Protein AF-0000000086148807 (afdb_homodimer)

Sequence (672 aa):
MFDLEANLWLSQSSAIKFEHKLSIPGLCPGYKEIHCTASGDVCLLVTGMALINAALSVSATVSSVMLDLSKTYFIIAGIAGVNPQRGTIGSVALSKFAIQTDIQMEYDAREIPQDWPSGYHPIRAATLDGYPGNVYGCEVFELNDRLRTRLFHIAQHIKLRDSERAAAHRAMYSFDTAKQAPSVIIGDTTASNTFFHGRLLADAAARVTKLYTDGQAEYCMTAQEDTATLSALLRGAMEKRVDFSRIVLMRSGSNFDRPHADDLLPTVPFVLDHGGLEPALQNVYLVGHEIVTHILDDWSLTFEEGLQPENYVGDLLGSLGGSPSYGPHKVIGENVMFDLEANLWLSQSSAIKFEHKLSIPGLCPGYKEIHCTASGDVCLLVTGMALINAALSVSATVSSVMLDLSKTYFIIAGIAGVNPQRGTIGSVALSKFAIQTDIQMEYDAREIPQDWPSGYHPIRAATLDGYPGNVYGCEVFELNDRLRTRLFHIAQHIKLRDSERAAAHRAMYSFDTAKQAPSVIIGDTTASNTFFHGRLLADAAARVTKLYTDGQAEYCMTAQEDTATLSALLRGAMEKRVDFSRIVLMRSGSNFDRPHADDLLPTVPFVLDHGGLEPALQNVYLVGHEIVTHILDDWSLTFEEGLQPENYVGDLLGSLGGSPSYGPHKVIGENV

pLDDT: mean 95.74, std 9.05, range [22.98, 98.94]

InterPro domains:
  IPR009486 Purine nucleoside permease [PF06516] (1-307)
  IPR009486 Purine nucleoside permease [PIRSF013171] (1-301)
  IPR009486 Purine nucleoside permease [PTHR38643] (1-332)
  IPR035994 Nucleoside phosphorylase superfamily [G3DSA:3.40.50.1580] (30-219)

Foldseek 3Di:
DDDLLCVQCDDPPHPAHFPDWDAFPQADPVFRTWTAGPVRLDIDGDQDFFQPSLLRRLLRVLPDPVDQALQPFAEAEEAFAWALQFAEFLAKAWEFKEFEQPCFAFDCCVPDDPPQLHRTAHDCAPDRLGHHPDDPFLGMFGAFVVLSVVLLVQQQPDDFDADPQRLVQLVLAPHPRHNDDYTYYYAHEYAYRDLAAADSVLVSSQSVQCQQQVHPHHYTTYGGHPSSNLVSVQVSVLVSSYDQNSYIYMYGHQFHRYHRDRPDDADPPGDGGRRRNVRRSVSSSVSVVSSSVVCVVCVVPESSVHDDGPADGTICVCSVHDHRPGDDVVVVVVVD/DDDLLCVQCDDPPHPAHFPDWDAFPQADPVFRTWTAGPVRLDIDGDQDFFQPSLLRRLLRVLPDPVDQALQPFAEAEEAFAWALQFAEFLAKAWEFKEFEQPCFAFDCCVPDDPPQLHRTAADCAPDRLGHHPDDPFLGMFGAFVVLSVVLLVQQQPDDFDADPQRLVQLVLAPHPRHNDDYTYYYAHEYAYRDLAAADSVLVSSQSVQCQQQVHPHHYTTYGGHPSSNLVSVQVSVLVSSYDQNSYIYMYGHQFHRYHRDRPDDADPPGDGGRRRNVRRSRSSSVSVVSSSVVCVVCVVPESSVHDDGPADGTICVCSVHDHRPGHPVVVVVVVD

Organism: NCBI:txid717836

Nearest PDB structures (foldseek):
  5b7p-assembly1_B  TM=7.124E-01  e=1.907E-08  Aeromonas hydrophila subsp. hydrophila ATCC 7966
  8sws-assembly2_D  TM=5.877E-01  e=6.389E-04  Kluyveromyces lactis NRRL Y-1140
  8sws-assembly1_B  TM=5.206E-01  e=2.240E-04  Kluyveromyces lactis NRRL Y-1140
  8swq-assembly2_E  TM=5.341E-01  e=5.310E-04  Kluyveromyces lactis NRRL Y-1140
  5ifk-assembly1_C  TM=5.271E-01  e=4.993E-04  Kluyveromyces lactis NRRL Y-1140

Secondary structure (DSSP, 8-state):
--HHHHHHHHSTT-SS---EEEEEEEEETTEEEEEE-TTSS-EE----SHHHHHHHHHHHHHH-TT---TTPPEEEEEEEEE-TTT--TT-EEEESEEEE--SEEE--GGGS-TT-S-SEEETT-SSTTPPPS---S-SEEE--HHHHHHHHHHHTTS-----HHHHHHHTTSS-HHHHSPP-EEE-EEEE-SSEE-SHHHHHHHHHHHHHHTTT---EEEEESSHHHHHHHHHHHHHTTSS-GGGEEEEEEEEEESS-SSTTPPP-SS----SS-HHHHHHHHHHHHHHHHHHHHHTIIIIITT----SS--EETT-TTSS--SSSHHHHHHHH-/--HHHHHHHHSTT-SS---EEEEEEEEETTEEEEEE-TTSS-EE----SHHHHHHHHHHHHHH-TT---TTPPEEEEEEEEE-TTT--TT-EEEESEEEE--SEEE--GGGS-TT-S-SEEETT-SSTTPPPS---S-SEEE--HHHHHHHHHHHTTS-----HHHHHHHTTSS-HHHHSPP-EEE-EEEE-SSEE-SHHHHHHHHHHHHHHTTT---EEEEESSHHHHHHHHHHHHHTTSS-GGGEEEEEEEEEESS-SSTTPPP-SS----SS-HHHHHHHHHHHHHHHHHHHHHTIIIIITT----SS--EETT-TTSS--SSSHHHHHHHH-

Radius of gyration: 24.27 Å; Cα contacts (8 Å, |Δi|>4): 1621; chains: 2; bounding box: 56×68×57 Å

Structure (mmCIF, N/CA/C/O backbone):
data_AF-0000000086148807-model_v1
#
loop_
_entity.id
_entity.type
_entity.pdbx_description
1 polymer 'Purine nucleoside permease'
#
loop_
_atom_site.group_PDB
_atom_site.id
_atom_site.type_symbol
_atom_site.label_atom_id
_atom_site.label_alt_id
_atom_site.label_comp_id
_atom_site.label_asym_id
_atom_site.label_entity_id
_atom_site.label_seq_id
_atom_site.pdbx_PDB_ins_code
_atom_site.Cartn_x
_atom_site.Cartn_y
_atom_site.Cartn_z
_atom_site.occupancy
_atom_site.B_iso_or_equiv
_atom_site.auth_seq_id
_atom_site.auth_comp_id
_atom_site.auth_asym_id
_atom_site.auth_atom_id
_atom_site.pdbx_PDB_model_num
ATOM 1 N N . MET A 1 1 ? 3.889 15.32 0.215 1 80.12 1 MET A N 1
ATOM 2 C CA . MET A 1 1 ? 3.277 14.234 -0.546 1 80.12 1 MET A CA 1
ATOM 3 C C . MET A 1 1 ? 2.586 14.766 -1.796 1 80.12 1 MET A C 1
ATOM 5 O O . MET A 1 1 ? 1.524 15.391 -1.706 1 80.12 1 MET A O 1
ATOM 9 N N . PHE A 1 2 ? 2.221 15.398 -2.598 1 91.56 2 PHE A N 1
ATOM 10 C CA . PHE A 1 2 ? 1.981 15.742 -3.994 1 91.56 2 PHE A CA 1
ATOM 11 C C . PHE A 1 2 ? 2.094 17.25 -4.211 1 91.56 2 PHE A C 1
ATOM 13 O O . PHE A 1 2 ? 2.479 17.984 -3.299 1 91.56 2 PHE A O 1
ATOM 20 N N . ASP A 1 3 ? 1.891 17.703 -5.383 1 94.62 3 ASP A N 1
ATOM 21 C CA . ASP A 1 3 ? 2.252 19.031 -5.863 1 94.62 3 ASP A CA 1
ATOM 22 C C . ASP A 1 3 ? 1.531 20.109 -5.07 1 94.62 3 ASP A C 1
ATOM 24 O O . ASP A 1 3 ? 2.148 21.094 -4.652 1 94.62 3 ASP A O 1
ATOM 28 N N . LEU A 1 4 ? 0.28 19.984 -4.785 1 95.12 4 LEU A N 1
ATOM 29 C CA . LEU A 1 4 ? -0.487 21.047 -4.133 1 95.12 4 LEU A CA 1
ATOM 30 C C . LEU A 1 4 ? 0.081 21.344 -2.75 1 95.12 4 LEU A C 1
ATOM 32 O O . LEU A 1 4 ? 0.097 22.5 -2.324 1 95.12 4 LEU A O 1
ATOM 36 N N . GLU A 1 5 ? 0.56 20.359 -2.076 1 97.06 5 GLU A N 1
ATOM 37 C CA . GLU A 1 5 ? 1.107 20.516 -0.733 1 97.06 5 GLU A CA 1
ATOM 38 C C . GLU A 1 5 ? 2.492 21.156 -0.776 1 97.06 5 GLU A C 1
ATOM 40 O O . GLU A 1 5 ? 2.912 21.797 0.186 1 97.06 5 GLU A O 1
ATOM 45 N N . ALA A 1 6 ? 3.201 21 -1.871 1 97.75 6 ALA A N 1
ATOM 46 C CA . ALA A 1 6 ? 4.562 21.5 -2.018 1 97.75 6 ALA A CA 1
ATOM 47 C C . ALA A 1 6 ? 4.562 22.938 -2.555 1 97.75 6 ALA A C 1
ATOM 49 O O . ALA A 1 6 ? 5.535 23.672 -2.381 1 97.75 6 ALA A O 1
ATOM 50 N N . ASN A 1 7 ? 3.467 23.344 -3.17 1 97.5 7 ASN A N 1
ATOM 51 C CA . ASN A 1 7 ? 3.428 24.562 -3.967 1 97.5 7 ASN A CA 1
ATOM 52 C C . ASN A 1 7 ? 3.77 25.797 -3.129 1 97.5 7 ASN A C 1
ATOM 54 O O . ASN A 1 7 ? 4.52 26.672 -3.574 1 97.5 7 ASN A O 1
ATOM 58 N N . LEU A 1 8 ? 3.258 25.875 -1.936 1 97.25 8 LEU A N 1
ATOM 59 C CA . LEU A 1 8 ? 3.512 27.062 -1.118 1 97.25 8 LEU A CA 1
ATOM 60 C C . LEU A 1 8 ? 4.973 27.125 -0.684 1 97.25 8 LEU A C 1
ATOM 62 O O . LEU A 1 8 ? 5.566 28.203 -0.629 1 97.25 8 LEU A O 1
ATOM 66 N N . TRP A 1 9 ? 5.547 25.969 -0.339 1 97.88 9 TRP A N 1
ATOM 67 C CA . TRP A 1 9 ? 6.961 25.906 0.007 1 97.88 9 TRP A CA 1
ATOM 68 C C . TRP A 1 9 ? 7.828 26.391 -1.148 1 97.88 9 TRP A C 1
ATOM 70 O O . TRP A 1 9 ? 8.828 27.078 -0.933 1 97.88 9 TRP A O 1
ATOM 80 N N . LEU A 1 10 ? 7.43 26.078 -2.355 1 97.5 10 LEU A N 1
ATOM 81 C CA . LEU A 1 10 ? 8.25 26.312 -3.539 1 97.5 10 LEU A CA 1
ATOM 82 C C . LEU A 1 10 ? 7.902 27.641 -4.188 1 97.5 10 LEU A C 1
ATOM 84 O O . LEU A 1 10 ? 8.539 28.062 -5.156 1 97.5 10 LEU A O 1
ATOM 88 N N . SER A 1 11 ? 6.918 28.344 -3.635 1 96.81 11 SER A N 1
ATOM 89 C CA . SER A 1 11 ? 6.484 29.609 -4.203 1 96.81 11 SER A CA 1
ATOM 90 C C . SER A 1 11 ? 7.465 30.734 -3.869 1 96.81 11 SER A C 1
ATOM 92 O O . SER A 1 11 ? 8.289 30.594 -2.965 1 96.81 11 SER A O 1
ATOM 94 N N . GLN A 1 12 ? 7.309 31.844 -4.508 1 94.69 12 GLN A N 1
ATOM 95 C CA . GLN A 1 12 ? 8.148 33 -4.297 1 94.69 12 GLN A CA 1
ATOM 96 C C . GLN A 1 12 ? 7.875 33.656 -2.934 1 94.69 12 GLN A C 1
ATOM 98 O O . GLN A 1 12 ? 8.75 34.281 -2.354 1 94.69 12 GLN A O 1
ATOM 103 N N . SER A 1 13 ? 6.727 33.375 -2.441 1 92.56 13 SER A N 1
ATOM 104 C CA . SER A 1 13 ? 6.324 34 -1.19 1 92.56 13 SER A CA 1
ATOM 105 C C . SER A 1 13 ? 6.828 33.219 0.014 1 92.56 13 SER A C 1
ATOM 107 O O . SER A 1 13 ? 6.723 33.688 1.152 1 92.56 13 SER A O 1
ATOM 109 N N . SER A 1 14 ? 7.379 32.031 -0.335 1 93.88 14 SER A N 1
ATOM 110 C CA . SER A 1 14 ? 7.891 31.234 0.768 1 93.88 14 SER A CA 1
ATOM 111 C C . SER A 1 14 ? 9.078 31.906 1.442 1 93.88 14 SER A C 1
ATOM 113 O O . SER A 1 14 ? 9.922 32.5 0.772 1 93.88 14 SER A O 1
ATOM 115 N N . ALA A 1 15 ? 9.117 31.766 2.766 1 91.88 15 ALA A N 1
ATOM 116 C CA . ALA A 1 15 ? 10.234 32.312 3.543 1 91.88 15 ALA A CA 1
ATOM 117 C C . ALA A 1 15 ? 11.484 31.453 3.365 1 91.88 15 ALA A C 1
ATOM 119 O O . ALA A 1 15 ? 12.602 31.922 3.594 1 91.88 15 ALA A O 1
ATOM 120 N N . ILE A 1 16 ? 11.359 30.266 3.07 1 96.06 16 ILE A N 1
ATOM 121 C CA . ILE A 1 16 ? 12.461 29.359 2.789 1 96.06 16 ILE A CA 1
ATOM 122 C C . ILE A 1 16 ? 12.648 29.219 1.28 1 96.06 16 ILE A C 1
ATOM 124 O O . ILE A 1 16 ? 11.711 28.891 0.559 1 96.06 16 ILE A O 1
ATOM 128 N N . LYS A 1 17 ? 13.875 29.531 0.832 1 97 17 LYS A N 1
ATOM 129 C CA . LYS A 1 17 ? 14.164 29.469 -0.597 1 97 17 LYS A CA 1
ATOM 130 C C . LYS A 1 17 ? 14.914 28.188 -0.952 1 97 17 LYS A C 1
ATOM 132 O O . LYS A 1 17 ? 16.031 27.953 -0.47 1 97 17 LYS A O 1
ATOM 137 N N . PHE A 1 18 ? 14.312 27.422 -1.776 1 97.56 18 PHE A N 1
ATOM 138 C CA . PHE A 1 18 ? 14.93 26.188 -2.242 1 97.56 18 PHE A CA 1
ATOM 139 C C . PHE A 1 18 ? 15.664 26.422 -3.561 1 97.56 18 PHE A C 1
ATOM 141 O O . PHE A 1 18 ? 15.07 26.297 -4.633 1 97.56 18 PHE A O 1
ATOM 148 N N . GLU A 1 19 ? 16.938 26.594 -3.529 1 96.19 19 GLU A N 1
ATOM 149 C CA . GLU A 1 19 ? 17.719 27.047 -4.68 1 96.19 19 GLU A CA 1
ATOM 150 C C . GLU A 1 19 ? 18.422 25.875 -5.355 1 96.19 19 GLU A C 1
ATOM 152 O O . GLU A 1 19 ? 18.922 26.016 -6.48 1 96.19 19 GLU A O 1
ATOM 157 N N . HIS A 1 20 ? 18.484 24.781 -4.688 1 96.88 20 HIS A N 1
ATOM 158 C CA . HIS A 1 20 ? 19.188 23.625 -5.219 1 96.88 20 HIS A CA 1
ATOM 159 C C . HIS A 1 20 ? 18.25 22.438 -5.434 1 96.88 20 HIS A C 1
ATOM 161 O O . HIS A 1 20 ? 17.312 22.234 -4.652 1 96.88 20 HIS A O 1
ATOM 167 N N . LYS A 1 21 ? 18.531 21.734 -6.48 1 97.06 21 LYS A N 1
ATOM 168 C CA . LYS A 1 21 ? 17.812 20.5 -6.781 1 97.06 21 LYS A CA 1
ATOM 169 C C . LYS A 1 21 ? 18.75 19.297 -6.824 1 97.06 21 LYS A C 1
ATOM 171 O O . LYS A 1 21 ? 19.812 19.359 -7.434 1 97.06 21 LYS A O 1
ATOM 176 N N . LEU A 1 22 ? 18.391 18.281 -6.102 1 97 22 LEU A N 1
ATOM 177 C CA . LEU A 1 22 ? 19.141 17.031 -6.098 1 97 22 LEU A CA 1
ATOM 178 C C . LEU A 1 22 ? 18.375 15.945 -6.84 1 97 22 LEU A C 1
ATOM 180 O O . LEU A 1 22 ? 17.219 15.648 -6.496 1 97 22 LEU A O 1
ATOM 184 N N . SER A 1 23 ? 18.984 15.406 -7.852 1 95.25 23 SER A N 1
ATOM 185 C CA . SER A 1 23 ? 18.438 14.242 -8.531 1 95.25 23 SER A CA 1
ATOM 186 C C . SER A 1 23 ? 18.875 12.945 -7.859 1 95.25 23 SER A C 1
ATOM 188 O O . SER A 1 23 ? 20.062 12.617 -7.863 1 95.25 23 SER A O 1
ATOM 190 N N . ILE A 1 24 ? 17.984 12.266 -7.309 1 94.56 24 ILE A N 1
ATOM 191 C CA . ILE A 1 24 ? 18.266 11.008 -6.621 1 94.56 24 ILE A CA 1
ATOM 192 C C . ILE A 1 24 ? 17.578 9.852 -7.348 1 94.56 24 ILE A C 1
ATOM 194 O O . ILE A 1 24 ? 16.359 9.867 -7.527 1 94.56 24 ILE A O 1
ATOM 198 N N . PRO A 1 25 ? 18.359 8.844 -7.738 1 93.88 25 PRO A N 1
ATOM 199 C CA . PRO A 1 25 ? 17.75 7.676 -8.375 1 93.88 25 PRO A CA 1
ATOM 200 C C . PRO A 1 25 ? 16.703 7.004 -7.492 1 93.88 25 PRO A C 1
ATOM 202 O O . PRO A 1 25 ? 16.891 6.891 -6.277 1 93.88 25 PRO A O 1
ATOM 205 N N . GLY A 1 26 ? 15.641 6.574 -8.125 1 96.19 26 GLY A N 1
ATOM 206 C CA . GLY A 1 26 ? 14.641 5.809 -7.402 1 96.19 26 GLY A CA 1
ATOM 207 C C . GLY A 1 26 ? 13.461 6.645 -6.945 1 96.19 26 GLY A C 1
ATOM 208 O O . GLY A 1 26 ? 12.461 6.109 -6.461 1 96.19 26 GLY A O 1
ATOM 209 N N . LEU A 1 27 ? 13.492 7.98 -7.121 1 97.62 27 LEU A N 1
ATOM 210 C CA . LEU A 1 27 ? 12.367 8.836 -6.766 1 97.62 27 LEU A CA 1
ATOM 211 C C . LEU A 1 27 ? 11.188 8.602 -7.707 1 97.62 27 LEU A C 1
ATOM 213 O O . LEU A 1 27 ? 11.312 7.867 -8.695 1 97.62 27 LEU A O 1
ATOM 217 N N . CYS A 1 28 ? 10.07 9.125 -7.332 1 96.75 28 CYS A N 1
ATOM 218 C CA . CYS A 1 28 ? 8.844 8.984 -8.117 1 96.75 28 CYS A CA 1
ATOM 219 C C . CYS A 1 28 ? 9.008 9.617 -9.492 1 96.75 28 CYS A C 1
ATOM 221 O O . CYS A 1 28 ? 9.508 10.734 -9.617 1 96.75 28 CYS A O 1
ATOM 223 N N . PRO A 1 29 ? 8.594 8.914 -10.57 1 91.81 29 PRO A N 1
ATOM 224 C CA . PRO A 1 29 ? 8.734 9.453 -11.922 1 91.81 29 PRO A CA 1
ATOM 225 C C . PRO A 1 29 ? 8.117 10.836 -12.078 1 91.81 29 PRO A C 1
ATOM 227 O O . PRO A 1 29 ? 8.602 11.648 -12.875 1 91.81 29 PRO A O 1
ATOM 230 N N . GLY A 1 30 ? 7.129 11.188 -11.328 1 91.56 30 GLY A N 1
ATOM 231 C CA . GLY A 1 30 ? 6.508 12.5 -11.398 1 91.56 30 GLY A CA 1
ATOM 232 C C . GLY A 1 30 ? 7.199 13.531 -10.531 1 91.56 30 GLY A C 1
ATOM 233 O O . GLY A 1 30 ? 6.945 14.727 -10.656 1 91.56 30 GLY A O 1
ATOM 234 N N . TYR A 1 31 ? 8.078 13.117 -9.656 1 95.38 31 TYR A N 1
ATOM 235 C CA . TYR A 1 31 ? 8.805 13.945 -8.703 1 95.38 31 TYR A CA 1
ATOM 236 C C . TYR A 1 31 ? 10.25 13.492 -8.57 1 95.38 31 TYR A C 1
ATOM 238 O O . TYR A 1 31 ? 10.641 12.906 -7.559 1 95.38 31 TYR A O 1
ATOM 246 N N . LYS A 1 32 ? 11.133 13.922 -9.477 1 93.81 32 LYS A N 1
ATOM 247 C CA . LYS A 1 32 ? 12.438 13.297 -9.656 1 93.81 32 LYS A CA 1
ATOM 248 C C . LYS A 1 32 ? 13.516 14.055 -8.898 1 93.81 32 LYS A C 1
ATOM 250 O O . LYS A 1 32 ? 14.695 13.68 -8.93 1 93.81 32 LYS A O 1
ATOM 255 N N . GLU A 1 33 ? 13.086 15.156 -8.188 1 96.5 33 GLU A N 1
ATOM 256 C CA . GLU A 1 33 ? 14.102 15.977 -7.539 1 96.5 33 GLU A CA 1
ATOM 257 C C . GLU A 1 33 ? 13.711 16.312 -6.102 1 96.5 33 GLU A C 1
ATOM 259 O O . GLU A 1 33 ? 12.523 16.438 -5.793 1 96.5 33 GLU A O 1
ATOM 264 N N . ILE A 1 34 ? 14.734 16.391 -5.293 1 98.31 34 ILE A N 1
ATOM 265 C CA . ILE A 1 34 ? 14.617 16.953 -3.953 1 98.31 34 ILE A CA 1
ATOM 266 C C . ILE A 1 34 ? 15.07 18.406 -3.969 1 98.31 34 ILE A C 1
ATOM 268 O O . ILE A 1 34 ? 16.141 18.734 -4.496 1 98.31 34 ILE A O 1
ATOM 272 N N . HIS A 1 35 ? 14.266 19.281 -3.43 1 98.31 35 HIS A N 1
ATOM 273 C CA . HIS A 1 35 ? 14.602 20.703 -3.373 1 98.31 35 HIS A CA 1
ATOM 274 C C . HIS A 1 35 ? 15.289 21.047 -2.059 1 98.31 35 HIS A C 1
ATOM 276 O O . HIS A 1 35 ? 14.789 20.734 -0.981 1 98.31 35 HIS A O 1
ATOM 282 N N . CYS A 1 36 ? 16.422 21.734 -2.166 1 98.19 36 CYS A N 1
ATOM 283 C CA . CYS A 1 36 ? 17.156 22.094 -0.961 1 98.19 36 CYS A CA 1
ATOM 284 C C . CYS A 1 36 ? 17.531 23.562 -0.961 1 98.19 36 CYS A C 1
ATOM 286 O O . CYS A 1 36 ? 17.656 24.188 -2.023 1 98.19 36 CYS A O 1
ATOM 288 N N . THR A 1 37 ? 17.656 24.094 0.238 1 98 37 THR A N 1
ATOM 289 C CA . THR A 1 37 ? 18.25 25.422 0.362 1 98 37 THR A CA 1
ATOM 290 C C . THR A 1 37 ? 19.703 25.422 -0.096 1 98 37 THR A C 1
ATOM 292 O O . THR A 1 37 ? 20.312 24.359 -0.225 1 98 37 THR A O 1
ATOM 295 N N . ALA A 1 38 ? 20.25 26.578 -0.352 1 96.62 38 ALA A N 1
ATOM 296 C CA . ALA A 1 38 ? 21.641 26.688 -0.814 1 96.62 38 ALA A CA 1
ATOM 297 C C . ALA A 1 38 ? 22.594 26.047 0.183 1 96.62 38 ALA A C 1
ATOM 299 O O . ALA A 1 38 ? 23.594 25.438 -0.211 1 96.62 38 ALA A O 1
ATOM 300 N N . SER A 1 39 ? 22.328 26.172 1.448 1 95.5 39 SER A N 1
ATOM 301 C CA . SER A 1 39 ? 23.188 25.641 2.504 1 95.5 39 SER A CA 1
ATOM 302 C C . SER A 1 39 ? 22.938 24.141 2.717 1 95.5 39 SER A C 1
ATOM 304 O O . SER A 1 39 ? 23.734 23.469 3.381 1 95.5 39 SER A O 1
ATOM 306 N N . GLY A 1 40 ? 21.766 23.672 2.197 1 96.25 40 GLY A N 1
ATOM 307 C CA . GLY A 1 40 ? 21.406 22.281 2.396 1 96.25 40 GLY A CA 1
ATOM 308 C C . GLY A 1 40 ? 20.75 22.016 3.742 1 96.25 40 GLY A C 1
ATOM 309 O O . GLY A 1 40 ? 20.438 20.875 4.078 1 96.25 40 GLY A O 1
ATOM 310 N N . ASP A 1 41 ? 20.453 23.047 4.512 1 96.44 41 ASP A N 1
ATOM 311 C CA . ASP A 1 41 ? 19.953 22.891 5.871 1 96.44 41 ASP A CA 1
ATOM 312 C C . ASP A 1 41 ? 18.469 22.469 5.867 1 96.44 41 ASP A C 1
ATOM 314 O O . ASP A 1 41 ? 17.984 21.891 6.844 1 96.44 41 ASP A O 1
ATOM 318 N N . VAL A 1 42 ? 17.75 22.875 4.812 1 98.31 42 VAL A N 1
ATOM 319 C CA . VAL A 1 42 ? 16.359 22.469 4.641 1 98.31 42 VAL A CA 1
ATOM 320 C C . VAL A 1 42 ? 16.156 21.891 3.242 1 98.31 42 VAL A C 1
ATOM 322 O O . VAL A 1 42 ? 16.625 22.453 2.254 1 98.31 42 VAL A O 1
ATOM 325 N N . CYS A 1 43 ? 15.508 20.734 3.191 1 98.56 43 CYS A N 1
ATOM 326 C CA . CYS A 1 43 ? 15.156 20.109 1.917 1 98.56 43 CYS A CA 1
ATOM 327 C C . CYS A 1 43 ? 13.688 19.719 1.886 1 98.56 43 CYS A C 1
ATOM 329 O O . CYS A 1 43 ? 13.055 19.578 2.936 1 98.56 43 CYS A O 1
ATOM 331 N N . LEU A 1 44 ? 13.109 19.656 0.668 1 98.75 44 LEU A N 1
ATOM 332 C CA . LEU A 1 44 ? 11.711 19.312 0.429 1 98.75 44 LEU A CA 1
ATOM 333 C C . LEU A 1 44 ? 11.609 18.125 -0.537 1 98.75 44 LEU A C 1
ATOM 335 O O . LEU A 1 44 ? 12.102 18.203 -1.665 1 98.75 44 LEU A O 1
ATOM 339 N N . LEU A 1 45 ? 11.086 17.062 -0.077 1 98.75 45 LEU A N 1
ATOM 340 C CA . LEU A 1 45 ? 10.805 15.883 -0.892 1 98.75 45 LEU A CA 1
ATOM 341 C C . LEU A 1 45 ? 9.312 15.758 -1.168 1 98.75 45 LEU A C 1
ATOM 343 O O . LEU A 1 45 ? 8.492 15.828 -0.244 1 98.75 45 LEU A O 1
ATOM 347 N N . VAL A 1 46 ? 8.93 15.656 -2.41 1 98.62 46 VAL A N 1
ATOM 348 C CA . VAL A 1 46 ? 7.598 15.211 -2.797 1 98.62 46 VAL A CA 1
ATOM 349 C C . VAL A 1 46 ? 7.617 13.711 -3.072 1 98.62 46 VAL A C 1
ATOM 351 O O . VAL A 1 46 ? 8.289 13.25 -3.996 1 98.62 46 VAL A O 1
ATOM 354 N N . THR A 1 47 ? 6.883 12.922 -2.352 1 98.62 47 THR A N 1
ATOM 355 C CA . THR A 1 47 ? 7.039 11.477 -2.361 1 98.62 47 THR A CA 1
ATOM 356 C C . THR A 1 47 ? 6.246 10.852 -3.508 1 98.62 47 THR A C 1
ATOM 358 O O . THR A 1 47 ? 6.598 9.781 -4 1 98.62 47 THR A O 1
ATOM 361 N N . GLY A 1 48 ? 5.223 11.516 -3.93 1 98.06 48 GLY A N 1
ATOM 362 C CA . GLY A 1 48 ? 4.148 10.852 -4.645 1 98.06 48 GLY A CA 1
ATOM 363 C C . GLY A 1 48 ? 3.084 10.273 -3.727 1 98.06 48 GLY A C 1
ATOM 364 O O . GLY A 1 48 ? 3.344 10.031 -2.547 1 98.06 48 GLY A O 1
ATOM 365 N N . MET A 1 49 ? 1.929 10.047 -4.324 1 97.19 49 MET A N 1
ATOM 366 C CA . MET A 1 49 ? 0.772 9.734 -3.488 1 97.19 49 MET A CA 1
ATOM 367 C C . MET A 1 49 ? 0.67 8.234 -3.238 1 97.19 49 MET A C 1
ATOM 369 O O . MET A 1 49 ? 1.127 7.434 -4.055 1 97.19 49 MET A O 1
ATOM 373 N N . ALA A 1 50 ? 0.099 7.871 -2.141 1 96.31 50 ALA A N 1
ATOM 374 C CA . ALA A 1 50 ? -0.259 6.527 -1.686 1 96.31 50 ALA A CA 1
ATOM 375 C C . ALA A 1 50 ? 0.968 5.773 -1.187 1 96.31 50 ALA A C 1
ATOM 377 O O . ALA A 1 50 ? 2.039 6.359 -1.015 1 96.31 50 ALA A O 1
ATOM 378 N N . LEU A 1 51 ? 0.787 4.559 -0.768 1 98.62 51 LEU A N 1
ATOM 379 C CA . LEU A 1 51 ? 1.741 3.803 0.036 1 98.62 51 LEU A CA 1
ATOM 380 C C . LEU A 1 51 ? 2.996 3.482 -0.77 1 98.62 51 LEU A C 1
ATOM 382 O O . LEU A 1 51 ? 4.113 3.719 -0.305 1 98.62 51 LEU A O 1
ATOM 386 N N . ILE A 1 52 ? 2.83 3.047 -1.986 1 98.75 52 ILE A N 1
ATOM 387 C CA . ILE A 1 52 ? 3.949 2.539 -2.773 1 98.75 52 ILE A CA 1
ATOM 388 C C . ILE A 1 52 ? 4.91 3.68 -3.1 1 98.75 52 ILE A C 1
ATOM 390 O O . ILE A 1 52 ? 6.113 3.574 -2.861 1 98.75 52 ILE A O 1
ATOM 394 N N . ASN A 1 53 ? 4.406 4.793 -3.543 1 98.75 53 ASN A N 1
ATOM 395 C CA . ASN A 1 53 ? 5.266 5.914 -3.91 1 98.75 53 ASN A CA 1
ATOM 396 C C . ASN A 1 53 ? 5.977 6.5 -2.691 1 98.75 53 ASN A C 1
ATOM 398 O O . ASN A 1 53 ? 7.164 6.816 -2.754 1 98.75 53 ASN A O 1
ATOM 402 N N . ALA A 1 54 ? 5.215 6.621 -1.656 1 98.88 54 ALA A N 1
ATOM 403 C CA . ALA A 1 54 ? 5.824 7.16 -0.443 1 98.88 54 ALA A CA 1
ATOM 404 C C . ALA A 1 54 ? 6.949 6.258 0.057 1 98.88 54 ALA A C 1
ATOM 406 O O . ALA A 1 54 ? 8.039 6.734 0.369 1 98.88 54 ALA A O 1
ATOM 407 N N . ALA A 1 55 ? 6.707 4.949 0.09 1 98.88 55 ALA A N 1
ATOM 408 C CA . ALA A 1 55 ? 7.715 3.998 0.552 1 98.88 55 ALA A CA 1
ATOM 409 C C . ALA A 1 55 ? 8.984 4.086 -0.294 1 98.88 55 ALA A C 1
ATOM 411 O O . ALA A 1 55 ? 10.086 4.207 0.241 1 98.88 55 ALA A O 1
ATOM 412 N N . LEU A 1 56 ? 8.797 4.086 -1.541 1 98.88 56 LEU A N 1
ATOM 413 C CA . LEU A 1 56 ? 9.93 4.008 -2.453 1 98.88 56 LEU A CA 1
ATOM 414 C C . LEU A 1 56 ? 10.695 5.328 -2.479 1 98.88 56 LEU A C 1
ATOM 416 O O . LEU A 1 56 ? 11.93 5.332 -2.477 1 98.88 56 LEU A O 1
ATOM 420 N N . SER A 1 57 ? 10 6.477 -2.469 1 98.88 57 SER A N 1
ATOM 421 C CA . SER A 1 57 ? 10.664 7.773 -2.521 1 98.88 57 SER A CA 1
ATOM 422 C C . SER A 1 57 ? 11.461 8.039 -1.25 1 98.88 57 SER A C 1
ATOM 424 O O . SER A 1 57 ? 12.594 8.516 -1.312 1 98.88 57 SER A O 1
ATOM 426 N N . VAL A 1 58 ? 10.875 7.703 -0.153 1 98.88 58 VAL A N 1
ATOM 427 C CA . VAL A 1 58 ? 11.578 7.926 1.106 1 98.88 58 VAL A CA 1
ATOM 428 C C . VAL A 1 58 ? 12.75 6.957 1.22 1 98.88 58 VAL A C 1
ATOM 430 O O . VAL A 1 58 ? 13.844 7.34 1.656 1 98.88 58 VAL A O 1
ATOM 433 N N . SER A 1 59 ? 12.555 5.727 0.793 1 98.62 59 SER A N 1
ATOM 434 C CA . SER A 1 59 ? 13.648 4.762 0.818 1 98.62 59 SER A CA 1
ATOM 435 C C . SER A 1 59 ? 14.812 5.223 -0.051 1 98.62 59 SER A C 1
ATOM 437 O O . SER A 1 59 ? 15.977 5.109 0.345 1 98.62 59 SER A O 1
ATOM 439 N N . ALA A 1 60 ? 14.477 5.707 -1.241 1 98.06 60 ALA A N 1
ATOM 440 C CA . ALA A 1 60 ? 15.508 6.219 -2.137 1 98.06 60 ALA A CA 1
ATOM 441 C C . ALA A 1 60 ? 16.281 7.359 -1.485 1 98.06 60 ALA A C 1
ATOM 443 O O . ALA A 1 60 ? 17.516 7.418 -1.572 1 98.06 60 ALA A O 1
ATOM 444 N N . THR A 1 61 ? 15.578 8.234 -0.817 1 98.38 61 THR A N 1
ATOM 445 C CA . THR A 1 61 ? 16.172 9.391 -0.158 1 98.38 61 THR A CA 1
ATOM 446 C C . THR A 1 61 ? 17.094 8.953 0.979 1 98.38 61 THR A C 1
ATOM 448 O O . THR A 1 61 ? 18.234 9.391 1.063 1 98.38 61 THR A O 1
ATOM 451 N N . VAL A 1 62 ? 16.609 8.039 1.785 1 97.81 62 VAL A N 1
ATOM 452 C CA . VAL A 1 62 ? 17.328 7.59 2.979 1 97.81 62 VAL A CA 1
ATOM 453 C C . VAL A 1 62 ? 18.578 6.809 2.576 1 97.81 62 VAL A C 1
ATOM 455 O O . VAL A 1 62 ? 19.594 6.875 3.256 1 97.81 62 VAL A O 1
ATOM 458 N N . SER A 1 63 ? 18.516 6.152 1.436 1 95.62 63 SER A N 1
ATOM 459 C CA . SER A 1 63 ? 19.609 5.289 1.015 1 95.62 63 SER A CA 1
ATOM 460 C C . SER A 1 63 ? 20.641 6.059 0.194 1 95.62 63 SER A C 1
ATOM 462 O O . SER A 1 63 ? 21.688 5.516 -0.174 1 95.62 63 SER A O 1
ATOM 464 N N . SER A 1 64 ? 20.391 7.293 -0.089 1 94.75 64 SER A N 1
ATOM 465 C CA . SER A 1 64 ? 21.281 8.055 -0.967 1 94.75 64 SER A CA 1
ATOM 466 C C . SER A 1 64 ? 22.562 8.445 -0.253 1 94.75 64 SER A C 1
ATOM 468 O O . SER A 1 64 ? 22.531 8.914 0.889 1 94.75 64 SER A O 1
ATOM 470 N N . VAL A 1 65 ? 23.688 8.344 -0.944 1 92.94 65 VAL A N 1
ATOM 471 C CA . VAL A 1 65 ? 24.984 8.703 -0.382 1 92.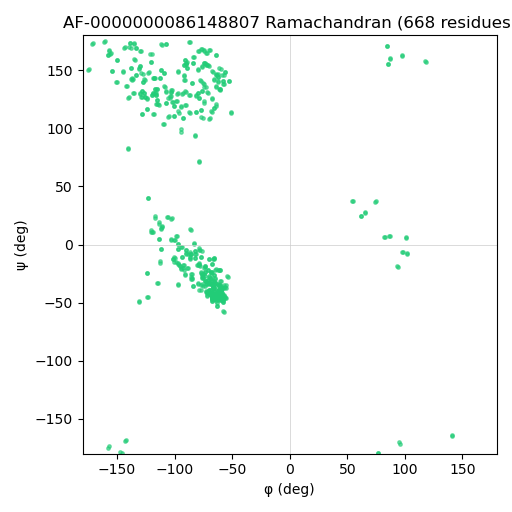94 65 VAL A CA 1
ATOM 472 C C . VAL A 1 65 ? 25.188 10.211 -0.489 1 92.94 65 VAL A C 1
ATOM 474 O O . VAL A 1 65 ? 26.109 10.766 0.117 1 92.94 65 VAL A O 1
ATOM 477 N N . MET A 1 66 ? 24.266 10.852 -1.145 1 93.5 66 MET A N 1
ATOM 478 C CA . MET A 1 66 ? 24.391 12.297 -1.345 1 93.5 66 MET A CA 1
ATOM 479 C C . MET A 1 66 ? 23.906 13.055 -0.112 1 93.5 66 MET A C 1
ATOM 481 O O . MET A 1 66 ? 24.172 14.25 0.019 1 93.5 66 MET A O 1
ATOM 485 N N . LEU A 1 67 ? 23.25 12.336 0.782 1 96.12 67 LEU A N 1
ATOM 486 C CA . LEU A 1 67 ? 22.641 12.984 1.938 1 96.12 67 LEU A CA 1
ATOM 487 C C . LEU A 1 67 ? 23.109 12.336 3.236 1 96.12 67 LEU A C 1
ATOM 489 O O . LEU A 1 67 ? 23.109 11.109 3.363 1 96.12 67 LEU A O 1
ATOM 493 N N . ASP A 1 68 ? 23.594 13.148 4.113 1 97.19 68 ASP A N 1
ATOM 494 C CA . ASP A 1 68 ? 23.75 12.703 5.496 1 97.19 68 ASP A CA 1
ATOM 495 C C . ASP A 1 68 ? 22.531 13.055 6.332 1 97.19 68 ASP A C 1
ATOM 497 O O . ASP A 1 68 ? 22.312 14.219 6.68 1 97.19 68 ASP A O 1
ATOM 501 N N . LEU A 1 69 ? 21.797 12.031 6.68 1 98.5 69 LEU A N 1
ATOM 502 C CA . LEU A 1 69 ? 20.516 12.273 7.324 1 98.5 69 LEU A CA 1
ATOM 503 C C . LEU A 1 69 ? 20.547 11.844 8.789 1 98.5 69 LEU A C 1
ATOM 505 O O . LEU A 1 69 ? 19.5 11.734 9.43 1 98.5 69 LEU A O 1
ATOM 509 N N . SER A 1 70 ? 21.656 11.633 9.359 1 98.12 70 SER A N 1
ATOM 510 C CA . SER A 1 70 ? 21.812 11.016 10.672 1 98.12 70 SER A CA 1
ATOM 511 C C . SER A 1 70 ? 21.281 11.922 11.781 1 98.12 70 SER A C 1
ATOM 513 O O . SER A 1 70 ? 20.906 11.453 12.852 1 98.12 70 SER A O 1
ATOM 515 N N . LYS A 1 71 ? 21.234 13.242 11.547 1 98.31 71 LYS A N 1
ATOM 516 C CA . LYS A 1 71 ? 20.734 14.172 12.555 1 98.31 71 LYS A CA 1
ATOM 517 C C . LYS A 1 71 ? 19.531 14.953 12.023 1 98.31 71 LYS A C 1
ATOM 519 O O . LYS A 1 71 ? 19.141 15.977 12.602 1 98.31 71 LYS A O 1
ATOM 524 N N . THR A 1 72 ? 19.016 14.547 10.914 1 98.75 72 THR A N 1
ATOM 525 C CA . THR A 1 72 ? 17.953 15.258 10.219 1 98.75 72 THR A CA 1
ATOM 526 C C . THR A 1 72 ? 16.625 15.094 10.953 1 98.75 72 THR A C 1
ATOM 528 O O . THR A 1 72 ? 16.312 14.008 11.43 1 98.75 72 THR A O 1
ATOM 531 N N . TYR A 1 73 ? 15.875 16.172 11.109 1 98.94 73 TYR A N 1
ATOM 532 C CA . TYR A 1 73 ? 14.469 16.109 11.492 1 98.94 73 TYR A CA 1
ATOM 533 C C . TYR A 1 73 ? 13.578 15.953 10.273 1 98.94 73 TYR A C 1
ATOM 535 O O . TYR A 1 73 ? 13.727 16.688 9.289 1 98.94 73 TYR A O 1
ATOM 543 N N . PHE A 1 74 ? 12.727 14.984 10.32 1 98.94 74 PHE A N 1
ATOM 544 C CA . PHE A 1 74 ? 11.766 14.727 9.25 1 98.94 74 PHE A CA 1
ATOM 545 C C . PHE A 1 74 ? 10.383 15.234 9.641 1 98.94 74 PHE A C 1
ATOM 547 O O . PHE A 1 74 ? 9.82 14.812 10.648 1 98.94 74 PHE A O 1
ATOM 554 N N . ILE A 1 75 ? 9.844 16.094 8.852 1 98.88 75 ILE A N 1
ATOM 555 C CA . ILE A 1 75 ? 8.484 16.594 9.031 1 98.88 75 ILE A CA 1
ATOM 556 C C . ILE A 1 75 ? 7.582 16.047 7.926 1 98.88 75 ILE A C 1
ATOM 558 O O . ILE A 1 75 ? 7.625 16.516 6.785 1 98.88 75 ILE A O 1
ATOM 562 N N . ILE A 1 76 ? 6.773 15.062 8.273 1 98.94 76 ILE A N 1
ATOM 563 C CA . ILE A 1 76 ? 5.762 14.531 7.363 1 98.94 76 ILE A CA 1
ATOM 564 C C . ILE A 1 76 ? 4.527 15.43 7.383 1 98.94 76 ILE A C 1
ATOM 566 O O . ILE A 1 76 ? 3.85 15.547 8.406 1 98.94 76 ILE A O 1
ATOM 570 N N . ALA A 1 77 ? 4.258 16.078 6.277 1 98.75 77 ALA A N 1
ATOM 571 C CA . ALA A 1 77 ? 3.223 17.109 6.246 1 98.75 77 ALA A CA 1
ATOM 572 C C . ALA A 1 77 ? 2.346 16.969 5.004 1 98.75 77 ALA A C 1
ATOM 574 O O . ALA A 1 77 ? 2.854 16.797 3.893 1 98.75 77 ALA A O 1
ATOM 575 N N . GLY A 1 78 ? 1.076 16.969 5.168 1 98.69 78 GLY A N 1
ATOM 576 C CA . GLY A 1 78 ? 0.111 16.938 4.082 1 98.69 78 GLY A CA 1
ATOM 577 C C . GLY A 1 78 ? -1.316 17.156 4.543 1 98.69 78 GLY A C 1
ATOM 578 O O . GLY A 1 78 ? -1.575 17.281 5.742 1 98.69 78 GLY A O 1
ATOM 579 N N . ILE A 1 79 ? -2.252 17.281 3.564 1 98.81 79 ILE A N 1
ATOM 580 C CA . ILE A 1 79 ? -3.666 17.422 3.895 1 98.81 79 ILE A CA 1
ATOM 581 C C . ILE A 1 79 ? -4.262 16.062 4.234 1 98.81 79 ILE A C 1
ATOM 583 O O . ILE A 1 79 ? -3.635 15.031 3.988 1 98.81 79 ILE A O 1
ATOM 587 N N . ALA A 1 80 ? -5.449 16.062 4.82 1 98.81 80 ALA A N 1
ATOM 588 C CA . ALA A 1 80 ? -6.102 14.859 5.332 1 98.81 80 ALA A CA 1
ATOM 589 C C . ALA A 1 80 ? -7.609 15.055 5.441 1 98.81 80 ALA A C 1
ATOM 591 O O . ALA A 1 80 ? -8.109 16.172 5.309 1 98.81 80 ALA A O 1
ATOM 592 N N . GLY A 1 81 ? -8.32 13.93 5.559 1 98.88 81 GLY A N 1
ATOM 593 C CA . GLY A 1 81 ? -9.648 13.969 6.16 1 98.88 81 GLY A CA 1
ATOM 594 C C . GLY A 1 81 ? -9.609 14.062 7.672 1 98.88 81 GLY A C 1
ATOM 595 O O . GLY A 1 81 ? -8.781 13.422 8.32 1 98.88 81 GLY A O 1
ATOM 596 N N . VAL A 1 82 ? -10.531 14.836 8.195 1 98.94 82 VAL A N 1
ATOM 597 C CA . VAL A 1 82 ? -10.523 15.039 9.641 1 98.94 82 VAL A CA 1
ATOM 598 C C . VAL A 1 82 ? -11.797 14.445 10.25 1 98.94 82 VAL A C 1
ATOM 600 O O . VAL A 1 82 ? -12.883 14.562 9.672 1 98.94 82 VAL A O 1
ATOM 603 N N . ASN A 1 83 ? -11.633 13.719 11.312 1 98.88 83 ASN A N 1
ATOM 604 C CA . ASN A 1 83 ? -12.727 13.234 12.148 1 98.88 83 ASN A CA 1
ATOM 605 C C . ASN A 1 83 ? -13.406 14.383 12.891 1 98.88 83 ASN A C 1
ATOM 607 O O . ASN A 1 83 ? -12.82 14.984 13.789 1 98.88 83 ASN A O 1
ATOM 611 N N . PRO A 1 84 ? -14.648 14.648 12.586 1 98.75 84 PRO A N 1
ATOM 612 C CA . PRO A 1 84 ? -15.312 15.805 13.188 1 98.75 84 PRO A CA 1
ATOM 613 C C . PRO A 1 84 ? -15.5 15.664 14.695 1 98.75 84 PRO A C 1
ATOM 615 O O . PRO A 1 84 ? -15.82 16.641 15.383 1 98.75 84 PRO A O 1
ATOM 618 N N . GLN A 1 85 ? -15.312 14.523 15.219 1 98.25 85 GLN A N 1
ATOM 619 C CA . GLN A 1 85 ? -15.391 14.312 16.656 1 98.25 85 GLN A CA 1
ATOM 620 C C . GLN A 1 85 ? -14.109 14.773 17.344 1 98.25 85 GLN A C 1
ATOM 622 O O . GLN A 1 85 ? -14.086 14.969 18.562 1 98.25 85 GLN A O 1
ATOM 627 N N . ARG A 1 86 ? -13.055 14.953 16.562 1 98.56 86 ARG A N 1
ATOM 628 C CA . ARG A 1 86 ? -11.75 15.172 17.188 1 98.56 86 ARG A CA 1
ATOM 629 C C . ARG A 1 86 ? -11.125 16.469 16.703 1 98.56 86 ARG A C 1
ATOM 631 O O . ARG A 1 86 ? -10.266 17.047 17.375 1 98.56 86 ARG A O 1
ATOM 638 N N . GLY A 1 87 ? -11.492 16.906 15.578 1 98.75 87 GLY A N 1
ATOM 639 C CA . GLY A 1 87 ? -10.961 18.125 14.977 1 98.75 87 GLY A CA 1
ATOM 640 C C . GLY A 1 87 ? -11.891 18.719 13.938 1 98.75 87 GLY A C 1
ATOM 641 O O . GLY A 1 87 ? -13.023 18.266 13.766 1 98.75 87 GLY A O 1
ATOM 642 N N . THR A 1 88 ? -11.406 19.797 13.258 1 98.88 88 THR A N 1
ATOM 643 C CA . THR A 1 88 ? -12.227 20.469 12.266 1 98.88 88 THR A CA 1
ATOM 644 C C . THR A 1 88 ? -11.406 20.828 11.031 1 98.88 88 THR A C 1
ATOM 646 O O . THR A 1 88 ? -10.188 20.641 11.016 1 98.88 88 THR A O 1
ATOM 649 N N . ILE A 1 89 ? -12.117 21.234 10.016 1 98.88 89 ILE A N 1
ATOM 650 C CA . ILE A 1 89 ? -11.5 21.625 8.75 1 98.88 89 ILE A CA 1
ATOM 651 C C . ILE A 1 89 ? -10.547 22.797 8.992 1 98.88 89 ILE A C 1
ATOM 653 O O . ILE A 1 89 ? -10.883 23.75 9.711 1 98.88 89 ILE A O 1
ATOM 657 N N . GLY A 1 90 ? -9.359 22.688 8.43 1 98.88 90 GLY A N 1
ATOM 658 C CA . GLY A 1 90 ? -8.359 23.734 8.547 1 98.88 90 GLY A CA 1
ATOM 659 C C . GLY A 1 90 ? -7.395 23.5 9.695 1 98.88 90 GLY A C 1
ATOM 660 O O . GLY A 1 90 ? -6.32 24.109 9.734 1 98.88 90 GLY A O 1
ATOM 661 N N . SER A 1 91 ? -7.734 22.703 10.641 1 98.94 91 SER A N 1
ATOM 662 C CA . SER A 1 91 ? -6.855 22.422 11.766 1 98.94 91 SER A CA 1
ATOM 663 C C . SER A 1 91 ? -5.656 21.578 11.344 1 98.94 91 SER A C 1
ATOM 665 O O . SER A 1 91 ? -5.707 20.891 10.328 1 98.94 91 SER A O 1
ATOM 667 N N . VAL A 1 92 ? -4.594 21.719 12.086 1 98.94 92 VAL A N 1
ATOM 668 C CA . VAL A 1 92 ? -3.391 20.906 11.891 1 98.94 92 VAL A CA 1
ATOM 669 C C . VAL A 1 92 ? -3.15 20.031 13.109 1 98.94 92 VAL A C 1
ATOM 671 O O . VAL A 1 92 ? -3.039 20.531 14.234 1 98.94 92 VAL A O 1
ATOM 674 N N . ALA A 1 93 ? -3.121 18.766 12.898 1 98.94 93 ALA A N 1
ATOM 675 C CA . ALA A 1 93 ? -2.914 17.828 14 1 98.94 93 ALA A CA 1
ATOM 676 C C . ALA A 1 93 ? -1.485 17.281 14 1 98.94 93 ALA A C 1
ATOM 678 O O . ALA A 1 93 ? -0.978 16.859 12.961 1 98.94 93 ALA A O 1
ATOM 679 N N . LEU A 1 94 ? -0.816 17.375 15.148 1 98.94 94 LEU A N 1
ATOM 680 C CA . LEU A 1 94 ? 0.435 16.672 15.375 1 98.94 94 LEU A CA 1
ATOM 681 C C . LEU A 1 94 ? 0.173 15.297 15.992 1 98.94 94 LEU A C 1
ATOM 683 O O . LEU A 1 94 ? -0.553 15.18 16.984 1 98.94 94 LEU A O 1
ATOM 687 N N . SER A 1 95 ? 0.789 14.297 15.438 1 98.94 95 SER A N 1
ATOM 688 C CA . SER A 1 95 ? 0.433 12.93 15.797 1 98.94 95 SER A CA 1
ATOM 689 C C . SER A 1 95 ? 1.534 12.266 16.625 1 98.94 95 SER A C 1
ATOM 691 O O . SER A 1 95 ? 2.719 12.539 16.406 1 98.94 95 SER A O 1
ATOM 693 N N . LYS A 1 96 ? 1.098 11.391 17.516 1 98.88 96 LYS A N 1
ATOM 694 C CA . LYS A 1 96 ? 1.996 10.461 18.188 1 98.88 96 LYS A CA 1
ATOM 695 C C . LYS A 1 96 ? 2.002 9.102 17.516 1 98.88 96 LYS A C 1
ATOM 697 O O . LYS A 1 96 ? 3.031 8.422 17.469 1 98.88 96 LYS A O 1
ATOM 702 N N . PHE A 1 97 ? 0.834 8.727 16.984 1 98.94 97 PHE A N 1
ATOM 703 C CA . PHE A 1 97 ? 0.686 7.43 16.344 1 98.94 97 PHE A CA 1
ATOM 704 C C . PHE A 1 97 ? 0.311 7.594 14.875 1 98.94 97 PHE A C 1
ATOM 706 O O . PHE A 1 97 ? -0.43 8.508 14.516 1 98.94 97 PHE A O 1
ATOM 713 N N . ALA A 1 98 ? 0.813 6.762 14.094 1 98.94 98 ALA A N 1
ATOM 714 C CA . ALA A 1 98 ? 0.286 6.469 12.766 1 98.94 98 ALA A CA 1
ATOM 715 C C . ALA A 1 98 ? -0.189 5.023 12.664 1 98.94 98 ALA A C 1
ATOM 717 O O . ALA A 1 98 ? 0.529 4.102 13.055 1 98.94 98 ALA A O 1
ATOM 718 N N . ILE A 1 99 ? -1.429 4.816 12.203 1 98.81 99 ILE A N 1
ATOM 719 C CA . ILE A 1 99 ? -2.023 3.486 12.188 1 98.81 99 ILE A CA 1
ATOM 720 C C . ILE A 1 99 ? -2.471 3.137 10.766 1 98.81 99 ILE A C 1
ATOM 722 O O . ILE A 1 99 ? -3.205 3.898 10.141 1 98.81 99 ILE A O 1
ATOM 726 N N . GLN A 1 100 ? -1.989 2.014 10.305 1 98.25 100 GLN A N 1
ATOM 727 C CA . GLN A 1 100 ? -2.451 1.474 9.031 1 98.25 100 GLN A CA 1
ATOM 728 C C . GLN A 1 100 ? -3.803 0.781 9.18 1 98.25 100 GLN A C 1
ATOM 730 O O . GLN A 1 100 ? -3.924 -0.198 9.922 1 98.25 100 GLN A O 1
ATOM 735 N N . THR A 1 101 ? -4.793 1.139 8.406 1 96.69 101 THR A N 1
ATOM 736 C CA . THR A 1 101 ? -6.129 0.636 8.703 1 96.69 101 THR A CA 1
ATOM 737 C C . THR A 1 101 ? -6.594 -0.336 7.621 1 96.69 101 THR A C 1
ATOM 739 O O . THR A 1 101 ? -7.652 -0.955 7.75 1 96.69 101 THR A O 1
ATOM 742 N N . ASP A 1 102 ? -5.77 -0.525 6.551 1 96.06 102 ASP A N 1
ATOM 743 C CA . ASP A 1 102 ? -6.336 -1.32 5.469 1 96.06 102 ASP A CA 1
ATOM 744 C C . ASP A 1 102 ? -5.594 -2.646 5.312 1 96.06 102 ASP A C 1
ATOM 746 O O . ASP A 1 102 ? -5.863 -3.408 4.383 1 96.06 102 ASP A O 1
ATOM 750 N N . ILE A 1 103 ? -4.629 -2.973 6.191 1 96.31 103 ILE A N 1
ATOM 751 C CA . ILE A 1 103 ? -4.137 -4.34 6.305 1 96.31 103 ILE A CA 1
ATOM 752 C C . ILE A 1 103 ? -5.121 -5.18 7.117 1 96.31 103 ILE A C 1
ATOM 754 O O . ILE A 1 103 ? -4.828 -5.559 8.25 1 96.31 103 ILE A O 1
ATOM 758 N N . GLN A 1 104 ? -6.188 -5.477 6.629 1 96.75 104 GLN A N 1
ATOM 759 C CA . GLN A 1 104 ? -7.305 -6.25 7.152 1 96.75 104 GLN A CA 1
ATOM 760 C C . GLN A 1 104 ? -7.953 -7.09 6.055 1 96.75 104 GLN A C 1
ATOM 762 O O . GLN A 1 104 ? -7.566 -7 4.887 1 96.75 104 GLN A O 1
ATOM 767 N N . MET A 1 105 ? -8.797 -7.941 6.426 1 96.56 105 MET A N 1
ATOM 768 C CA . MET A 1 105 ? -9.695 -8.633 5.5 1 96.56 105 MET A CA 1
ATOM 769 C C . MET A 1 105 ? -11 -7.863 5.324 1 96.56 105 MET A C 1
ATOM 771 O O . MET A 1 105 ? -11.383 -7.086 6.199 1 96.56 105 MET A O 1
ATOM 775 N N . GLU A 1 106 ? -11.633 -8.109 4.215 1 97.38 106 GLU A N 1
ATOM 776 C CA . GLU A 1 106 ? -12.852 -7.344 3.992 1 97.38 106 GLU A CA 1
ATOM 777 C C . GLU A 1 106 ? -13.852 -8.133 3.156 1 97.38 106 GLU A C 1
ATOM 779 O O . GLU A 1 106 ? -13.477 -8.805 2.195 1 97.38 106 GLU A O 1
ATOM 784 N N . TYR A 1 107 ? -15.156 -8.047 3.516 1 97.56 107 TYR A N 1
ATOM 785 C CA . TYR A 1 107 ? -16.328 -8.336 2.689 1 97.56 107 TYR A CA 1
ATOM 786 C C . TYR A 1 107 ? -17.109 -7.062 2.391 1 97.56 107 TYR A C 1
ATOM 788 O O . TYR A 1 107 ? -17.094 -6.113 3.176 1 97.56 107 TYR A O 1
ATOM 796 N N . ASP A 1 108 ? -17.766 -7.051 1.239 1 98 108 ASP A N 1
ATOM 797 C CA . ASP A 1 108 ? -18.781 -6.023 1.046 1 98 108 ASP A CA 1
ATOM 798 C C . ASP A 1 108 ? -19.844 -6.086 2.141 1 98 108 ASP A C 1
ATOM 800 O O . ASP A 1 108 ? -20.297 -7.172 2.508 1 98 108 ASP A O 1
ATOM 804 N N . ALA A 1 109 ? -20.203 -4.898 2.594 1 97.44 109 ALA A N 1
ATOM 805 C CA . ALA A 1 109 ? -21.094 -4.855 3.744 1 97.44 109 ALA A CA 1
ATOM 806 C C . ALA A 1 109 ? -22.422 -5.523 3.424 1 97.44 109 ALA A C 1
ATOM 808 O O . ALA A 1 109 ? -23.156 -5.949 4.328 1 97.44 109 ALA A O 1
ATOM 809 N N . ARG A 1 110 ? -22.875 -5.68 2.201 1 97.62 110 ARG A N 1
ATOM 810 C CA . ARG A 1 110 ? -24.109 -6.32 1.782 1 97.62 110 ARG A CA 1
ATOM 811 C C . ARG A 1 110 ? -23.984 -7.84 1.844 1 97.62 110 ARG A C 1
ATOM 813 O O . ARG A 1 110 ? -24.984 -8.555 1.704 1 97.62 110 ARG A O 1
ATOM 820 N N . GLU A 1 111 ? -22.734 -8.336 2.045 1 97.62 111 GLU A N 1
ATOM 821 C CA . GLU A 1 111 ? -22.469 -9.773 2.066 1 97.62 111 GLU A CA 1
ATOM 822 C C . GLU A 1 111 ? -22.031 -10.234 3.451 1 97.62 111 GLU A C 1
ATOM 824 O O . GLU A 1 111 ? -21.344 -11.258 3.582 1 97.62 111 GLU A O 1
ATOM 829 N N . ILE A 1 112 ? -22.266 -9.477 4.48 1 97.5 112 ILE A N 1
ATOM 830 C CA . ILE A 1 112 ? -21.938 -9.859 5.852 1 97.5 112 ILE A CA 1
ATOM 831 C C . ILE A 1 112 ? -23.203 -9.891 6.703 1 97.5 112 ILE A C 1
ATOM 833 O O . ILE A 1 112 ? -24.219 -9.32 6.32 1 97.5 112 ILE A O 1
ATOM 837 N N . PRO A 1 113 ? -23.094 -10.562 7.926 1 97 113 PRO A N 1
ATOM 838 C CA . PRO A 1 113 ? -24.219 -10.453 8.859 1 97 113 PRO A CA 1
ATOM 839 C C . PRO A 1 113 ? -24.562 -9 9.203 1 97 113 PRO A C 1
ATOM 841 O O . PRO A 1 113 ? -23.672 -8.172 9.336 1 97 113 PRO A O 1
ATOM 844 N N . GLN A 1 114 ? -25.797 -8.773 9.445 1 95.31 114 GLN A N 1
ATOM 845 C CA . GLN A 1 114 ? -26.312 -7.422 9.609 1 95.31 114 GLN A CA 1
ATOM 846 C C . GLN A 1 114 ? -25.734 -6.762 10.859 1 95.31 114 GLN A C 1
ATOM 848 O O . GLN A 1 114 ? -25.562 -5.539 10.906 1 95.31 114 GLN A O 1
ATOM 853 N N . ASP A 1 115 ? -25.375 -7.496 11.781 1 95.5 115 ASP A N 1
ATOM 854 C CA . ASP A 1 115 ? -24.953 -6.926 13.062 1 95.5 115 ASP A CA 1
ATOM 855 C C . ASP A 1 115 ? -23.453 -6.648 13.07 1 95.5 115 ASP A C 1
ATOM 857 O O . ASP A 1 115 ? -22.922 -6.113 14.047 1 95.5 115 ASP A O 1
ATOM 861 N N . TRP A 1 116 ? -22.781 -7.109 12.031 1 96.81 116 TRP A N 1
ATOM 862 C CA . TRP A 1 116 ? -21.359 -6.762 11.953 1 96.81 116 TRP A CA 1
ATOM 863 C C . TRP A 1 116 ? -21.188 -5.254 11.797 1 96.81 116 TRP A C 1
ATOM 865 O O . TRP A 1 116 ? -21.891 -4.613 11.023 1 96.81 116 TRP A O 1
ATOM 875 N N . PRO A 1 117 ? -20.266 -4.656 12.516 1 95.88 117 PRO A N 1
ATOM 876 C CA . PRO A 1 117 ? -20.109 -3.201 12.469 1 95.88 117 PRO A CA 1
ATOM 877 C C . PRO A 1 117 ? -19.547 -2.717 11.133 1 95.88 117 PRO A C 1
ATOM 879 O O . PRO A 1 117 ? -19.781 -1.571 10.734 1 95.88 117 PRO A O 1
ATOM 882 N N . SER A 1 118 ? -18.812 -3.469 10.43 1 95.56 118 SER A N 1
ATOM 883 C CA . SER A 1 118 ? -18.266 -3.17 9.109 1 95.56 118 SER A CA 1
ATOM 884 C C . SER A 1 118 ? -17.828 -4.445 8.391 1 95.56 118 SER A C 1
ATOM 886 O O . SER A 1 118 ? -17.891 -5.535 8.961 1 95.56 118 SER A O 1
ATOM 888 N N . GLY A 1 119 ? -17.438 -4.27 7.156 1 96.31 119 GLY A N 1
ATOM 889 C CA . GLY A 1 119 ? -16.938 -5.402 6.398 1 96.31 119 GLY A CA 1
ATOM 890 C C . GLY A 1 119 ? -15.484 -5.719 6.688 1 96.31 119 GLY A C 1
ATOM 891 O O . GLY A 1 119 ? -14.969 -6.758 6.266 1 96.31 119 GLY A O 1
ATOM 892 N N . TYR A 1 120 ? -14.812 -4.863 7.426 1 96.94 120 TYR A N 1
ATOM 893 C CA . TYR A 1 120 ? -13.406 -5.047 7.742 1 96.94 120 TYR A CA 1
ATOM 894 C C . TYR A 1 120 ? -13.234 -5.945 8.961 1 96.94 120 TYR A C 1
ATOM 896 O O . TYR A 1 120 ? -14.008 -5.863 9.914 1 96.94 120 TYR A O 1
ATOM 904 N N . HIS A 1 121 ? -12.25 -6.812 8.867 1 95.5 121 HIS A N 1
ATOM 905 C CA . HIS A 1 121 ? -11.867 -7.762 9.914 1 95.5 121 HIS A CA 1
ATOM 906 C C . HIS A 1 121 ? -10.352 -7.891 10.016 1 95.5 121 HIS A C 1
ATOM 908 O O . HIS A 1 121 ? -9.68 -8.133 9.016 1 95.5 121 HIS A O 1
ATOM 914 N N . PRO A 1 122 ? -9.852 -7.684 11.273 1 95 122 PRO A N 1
ATOM 915 C CA . PRO A 1 122 ? -8.398 -7.848 11.383 1 95 122 PRO A CA 1
ATOM 916 C C . PRO A 1 122 ? -7.91 -9.188 10.836 1 95 122 PRO A C 1
ATOM 918 O O . PRO A 1 122 ? -8.578 -10.211 11.023 1 95 122 PRO A O 1
ATOM 921 N N . ILE A 1 123 ? -6.809 -9.18 10.18 1 93.5 123 ILE A N 1
ATOM 922 C CA . ILE A 1 123 ? -6.266 -10.344 9.484 1 93.5 123 ILE A CA 1
ATOM 923 C C . ILE A 1 123 ? -6.234 -11.547 10.43 1 93.5 123 ILE A C 1
ATOM 925 O O . ILE A 1 123 ? -5.531 -11.523 11.438 1 93.5 123 ILE A O 1
ATOM 929 N N . ARG A 1 124 ? -7.047 -12.562 10.133 1 91.94 124 ARG A N 1
ATOM 930 C CA . ARG A 1 124 ? -7.059 -13.867 10.781 1 91.94 124 ARG A CA 1
ATOM 931 C C . ARG A 1 124 ? -7.391 -13.742 12.258 1 91.94 124 ARG A C 1
ATOM 933 O O . ARG A 1 124 ? -6.895 -14.516 13.086 1 91.94 124 ARG A O 1
ATOM 940 N N . ALA A 1 125 ? -8.055 -12.711 12.641 1 94.62 125 ALA A N 1
ATOM 941 C CA . ALA A 1 125 ? -8.508 -12.586 14.023 1 94.62 125 ALA A CA 1
ATOM 942 C C . ALA A 1 125 ? -9.484 -13.695 14.383 1 94.62 125 ALA A C 1
ATOM 944 O O . ALA A 1 125 ? -10.312 -14.094 13.555 1 94.62 125 ALA A O 1
ATOM 945 N N . ALA A 1 126 ? -9.461 -14.148 15.633 1 93.5 126 ALA A N 1
ATOM 946 C CA . ALA A 1 126 ? -10.305 -15.242 16.109 1 93.5 126 ALA A CA 1
ATOM 947 C C . ALA A 1 126 ? -11.742 -14.781 16.297 1 93.5 126 ALA A C 1
ATOM 949 O O . ALA A 1 126 ? -12.672 -15.586 16.25 1 93.5 126 ALA A O 1
ATOM 950 N N . THR A 1 127 ? -11.883 -13.516 16.594 1 93.06 127 THR A N 1
ATOM 951 C CA . THR A 1 127 ? -13.195 -12.914 16.781 1 93.06 127 THR A CA 1
ATOM 952 C C . THR A 1 127 ? -13.336 -11.648 15.953 1 93.06 127 THR A C 1
ATOM 954 O O . THR A 1 127 ? -12.359 -11.156 15.383 1 93.06 127 THR A O 1
ATOM 957 N N . LEU A 1 128 ? -14.5 -11.18 15.812 1 89.44 128 LEU A N 1
ATOM 958 C CA . LEU A 1 128 ? -14.805 -10.031 14.977 1 89.44 128 LEU A CA 1
ATOM 959 C C . LEU A 1 128 ? -13.969 -8.82 15.383 1 89.44 128 LEU A C 1
ATOM 961 O O . LEU A 1 128 ? -13.508 -8.062 14.531 1 89.44 128 LEU A O 1
ATOM 965 N N . ASP A 1 129 ? -13.719 -8.609 16.609 1 84.44 129 ASP A N 1
ATOM 966 C CA . ASP A 1 129 ? -12.969 -7.457 17.109 1 84.44 129 ASP A CA 1
ATOM 967 C C . ASP A 1 129 ? -11.68 -7.898 17.797 1 84.44 129 ASP A C 1
ATOM 969 O O . ASP A 1 129 ? -11.164 -7.199 18.672 1 84.44 129 ASP A O 1
ATOM 973 N N . GLY A 1 130 ? -11.258 -9.055 17.375 1 92.88 130 GLY A N 1
ATOM 974 C CA . GLY A 1 130 ? -10.031 -9.547 17.984 1 92.88 130 GLY A CA 1
ATOM 975 C C . GLY A 1 130 ? -8.773 -9.008 17.328 1 92.88 130 GLY A C 1
ATOM 976 O O . GLY A 1 130 ? -8.836 -8.43 16.25 1 92.88 130 GLY A O 1
ATOM 977 N N . TYR A 1 131 ? -7.703 -9.117 18.078 1 94.88 131 TYR A N 1
ATOM 978 C CA . TYR A 1 131 ? -6.402 -8.75 17.531 1 94.88 131 TYR A CA 1
ATOM 979 C C . TYR A 1 131 ? -6.027 -9.656 16.375 1 94.88 131 TYR A C 1
ATOM 981 O O . TYR A 1 131 ? -6.367 -10.844 16.359 1 94.88 131 TYR A O 1
ATOM 989 N N . PRO A 1 132 ? -5.336 -9.148 15.391 1 94.44 132 PRO A N 1
ATOM 990 C CA . PRO A 1 132 ? -4.996 -9.977 14.234 1 94.44 132 PRO A CA 1
ATOM 991 C C . PRO A 1 132 ? -4.121 -11.172 14.602 1 94.44 132 PRO A C 1
ATOM 993 O O . PRO A 1 132 ? -3.25 -11.062 15.461 1 94.44 132 PRO A O 1
ATOM 996 N N . GLY A 1 133 ? -4.355 -12.289 13.914 1 91.06 133 GLY A N 1
ATOM 997 C CA . GLY A 1 133 ? -3.514 -13.461 14.07 1 91.06 133 GLY A CA 1
ATOM 998 C C . GLY A 1 133 ? -2.156 -13.312 13.406 1 91.06 133 GLY A C 1
ATOM 999 O O . GLY A 1 133 ? -1.21 -14.023 13.758 1 91.06 133 GLY A O 1
ATOM 1000 N N . ASN A 1 134 ? -2.072 -12.445 12.438 1 90.06 134 ASN A N 1
ATOM 1001 C CA . ASN A 1 134 ? -0.83 -12.117 11.75 1 90.06 134 ASN A CA 1
ATOM 1002 C C . ASN A 1 134 ? -0.617 -10.602 11.68 1 90.06 134 ASN A C 1
ATOM 1004 O O . ASN A 1 134 ? -1.528 -9.859 11.32 1 90.06 134 ASN A O 1
ATOM 1008 N N . VAL A 1 135 ? 0.58 -10.172 12.078 1 93.31 135 VAL A N 1
ATOM 1009 C CA . VAL A 1 135 ? 0.959 -8.773 11.891 1 93.31 135 VAL A CA 1
ATOM 1010 C C . VAL A 1 135 ? 2.086 -8.672 10.859 1 93.31 135 VAL A C 1
ATOM 1012 O O . VAL A 1 135 ? 2.967 -9.539 10.812 1 93.31 135 VAL A O 1
ATOM 1015 N N . TYR A 1 136 ? 2.027 -7.621 10.07 1 95.12 136 TYR A N 1
ATOM 1016 C CA . TYR A 1 136 ? 2.994 -7.449 8.992 1 95.12 136 TYR A CA 1
ATOM 1017 C C . TYR A 1 136 ? 4.133 -6.531 9.422 1 95.12 136 TYR A C 1
ATOM 1019 O O . TYR A 1 136 ? 5.176 -6.477 8.766 1 95.12 136 TYR A O 1
ATOM 1027 N N . GLY A 1 137 ? 3.943 -5.797 10.492 1 95.12 137 GLY A N 1
ATOM 1028 C CA . GLY A 1 137 ? 4.996 -4.969 11.055 1 95.12 137 GLY A CA 1
ATOM 1029 C C . GLY A 1 137 ? 4.852 -3.498 10.711 1 95.12 137 GLY A C 1
ATOM 1030 O O . GLY A 1 137 ? 5.551 -2.65 11.273 1 95.12 137 GLY A O 1
ATOM 1031 N N . CYS A 1 138 ? 3.928 -3.137 9.836 1 96.81 138 CYS A N 1
ATOM 1032 C CA . CYS A 1 138 ? 3.793 -1.755 9.391 1 96.81 138 CYS A CA 1
ATOM 1033 C C . CYS A 1 138 ? 2.494 -1.143 9.898 1 96.81 138 CYS A C 1
ATOM 1035 O O . CYS A 1 138 ? 2.107 -0.054 9.477 1 96.81 138 CYS A O 1
ATOM 1037 N N . GLU A 1 139 ? 1.822 -1.818 10.875 1 97.56 139 GLU A N 1
ATOM 1038 C CA . GLU A 1 139 ? 0.462 -1.438 11.25 1 97.56 139 GLU A CA 1
ATOM 1039 C C . GLU A 1 139 ? 0.463 -0.225 12.172 1 97.56 139 GLU A C 1
ATOM 1041 O O . GLU A 1 139 ? -0.467 0.584 12.148 1 97.56 139 GLU A O 1
ATOM 1046 N N . VAL A 1 140 ? 1.506 -0.135 13.023 1 98.44 140 VAL A N 1
ATOM 1047 C CA . VAL A 1 140 ? 1.488 0.937 14.016 1 98.44 140 VAL A CA 1
ATOM 1048 C C . VAL A 1 140 ? 2.896 1.499 14.188 1 98.44 140 VAL A C 1
ATOM 1050 O O . VAL A 1 140 ? 3.863 0.743 14.312 1 98.44 140 VAL A O 1
ATOM 1053 N N . PHE A 1 141 ? 2.951 2.766 14.242 1 98.88 141 PHE A N 1
ATOM 1054 C CA . PHE A 1 141 ? 4.168 3.48 14.617 1 98.88 141 PHE A CA 1
ATOM 1055 C C . PHE A 1 141 ? 3.889 4.473 15.734 1 98.88 141 PHE A C 1
ATOM 1057 O O . PHE A 1 141 ? 2.836 5.113 15.758 1 98.88 141 PHE A O 1
ATOM 1064 N N . GLU A 1 142 ? 4.777 4.531 16.594 1 98.88 142 GLU A N 1
ATOM 1065 C CA . GLU A 1 142 ? 4.738 5.496 17.688 1 98.88 142 GLU A CA 1
ATOM 1066 C C . GLU A 1 142 ? 5.914 6.465 17.609 1 98.88 142 GLU A C 1
ATOM 1068 O O . GLU A 1 142 ? 7.062 6.047 17.438 1 98.88 142 GLU A O 1
ATOM 1073 N N . LEU A 1 143 ? 5.602 7.738 17.703 1 98.94 143 LEU A N 1
ATOM 1074 C CA . LEU A 1 143 ? 6.605 8.781 17.547 1 98.94 143 LEU A CA 1
ATOM 1075 C C . LEU A 1 143 ? 6.934 9.438 18.875 1 98.94 143 LEU A C 1
ATOM 1077 O O . LEU A 1 143 ? 6.316 9.117 19.906 1 98.94 143 LEU A O 1
ATOM 1081 N N . ASN A 1 144 ? 7.926 10.266 18.859 1 98.94 144 ASN A N 1
ATOM 1082 C CA . ASN A 1 144 ? 8.469 10.914 20.047 1 98.94 144 ASN A CA 1
ATOM 1083 C C . ASN A 1 144 ? 7.496 11.945 20.625 1 98.94 144 ASN A C 1
ATOM 1085 O O . ASN A 1 144 ? 7.398 13.055 20.109 1 98.94 144 ASN A O 1
ATOM 1089 N N . ASP A 1 145 ? 6.93 11.594 21.766 1 98.69 145 ASP A N 1
ATOM 1090 C CA . ASP A 1 145 ? 5.91 12.445 22.375 1 98.69 145 ASP A CA 1
ATOM 1091 C C . ASP A 1 145 ? 6.527 13.734 22.922 1 98.69 145 ASP A C 1
ATOM 1093 O O . ASP A 1 145 ? 5.875 14.781 22.938 1 98.69 145 ASP A O 1
ATOM 1097 N N . ARG A 1 146 ? 7.711 13.656 23.406 1 98.75 146 ARG A N 1
ATOM 1098 C CA . ARG A 1 146 ? 8.391 14.852 23.906 1 98.75 146 ARG A CA 1
ATOM 1099 C C . ARG A 1 146 ? 8.617 15.859 22.781 1 98.75 146 ARG A C 1
ATOM 1101 O O . ARG A 1 146 ? 8.398 17.062 22.953 1 98.75 146 ARG A O 1
ATOM 1108 N N . LEU A 1 147 ? 9.078 15.367 21.656 1 98.94 147 LEU A N 1
ATOM 1109 C CA . LEU A 1 147 ? 9.25 16.219 20.484 1 98.94 147 LEU A CA 1
ATOM 1110 C C . LEU A 1 147 ? 7.914 16.797 20.031 1 98.94 147 LEU A C 1
ATOM 1112 O O . LEU A 1 147 ? 7.801 18 19.797 1 98.94 147 LEU A O 1
ATOM 1116 N N . ARG A 1 148 ? 6.898 15.961 19.938 1 98.75 148 ARG A N 1
ATOM 1117 C CA . ARG A 1 148 ? 5.562 16.391 19.531 1 98.75 148 ARG A CA 1
ATOM 1118 C C . ARG A 1 148 ? 5.031 17.484 20.438 1 98.75 148 ARG A C 1
ATOM 1120 O O . ARG A 1 148 ? 4.496 18.484 19.969 1 98.75 148 ARG A O 1
ATOM 1127 N N . THR A 1 149 ? 5.199 17.312 21.688 1 98.44 149 THR A N 1
ATOM 1128 C CA . THR A 1 149 ? 4.68 18.234 22.688 1 98.44 149 THR A CA 1
ATOM 1129 C C . THR A 1 149 ? 5.398 19.578 22.594 1 98.44 149 THR A C 1
ATOM 1131 O O . THR A 1 149 ? 4.766 20.641 22.656 1 98.44 149 THR A O 1
ATOM 1134 N N . ARG A 1 150 ? 6.68 19.531 22.516 1 98.25 150 ARG A N 1
ATOM 1135 C CA . ARG A 1 150 ? 7.457 20.766 22.359 1 98.25 150 ARG A CA 1
ATOM 1136 C C . ARG A 1 150 ? 7 21.562 21.141 1 98.25 150 ARG A C 1
ATOM 1138 O O . ARG A 1 150 ? 6.777 22.766 21.234 1 98.25 150 ARG A O 1
ATOM 1145 N N . LEU A 1 151 ? 6.832 20.891 20.047 1 98.75 151 LEU A N 1
ATOM 1146 C CA . LEU A 1 151 ? 6.484 21.562 18.797 1 98.75 151 LEU A CA 1
ATOM 1147 C C . LEU A 1 151 ? 5.031 22.016 18.812 1 98.75 151 LEU A C 1
ATOM 1149 O O . LEU A 1 151 ? 4.695 23.047 18.234 1 98.75 151 LEU A O 1
ATOM 1153 N N . PHE A 1 152 ? 4.184 21.266 19.516 1 98.81 152 PHE A N 1
ATOM 1154 C CA . PHE A 1 152 ? 2.811 21.719 19.719 1 98.81 152 PHE A CA 1
ATOM 1155 C C . PHE A 1 152 ? 2.775 23.047 20.469 1 98.81 152 PHE A C 1
ATOM 1157 O O . PHE A 1 152 ? 2.035 23.953 20.078 1 98.81 152 PHE A O 1
ATOM 1164 N N . HIS A 1 153 ? 3.553 23.188 21.453 1 98.06 153 HIS A N 1
ATOM 1165 C CA . HIS A 1 153 ? 3.578 24.391 22.266 1 98.06 153 HIS A CA 1
ATOM 1166 C C . HIS A 1 153 ? 4.047 25.594 21.453 1 98.06 153 HIS A C 1
ATOM 1168 O O . HIS A 1 153 ? 3.584 26.719 21.672 1 98.06 153 HIS A O 1
ATOM 1174 N N . ILE A 1 154 ? 4.898 25.328 20.547 1 97 154 ILE A N 1
ATOM 1175 C CA . ILE A 1 154 ? 5.402 26.406 19.719 1 97 154 ILE A CA 1
ATOM 1176 C C . ILE A 1 154 ? 4.352 26.781 18.672 1 97 154 ILE A C 1
ATOM 1178 O O . ILE A 1 154 ? 4.176 27.969 18.359 1 97 154 ILE A O 1
ATOM 1182 N N . ALA A 1 155 ? 3.615 25.797 18.188 1 97.94 155 ALA A N 1
ATOM 1183 C CA . ALA A 1 155 ? 2.76 26.016 17.016 1 97.94 155 ALA A CA 1
ATOM 1184 C C . ALA A 1 155 ? 1.352 26.422 17.438 1 97.94 155 ALA A C 1
ATOM 1186 O O . ALA A 1 155 ? 0.61 27.016 16.641 1 97.94 155 ALA A O 1
ATOM 1187 N N . GLN A 1 156 ? 0.945 26.156 18.641 1 97.25 156 GLN A N 1
ATOM 1188 C CA . GLN A 1 156 ? -0.442 26.312 19.062 1 97.25 156 GLN A CA 1
ATOM 1189 C C . GLN A 1 156 ? -0.87 27.766 19.047 1 97.25 156 GLN A C 1
ATOM 1191 O O . GLN A 1 156 ? -2.064 28.078 19.062 1 97.25 156 GLN A O 1
ATOM 1196 N N . HIS A 1 157 ? 0.082 28.734 18.906 1 95.06 157 HIS A N 1
ATOM 1197 C CA . HIS A 1 157 ? -0.237 30.156 18.953 1 95.06 157 HIS A CA 1
ATOM 1198 C C . HIS A 1 157 ? -0.391 30.75 17.562 1 95.06 157 HIS A C 1
ATOM 1200 O O . HIS A 1 157 ? -0.758 31.906 17.406 1 95.06 157 HIS A O 1
ATOM 1206 N N . ILE A 1 158 ? -0.149 29.953 16.594 1 97.31 158 ILE A N 1
ATOM 1207 C CA . ILE A 1 158 ? -0.239 30.422 15.211 1 97.31 158 ILE A CA 1
ATOM 1208 C C . ILE A 1 158 ? -1.701 30.656 14.836 1 97.31 158 ILE A C 1
ATOM 1210 O O . ILE A 1 158 ? -2.562 29.812 15.117 1 97.31 158 ILE A O 1
ATOM 1214 N N . LYS A 1 159 ? -1.948 31.797 14.281 1 97.62 159 LYS A N 1
ATOM 1215 C CA . LYS A 1 159 ? -3.27 32.031 13.711 1 97.62 159 LYS A CA 1
ATOM 1216 C C . LYS A 1 159 ? -3.434 31.344 12.367 1 97.62 159 LYS A C 1
ATOM 1218 O O . LYS A 1 159 ? -2.803 31.719 11.383 1 97.62 159 LYS A O 1
ATOM 1223 N N . LEU A 1 160 ? -4.344 30.406 12.336 1 98.81 160 LEU A N 1
ATOM 1224 C CA . LEU A 1 160 ? -4.539 29.609 11.133 1 98.81 160 LEU A CA 1
ATOM 1225 C C . LEU A 1 160 ? -5.57 30.266 10.211 1 98.81 160 LEU A C 1
ATOM 1227 O O . LEU A 1 160 ? -6.379 31.078 10.664 1 98.81 160 LEU A O 1
ATOM 1231 N N . ARG A 1 161 ? -5.422 29.922 8.977 1 98.69 161 ARG A N 1
ATOM 1232 C CA . ARG A 1 161 ? -6.332 30.438 7.953 1 98.69 161 ARG A CA 1
ATOM 1233 C C . ARG A 1 161 ? -7.645 29.656 7.953 1 98.69 161 ARG A C 1
ATOM 1235 O O . ARG A 1 161 ? -7.676 28.484 8.344 1 98.69 161 ARG A O 1
ATOM 1242 N N . ASP A 1 162 ? -8.68 30.375 7.559 1 98.75 162 ASP A N 1
ATOM 1243 C CA . ASP A 1 162 ? -10.023 29.812 7.426 1 98.75 162 ASP A CA 1
ATOM 1244 C C . ASP A 1 162 ? -10.711 30.328 6.164 1 98.75 162 ASP A C 1
ATOM 1246 O O . ASP A 1 162 ? -10.094 31.031 5.355 1 98.75 162 ASP A O 1
ATOM 1250 N N . SER A 1 163 ? -11.867 29.797 5.848 1 98.69 163 SER A N 1
ATOM 1251 C CA . SER A 1 163 ? -12.719 30.312 4.781 1 98.69 163 SER A CA 1
ATOM 1252 C C . SER A 1 163 ? -14.188 30.328 5.199 1 98.69 163 SER A C 1
ATOM 1254 O O . SER A 1 163 ? -14.609 29.516 6.027 1 98.69 163 SER A O 1
ATOM 1256 N N . GLU A 1 164 ? -14.938 31.281 4.598 1 98.69 164 GLU A N 1
ATOM 1257 C CA . GLU A 1 164 ? -16.359 31.375 4.891 1 98.69 164 GLU A CA 1
ATOM 1258 C C . GLU A 1 164 ? -17.078 30.078 4.516 1 98.69 164 GLU A C 1
ATOM 1260 O O . GLU A 1 164 ? -17.969 29.625 5.246 1 98.69 164 GLU A O 1
ATOM 1265 N N . ARG A 1 165 ? -16.672 29.531 3.436 1 98.62 165 ARG A N 1
ATOM 1266 C CA . ARG A 1 165 ? -17.312 28.312 2.963 1 98.62 165 ARG A CA 1
ATOM 1267 C C . ARG A 1 165 ? -17.047 27.156 3.914 1 98.62 165 ARG A C 1
ATOM 1269 O O . ARG A 1 165 ? -17.938 26.359 4.199 1 98.62 165 ARG A O 1
ATOM 1276 N N . ALA A 1 166 ? -15.836 27.016 4.371 1 98.75 166 ALA A N 1
ATOM 1277 C CA . ALA A 1 166 ? -15.508 25.969 5.336 1 98.75 166 ALA A CA 1
ATOM 1278 C C . ALA A 1 166 ? -16.281 26.156 6.637 1 98.75 166 ALA A C 1
ATOM 1280 O O . ALA A 1 166 ? -16.797 25.203 7.207 1 98.75 166 ALA A O 1
ATOM 1281 N N . ALA A 1 167 ? -16.328 27.406 7.07 1 98.81 167 ALA A N 1
ATOM 1282 C CA . ALA A 1 167 ? -17.062 27.719 8.297 1 98.81 167 ALA A CA 1
ATOM 1283 C C . ALA A 1 167 ? -18.531 27.328 8.164 1 98.81 167 ALA A C 1
ATOM 1285 O O . ALA A 1 167 ? -19.125 26.766 9.094 1 98.81 167 ALA A O 1
ATOM 1286 N N . ALA A 1 168 ? -19.125 27.672 7.043 1 98.75 168 ALA A N 1
ATOM 1287 C CA . ALA A 1 168 ? -20.531 27.312 6.797 1 98.75 168 ALA A CA 1
ATOM 1288 C C . ALA A 1 168 ? -20.719 25.797 6.793 1 98.75 168 ALA A C 1
ATOM 1290 O O . ALA A 1 168 ? -21.703 25.297 7.316 1 98.75 168 ALA A O 1
ATOM 1291 N N . HIS A 1 169 ? -19.797 25.109 6.188 1 98.5 169 HIS A N 1
ATOM 1292 C CA . HIS A 1 169 ? -19.875 23.641 6.133 1 98.5 169 HIS A CA 1
ATOM 1293 C C . HIS A 1 169 ? -19.734 23.031 7.527 1 98.5 169 HIS A C 1
ATOM 1295 O O . HIS A 1 169 ? -20.469 22.109 7.875 1 98.5 169 HIS A O 1
ATOM 1301 N N . ARG A 1 170 ? -18.844 23.531 8.336 1 98.69 170 ARG A N 1
ATOM 1302 C CA . ARG A 1 170 ? -18.625 23.062 9.695 1 98.69 170 ARG A CA 1
ATOM 1303 C C . ARG A 1 170 ? -19.875 23.219 10.547 1 98.69 170 ARG A C 1
ATOM 1305 O O . ARG A 1 170 ? -20.172 22.375 11.391 1 98.69 170 ARG A O 1
ATOM 1312 N N . ALA A 1 171 ? -20.562 24.219 10.281 1 98.5 171 ALA A N 1
ATOM 1313 C CA . ALA A 1 171 ? -21.75 24.531 11.078 1 98.5 171 ALA A CA 1
ATOM 1314 C C . ALA A 1 171 ? -22.844 23.5 10.883 1 98.5 171 ALA A C 1
ATOM 1316 O O . ALA A 1 171 ? -23.766 23.391 11.695 1 98.5 171 ALA A O 1
ATOM 1317 N N . MET A 1 172 ? -22.75 22.734 9.852 1 98.31 172 MET A N 1
ATOM 1318 C CA . MET A 1 172 ? -23.766 21.734 9.539 1 98.31 172 MET A CA 1
ATOM 1319 C C . MET A 1 172 ? -23.609 20.5 10.414 1 98.31 172 MET A C 1
ATOM 1321 O O . MET A 1 172 ? -24.5 19.656 10.484 1 98.31 172 MET A O 1
ATOM 1325 N N . TYR A 1 173 ? -22.484 20.359 10.984 1 98.44 173 TYR A N 1
ATOM 1326 C CA . TYR A 1 173 ? -22.203 19.172 11.789 1 98.44 173 TYR A CA 1
ATOM 1327 C C . TYR A 1 173 ? -22.734 19.344 13.211 1 98.44 173 TYR A C 1
ATOM 1329 O O . TYR A 1 173 ? -22.891 20.469 13.695 1 98.44 173 TYR A O 1
ATOM 1337 N N . SER A 1 174 ? -22.984 18.203 13.844 1 97.19 174 SER A N 1
ATOM 1338 C CA . SER A 1 174 ? -23.578 18.25 15.18 1 97.19 174 SER A CA 1
ATOM 1339 C C . SER A 1 174 ? -22.5 18.266 16.266 1 97.19 174 SER A C 1
ATOM 1341 O O . SER A 1 174 ? -22.781 18.594 17.422 1 97.19 174 SER A O 1
ATOM 1343 N N . PHE A 1 175 ? -21.297 17.891 15.961 1 97.38 175 PHE A N 1
ATOM 1344 C CA . PHE A 1 175 ? -20.203 17.828 16.938 1 97.38 175 PHE A CA 1
ATOM 1345 C C . PHE A 1 175 ? -19.672 19.219 17.25 1 97.38 175 PHE A C 1
ATOM 1347 O O . PHE A 1 175 ? -19.328 19.969 16.344 1 97.38 175 PHE A O 1
ATOM 1354 N N . ASP A 1 176 ? -19.516 19.531 18.469 1 98.25 176 ASP A N 1
ATOM 1355 C CA . ASP A 1 176 ? -18.984 20.828 18.859 1 98.25 176 ASP A CA 1
ATOM 1356 C C . ASP A 1 176 ? -17.578 21.047 18.312 1 98.25 176 ASP A C 1
ATOM 1358 O O . ASP A 1 176 ? -17.234 22.141 17.891 1 98.25 176 ASP A O 1
ATOM 1362 N N . THR A 1 177 ? -16.797 20.031 18.328 1 98.38 177 THR A N 1
ATOM 1363 C CA . THR A 1 177 ? -15.438 20.094 17.828 1 98.38 177 THR A CA 1
ATOM 1364 C C . THR A 1 177 ? -15.422 20.484 16.344 1 98.38 177 THR A C 1
ATOM 1366 O O . THR A 1 177 ? -14.562 21.25 15.906 1 98.38 177 THR A O 1
ATOM 1369 N N . ALA A 1 178 ? -16.328 20 15.602 1 98.75 178 ALA A N 1
ATOM 1370 C CA . ALA A 1 178 ? -16.406 20.266 14.164 1 98.75 178 ALA A CA 1
ATOM 1371 C C . ALA A 1 178 ? -16.688 21.734 13.891 1 98.75 178 ALA A C 1
ATOM 1373 O O . ALA A 1 178 ? -16.25 22.281 12.875 1 98.75 178 ALA A O 1
ATOM 1374 N N . LYS A 1 179 ? -17.391 22.391 14.805 1 98.56 179 LYS A N 1
ATOM 1375 C CA . LYS A 1 179 ? -17.891 23.734 14.57 1 98.56 179 LYS A CA 1
ATOM 1376 C C . LYS A 1 179 ? -16.859 24.797 14.938 1 98.56 179 LYS A C 1
ATOM 1378 O O . LYS A 1 179 ? -17.047 25.984 14.672 1 98.56 179 LYS A O 1
ATOM 1383 N N . GLN A 1 180 ? -15.805 24.391 15.5 1 98.5 180 GLN A N 1
ATOM 1384 C CA . GLN A 1 180 ? -14.789 25.328 15.969 1 98.5 180 GLN A CA 1
ATOM 1385 C C . GLN A 1 180 ? -14.016 25.938 14.805 1 98.5 180 GLN A C 1
ATOM 1387 O O . GLN A 1 180 ? -14.086 25.438 13.68 1 98.5 180 GLN A O 1
ATOM 1392 N N . ALA A 1 181 ? -13.273 27.047 15.117 1 98.44 181 ALA A N 1
ATOM 1393 C CA . ALA A 1 181 ? -12.297 27.562 14.172 1 98.44 181 ALA A CA 1
ATOM 1394 C C . ALA A 1 181 ? -11.055 26.688 14.125 1 98.44 181 ALA A C 1
ATOM 1396 O O . ALA A 1 181 ? -10.766 25.953 15.078 1 98.44 181 ALA A O 1
ATOM 1397 N N . PRO A 1 182 ? -10.352 26.75 13.008 1 98.81 182 PRO A N 1
ATOM 1398 C CA . PRO A 1 182 ? -9.125 25.969 12.914 1 98.81 182 PRO A CA 1
ATOM 1399 C C . PRO A 1 182 ? -8.125 26.297 14.016 1 98.81 182 PRO A C 1
ATOM 1401 O O . PRO A 1 182 ? -7.992 27.469 14.406 1 98.81 182 PRO A O 1
ATOM 1404 N N . SER A 1 183 ? -7.41 25.312 14.445 1 98.81 183 SER A N 1
ATOM 1405 C CA . SER A 1 183 ? -6.332 25.469 15.422 1 98.81 183 SER A CA 1
ATOM 1406 C C . SER A 1 183 ? -5.332 24.312 15.312 1 98.81 183 SER A C 1
ATOM 1408 O O . SER A 1 183 ? -5.566 23.344 14.586 1 98.81 183 SER A O 1
ATOM 1410 N N . VAL A 1 184 ? -4.223 24.469 15.93 1 98.94 184 VAL A N 1
ATOM 1411 C CA . VAL A 1 184 ? -3.273 23.359 16.047 1 98.94 184 VAL A CA 1
ATOM 1412 C C . VAL A 1 184 ? -3.693 22.438 17.188 1 98.94 184 VAL A C 1
ATOM 1414 O O . VAL A 1 184 ? -3.973 22.906 18.297 1 98.94 184 VAL A O 1
ATOM 1417 N N . ILE A 1 185 ? -3.793 21.156 16.906 1 98.81 185 ILE A N 1
ATOM 1418 C CA . ILE A 1 185 ? -4.273 20.203 17.891 1 98.81 185 ILE A CA 1
ATOM 1419 C C . ILE A 1 185 ? -3.35 18.984 17.922 1 98.81 185 ILE A C 1
ATOM 1421 O O . ILE A 1 185 ? -2.412 18.891 17.125 1 98.81 185 ILE A O 1
ATOM 1425 N N . ILE A 1 186 ? -3.559 18.141 18.938 1 98.62 186 ILE A N 1
ATOM 1426 C CA . ILE A 1 186 ? -2.916 16.828 19 1 98.62 186 ILE A CA 1
ATOM 1427 C C . ILE A 1 186 ? -3.918 15.75 18.625 1 98.62 186 ILE A C 1
ATOM 1429 O O . ILE A 1 186 ? -5.086 15.797 19.016 1 98.62 186 ILE A O 1
ATOM 1433 N N . GLY A 1 187 ? -3.555 14.859 17.75 1 98.62 187 GLY A N 1
ATOM 1434 C CA . GLY A 1 187 ? -4.387 13.758 17.297 1 98.62 187 GLY A CA 1
ATOM 1435 C C . GLY A 1 187 ? -3.658 12.805 16.375 1 98.62 187 GLY A C 1
ATOM 1436 O O . GLY A 1 187 ? -2.797 13.227 15.594 1 98.62 187 GLY A O 1
ATOM 1437 N N . ASP A 1 188 ? -4.047 11.547 16.359 1 98.94 188 ASP A N 1
ATOM 1438 C CA . ASP A 1 188 ? -3.311 10.516 15.633 1 98.94 188 ASP A CA 1
ATOM 1439 C C . ASP A 1 188 ? -3.846 10.367 14.211 1 98.94 188 ASP A C 1
ATOM 1441 O O . ASP A 1 188 ? -4.965 10.789 13.922 1 98.94 188 ASP A O 1
ATOM 1445 N N . THR A 1 189 ? -3.025 9.82 13.375 1 98.94 189 THR A N 1
ATOM 1446 C CA . THR A 1 189 ? -3.35 9.75 11.953 1 98.94 189 THR A CA 1
ATOM 1447 C C . THR A 1 189 ? -3.457 8.297 11.5 1 98.94 189 THR A C 1
ATOM 1449 O O . THR A 1 189 ? -2.635 7.457 11.875 1 98.94 189 THR A O 1
ATOM 1452 N N . THR A 1 190 ? -4.516 8.023 10.766 1 98.88 190 THR A N 1
ATOM 1453 C CA . THR A 1 190 ? -4.633 6.742 10.086 1 98.88 190 THR A CA 1
ATOM 1454 C C . THR A 1 190 ? -4.18 6.852 8.633 1 98.88 190 THR A C 1
ATOM 1456 O O . THR A 1 190 ? -4.258 7.926 8.031 1 98.88 190 THR A O 1
ATOM 1459 N N . ALA A 1 191 ? -3.654 5.758 8.172 1 98.62 191 ALA A N 1
ATOM 1460 C CA . ALA A 1 191 ? -3.221 5.672 6.785 1 98.62 191 ALA A CA 1
ATOM 1461 C C . ALA A 1 191 ? -3.854 4.473 6.086 1 98.62 191 ALA A C 1
ATOM 1463 O O . ALA A 1 191 ? -4.016 3.408 6.688 1 98.62 191 ALA A O 1
ATOM 1464 N N . SER A 1 192 ? -4.215 4.637 4.863 1 98.06 192 SER A N 1
ATOM 1465 C CA . SER A 1 192 ? -4.719 3.566 4.008 1 98.06 192 SER A CA 1
ATOM 1466 C C . SER A 1 192 ? -4.48 3.879 2.535 1 98.06 192 SER A C 1
ATOM 1468 O O . SER A 1 192 ? -4.398 5.047 2.148 1 98.06 192 SER A O 1
ATOM 1470 N N . ASN A 1 193 ? -4.289 2.865 1.753 1 97.69 193 ASN A N 1
ATOM 1471 C CA . ASN A 1 193 ? -4.195 3.055 0.309 1 97.69 193 ASN A CA 1
ATOM 1472 C C . ASN A 1 193 ? -5.52 3.535 -0.28 1 97.69 193 ASN A C 1
ATOM 1474 O O . ASN A 1 193 ? -5.535 4.348 -1.205 1 97.69 193 ASN A O 1
ATOM 1478 N N . THR A 1 194 ? -6.602 3.023 0.236 1 97.5 194 THR A N 1
ATOM 1479 C CA . THR A 1 194 ? -7.949 3.416 -0.164 1 97.5 194 THR A CA 1
ATOM 1480 C C . THR A 1 194 ? -8.352 4.727 0.506 1 97.5 194 THR A C 1
ATOM 1482 O O . THR A 1 194 ? -8.133 4.906 1.707 1 97.5 194 THR A O 1
ATOM 1485 N N . PHE A 1 195 ? -8.828 5.633 -0.288 1 97 195 PHE A N 1
ATOM 1486 C CA . PHE A 1 195 ? -9.391 6.887 0.206 1 97 195 PHE A CA 1
ATOM 1487 C C . PHE A 1 195 ? -10.828 6.695 0.653 1 97 195 PHE A C 1
ATOM 1489 O O . PHE A 1 195 ? -11.758 6.879 -0.135 1 97 195 PHE A O 1
ATOM 1496 N N . PHE A 1 196 ? -11.055 6.426 1.915 1 97.75 196 PHE A N 1
ATOM 1497 C CA . PHE A 1 196 ? -12.406 6.129 2.355 1 97.75 196 PHE A CA 1
ATOM 1498 C C . PHE A 1 196 ? -13.117 7.398 2.82 1 97.75 196 PHE A C 1
ATOM 1500 O O . PHE A 1 196 ? -12.469 8.375 3.195 1 97.75 196 PHE A O 1
ATOM 1507 N N . HIS A 1 197 ? -14.352 7.41 2.764 1 97.75 197 HIS A N 1
ATOM 1508 C CA . HIS A 1 197 ? -15.281 8.422 3.248 1 97.75 197 HIS A CA 1
ATOM 1509 C C . HIS A 1 197 ? -16.562 7.785 3.77 1 97.75 197 HIS A C 1
ATOM 1511 O O . HIS A 1 197 ? -16.906 6.668 3.383 1 97.75 197 HIS A O 1
ATOM 1517 N N . GLY A 1 198 ? -17.156 8.43 4.75 1 97.62 198 GLY A N 1
ATOM 1518 C CA . GLY A 1 198 ? -18.406 7.91 5.285 1 97.62 198 GLY A CA 1
ATOM 1519 C C . GLY A 1 198 ? -18.312 7.527 6.75 1 97.62 198 GLY A C 1
ATOM 1520 O O . GLY A 1 198 ? -17.234 7.211 7.25 1 97.62 198 GLY A O 1
ATOM 1521 N N . ARG A 1 199 ? -19.453 7.504 7.387 1 97.81 199 ARG A N 1
ATOM 1522 C CA . ARG A 1 199 ? -19.516 7.281 8.828 1 97.81 199 ARG A CA 1
ATOM 1523 C C . ARG A 1 199 ? -19.031 5.883 9.188 1 97.81 199 ARG A C 1
ATOM 1525 O O . ARG A 1 199 ? -18.219 5.715 10.109 1 97.81 199 ARG A O 1
ATOM 1532 N N . LEU A 1 200 ? -19.453 4.898 8.492 1 97.81 200 LEU A N 1
ATOM 1533 C CA . LEU A 1 200 ? -19.203 3.518 8.898 1 97.81 200 LEU A CA 1
ATOM 1534 C C . LEU A 1 200 ? -17.734 3.145 8.711 1 97.81 200 LEU A C 1
ATOM 1536 O O . LEU A 1 200 ? -17.156 2.473 9.562 1 97.81 200 LEU A O 1
ATOM 1540 N N . LEU A 1 201 ? -17.172 3.572 7.625 1 98.19 201 LEU A N 1
ATOM 1541 C CA . LEU A 1 201 ? -15.75 3.277 7.426 1 98.19 201 LEU A CA 1
ATOM 1542 C C . LEU A 1 201 ? -14.883 4.109 8.367 1 98.19 201 LEU A C 1
ATOM 1544 O O . LEU A 1 201 ? -13.836 3.646 8.82 1 98.19 201 LEU A O 1
ATOM 1548 N N . ALA A 1 202 ? -15.32 5.336 8.664 1 98.31 202 ALA A N 1
ATOM 1549 C CA . ALA A 1 202 ? -14.617 6.141 9.664 1 98.31 202 ALA A CA 1
ATOM 1550 C C . ALA A 1 202 ? -14.664 5.477 11.031 1 98.31 202 ALA A C 1
ATOM 1552 O O . ALA A 1 202 ? -13.656 5.43 11.742 1 98.31 202 ALA A O 1
ATOM 1553 N N . ASP A 1 203 ? -15.797 4.938 11.359 1 97.38 203 ASP A N 1
ATOM 1554 C CA . ASP A 1 203 ? -15.938 4.219 12.617 1 97.38 203 ASP A CA 1
ATOM 1555 C C . ASP A 1 203 ? -15.078 2.959 12.633 1 97.38 203 ASP A C 1
ATOM 1557 O O . ASP A 1 203 ? -14.516 2.592 13.664 1 97.38 203 ASP A O 1
ATOM 1561 N N . ALA A 1 204 ? -15.031 2.281 11.531 1 97.5 204 ALA A N 1
ATOM 1562 C CA . ALA A 1 204 ? -14.18 1.102 11.414 1 97.5 204 ALA A CA 1
ATOM 1563 C C . ALA A 1 204 ? -12.711 1.463 11.641 1 97.5 204 ALA A C 1
ATOM 1565 O O . ALA A 1 204 ? -11.984 0.739 12.328 1 97.5 204 ALA A O 1
ATOM 1566 N N . ALA A 1 205 ? -12.297 2.586 11.086 1 98.12 205 ALA A N 1
ATOM 1567 C CA . ALA A 1 205 ? -10.93 3.061 11.281 1 98.12 205 ALA A CA 1
ATOM 1568 C C . ALA A 1 205 ? -10.664 3.371 12.75 1 98.12 205 ALA A C 1
ATOM 1570 O O . ALA A 1 205 ? -9.594 3.039 13.273 1 98.12 205 ALA A O 1
ATOM 1571 N N . ALA A 1 206 ? -11.609 3.996 13.359 1 98 206 ALA A N 1
ATOM 1572 C CA . ALA A 1 206 ? -11.461 4.297 14.781 1 98 206 ALA A CA 1
ATOM 1573 C C . ALA A 1 206 ? -11.344 3.018 15.602 1 98 206 ALA A C 1
ATOM 1575 O O . ALA A 1 206 ? -10.531 2.943 16.531 1 98 206 ALA A O 1
ATOM 1576 N N . ARG A 1 207 ? -12.109 1.998 15.266 1 96.75 207 ARG A N 1
ATOM 1577 C CA . ARG A 1 207 ? -12.117 0.74 16 1 96.75 207 ARG A CA 1
ATOM 1578 C C . ARG A 1 207 ? -10.773 0.035 15.898 1 96.75 207 ARG A C 1
ATOM 1580 O O . ARG A 1 207 ? -10.227 -0.423 16.906 1 96.75 207 ARG A O 1
ATOM 1587 N N . VAL A 1 208 ? -10.25 -0.042 14.766 1 96.5 208 VAL A N 1
ATOM 1588 C CA . VAL A 1 208 ? -9 -0.771 14.594 1 96.5 208 VAL A CA 1
ATOM 1589 C C . VAL A 1 208 ? -7.848 0.028 15.195 1 96.5 208 VAL A C 1
ATOM 1591 O O . VAL A 1 208 ? -6.895 -0.549 15.719 1 96.5 208 VAL A O 1
ATOM 1594 N N . THR A 1 209 ? -7.961 1.376 15.148 1 97.75 209 THR A N 1
ATOM 1595 C CA . THR A 1 209 ? -6.977 2.229 15.805 1 97.75 209 THR A CA 1
ATOM 1596 C C . THR A 1 209 ? -6.898 1.91 17.297 1 97.75 209 THR A C 1
ATOM 1598 O O . THR A 1 209 ? -5.809 1.702 17.844 1 97.75 209 THR A O 1
ATOM 1601 N N . LYS A 1 210 ? -8.047 1.834 17.891 1 97.06 210 LYS A N 1
ATOM 1602 C CA . LYS A 1 210 ? -8.094 1.506 19.312 1 97.06 210 LYS A CA 1
ATOM 1603 C C . LYS A 1 210 ? -7.57 0.097 19.578 1 97.06 210 LYS A C 1
ATOM 1605 O O . LYS A 1 210 ? -6.793 -0.119 20.5 1 97.06 210 LYS A O 1
ATOM 1610 N N . LEU A 1 211 ? -7.945 -0.815 18.797 1 96.19 211 LEU A N 1
ATOM 1611 C CA . LEU A 1 211 ? -7.559 -2.213 18.953 1 96.19 211 LEU A CA 1
ATOM 1612 C C . LEU A 1 211 ? -6.047 -2.373 18.859 1 96.19 211 LEU A C 1
ATOM 1614 O O . LEU A 1 211 ? -5.426 -3.008 19.719 1 96.19 211 LEU A O 1
ATOM 1618 N N . TYR A 1 212 ? -5.438 -1.757 17.844 1 96.56 212 TYR A N 1
ATOM 1619 C CA . TYR A 1 212 ? -4.027 -1.966 17.531 1 96.56 212 TYR A CA 1
ATOM 1620 C C . TYR A 1 212 ? -3.141 -1.261 18.562 1 96.56 212 TYR A C 1
ATOM 1622 O O . TYR A 1 212 ? -1.963 -1.595 18.703 1 96.56 212 TYR A O 1
ATOM 1630 N N . THR A 1 213 ? -3.695 -0.3 19.297 1 97.38 213 THR A N 1
ATOM 1631 C CA . THR A 1 213 ? -2.863 0.482 20.219 1 97.38 213 THR A CA 1
ATOM 1632 C C . THR A 1 213 ? -3.336 0.318 21.656 1 97.38 213 THR A C 1
ATOM 1634 O O . THR A 1 213 ? -2.961 1.103 22.531 1 97.38 213 THR A O 1
ATOM 1637 N N . ASP A 1 214 ? -4.227 -0.63 21.844 1 95.88 214 ASP A N 1
ATOM 1638 C CA . ASP A 1 214 ? -4.781 -0.865 23.172 1 95.88 214 ASP A CA 1
ATOM 1639 C C . ASP A 1 214 ? -5.379 0.416 23.75 1 95.88 214 ASP A C 1
ATOM 1641 O O . ASP A 1 214 ? -5.125 0.754 24.922 1 95.88 214 ASP A O 1
ATOM 1645 N N . GLY A 1 215 ? -5.977 1.163 22.922 1 96.75 215 GLY A N 1
ATOM 1646 C CA . GLY A 1 215 ? -6.738 2.328 23.328 1 96.75 215 GLY A CA 1
ATOM 1647 C C . GLY A 1 215 ? -5.891 3.578 23.469 1 96.75 215 GLY A C 1
ATOM 1648 O O . GLY A 1 215 ? -6.398 4.641 23.844 1 96.75 215 GLY A O 1
ATOM 1649 N N . GLN A 1 216 ? -4.668 3.596 23.109 1 97.69 216 GLN A N 1
ATOM 1650 C CA . GLN A 1 216 ? -3.775 4.723 23.359 1 97.69 216 GLN A CA 1
ATOM 1651 C C . GLN A 1 216 ? -3.896 5.777 22.266 1 97.69 216 GLN A C 1
ATOM 1653 O O . GLN A 1 216 ? -3.633 6.957 22.5 1 97.69 216 GLN A O 1
ATOM 1658 N N . ALA A 1 217 ? -4.23 5.32 21.031 1 98.31 217 ALA A N 1
ATOM 1659 C CA . ALA A 1 217 ? -4.328 6.258 19.906 1 98.31 217 ALA A CA 1
ATOM 1660 C C . ALA A 1 217 ? -5.754 6.777 19.75 1 98.31 217 ALA A C 1
ATOM 1662 O O . ALA A 1 217 ? -6.715 6.043 19.984 1 98.31 217 ALA A O 1
ATOM 1663 N N . GLU A 1 218 ? -5.773 7.98 19.344 1 96.31 218 GLU A N 1
ATOM 1664 C CA . GLU A 1 218 ? -7.043 8.625 19.016 1 96.31 218 GLU A CA 1
ATOM 1665 C C . GLU A 1 218 ? -7.082 9.047 17.547 1 96.31 218 GLU A C 1
ATOM 1667 O O . GLU A 1 218 ? -6.445 10.031 17.172 1 96.31 218 GLU A O 1
ATOM 1672 N N . TYR A 1 219 ? -7.973 8.344 16.859 1 98.62 219 TYR A N 1
ATOM 1673 C CA . TYR A 1 219 ? -8.102 8.641 15.43 1 98.62 219 TYR A CA 1
ATOM 1674 C C . TYR A 1 219 ? -8.633 10.047 15.211 1 98.62 219 TYR A C 1
ATOM 1676 O O . TYR A 1 219 ? -9.773 10.352 15.562 1 98.62 219 TYR A O 1
ATOM 1684 N N . CYS A 1 220 ? -7.773 10.938 14.523 1 98.94 220 CYS A N 1
ATOM 1685 C CA . CYS A 1 220 ? -8.109 12.336 14.258 1 98.94 220 CYS A CA 1
ATOM 1686 C C . CYS A 1 220 ? -8.047 12.641 12.766 1 98.94 220 CYS A C 1
ATOM 1688 O O . CYS A 1 220 ? -8.938 13.297 12.227 1 98.94 220 CYS A O 1
ATOM 1690 N N . MET A 1 221 ? -7.039 12.219 12.078 1 98.94 221 MET A N 1
ATOM 1691 C CA . MET A 1 221 ? -6.785 12.477 10.664 1 98.94 221 MET A CA 1
ATOM 1692 C C . MET A 1 221 ? -6.664 11.164 9.883 1 98.94 221 MET A C 1
ATOM 1694 O O . MET A 1 221 ? -6.223 10.156 10.43 1 98.94 221 MET A O 1
ATOM 1698 N N . THR A 1 222 ? -7.07 11.195 8.633 1 98.88 222 THR A N 1
ATOM 1699 C CA . THR A 1 222 ? -6.832 10.07 7.742 1 98.88 222 THR A CA 1
ATOM 1700 C C . THR A 1 222 ? -6.137 10.523 6.461 1 98.88 222 THR A C 1
ATOM 1702 O O . THR A 1 222 ? -6.473 11.578 5.91 1 98.88 222 THR A O 1
ATOM 1705 N N . ALA A 1 223 ? -5.129 9.867 6.121 1 98.5 223 ALA A N 1
ATOM 1706 C CA . ALA A 1 223 ? -4.32 10.102 4.93 1 98.5 223 ALA A CA 1
ATOM 1707 C C . ALA A 1 223 ? -3.836 8.789 4.324 1 98.5 223 ALA A C 1
ATOM 1709 O O . ALA A 1 223 ? -4.398 7.727 4.602 1 98.5 223 ALA A O 1
ATOM 1710 N N . GLN A 1 224 ? -2.854 8.883 3.326 1 98.5 224 GLN A N 1
ATOM 1711 C CA . GLN A 1 224 ? -2.467 7.648 2.652 1 98.5 224 GLN A CA 1
ATOM 1712 C C . GLN A 1 224 ? -1.018 7.285 2.959 1 98.5 224 GLN A C 1
ATOM 1714 O O . GLN A 1 224 ? -0.718 6.141 3.309 1 98.5 224 GLN A O 1
ATOM 1719 N N . GLU A 1 225 ? -0.088 8.148 3.146 1 98.75 225 GLU A N 1
ATOM 1720 C CA . GLU A 1 225 ? 1.323 7.875 2.895 1 98.75 225 GLU A CA 1
ATOM 1721 C C . GLU A 1 225 ? 2.07 7.586 4.195 1 98.75 225 GLU A C 1
ATOM 1723 O O . GLU A 1 225 ? 3.203 7.105 4.172 1 98.75 225 GLU A O 1
ATOM 1728 N N . ASP A 1 226 ? 1.489 7.84 5.32 1 98.88 226 ASP A N 1
ATOM 1729 C CA . ASP A 1 226 ? 2.264 8.062 6.539 1 98.88 226 ASP A CA 1
ATOM 1730 C C . ASP A 1 226 ? 2.959 6.781 6.988 1 98.88 226 ASP A C 1
ATOM 1732 O O . ASP A 1 226 ? 4.152 6.789 7.289 1 98.88 226 ASP A O 1
ATOM 1736 N N . THR A 1 227 ? 2.277 5.668 7.004 1 98.88 227 THR A N 1
ATOM 1737 C CA . THR A 1 227 ? 2.887 4.445 7.516 1 98.88 227 THR A CA 1
ATOM 1738 C C . THR A 1 227 ? 3.953 3.928 6.555 1 98.88 227 THR A C 1
ATOM 1740 O O . THR A 1 227 ? 4.945 3.33 6.98 1 98.88 227 THR A O 1
ATOM 1743 N N . ALA A 1 228 ? 3.768 4.172 5.293 1 98.88 228 ALA A N 1
ATOM 1744 C CA . ALA A 1 228 ? 4.805 3.824 4.328 1 98.88 228 ALA A CA 1
ATOM 1745 C C . ALA A 1 228 ? 6.062 4.66 4.547 1 98.88 228 ALA A C 1
ATOM 1747 O O . ALA A 1 228 ? 7.176 4.129 4.547 1 98.88 228 ALA A O 1
ATOM 1748 N N . THR A 1 229 ? 5.859 5.949 4.734 1 98.94 229 THR A N 1
ATOM 1749 C CA . THR A 1 229 ? 6.965 6.855 5.031 1 98.94 229 THR A CA 1
ATOM 1750 C C . THR A 1 229 ? 7.699 6.418 6.293 1 98.94 229 THR A C 1
ATOM 1752 O O . THR A 1 229 ? 8.93 6.297 6.297 1 98.94 229 THR A O 1
ATOM 1755 N N . LEU A 1 230 ? 6.949 6.117 7.277 1 98.94 230 LEU A N 1
ATOM 1756 C CA . LEU A 1 230 ? 7.535 5.75 8.562 1 98.94 230 LEU A CA 1
ATOM 1757 C C . LEU A 1 230 ? 8.227 4.395 8.477 1 98.94 230 LEU A C 1
ATOM 1759 O O . LEU A 1 230 ? 9.242 4.168 9.141 1 98.94 230 LEU A O 1
ATOM 1763 N N . SER A 1 231 ? 7.711 3.469 7.652 1 98.88 231 SER A N 1
ATOM 1764 C CA . SER A 1 231 ? 8.375 2.186 7.445 1 98.88 231 SER A CA 1
ATOM 1765 C C . SER A 1 231 ? 9.742 2.367 6.793 1 98.88 231 SER A C 1
ATOM 1767 O O . SER A 1 231 ? 10.711 1.723 7.191 1 98.88 231 SER A O 1
ATOM 1769 N N . ALA A 1 232 ? 9.797 3.225 5.812 1 98.88 232 ALA A N 1
ATOM 1770 C CA . ALA A 1 232 ? 11.078 3.49 5.152 1 98.88 232 ALA A CA 1
ATOM 1771 C C . ALA A 1 232 ? 12.07 4.133 6.121 1 98.88 232 ALA A C 1
ATOM 1773 O O . ALA A 1 232 ? 13.242 3.75 6.164 1 98.88 232 ALA A O 1
ATOM 1774 N N . LEU A 1 233 ? 11.594 5.078 6.914 1 98.94 233 LEU A N 1
ATOM 1775 C CA . LEU A 1 233 ? 12.453 5.746 7.887 1 98.94 233 LEU A CA 1
ATOM 1776 C C . LEU A 1 233 ? 12.906 4.77 8.969 1 98.94 233 LEU A C 1
ATOM 1778 O O . LEU A 1 233 ? 14.047 4.844 9.445 1 98.94 233 LEU A O 1
ATOM 1782 N N . LEU A 1 234 ? 12.031 3.867 9.359 1 98.88 234 LEU A N 1
ATOM 1783 C CA . LEU A 1 234 ? 12.375 2.848 10.344 1 98.88 234 LEU A CA 1
ATOM 1784 C C . LEU A 1 234 ? 13.531 1.98 9.852 1 98.88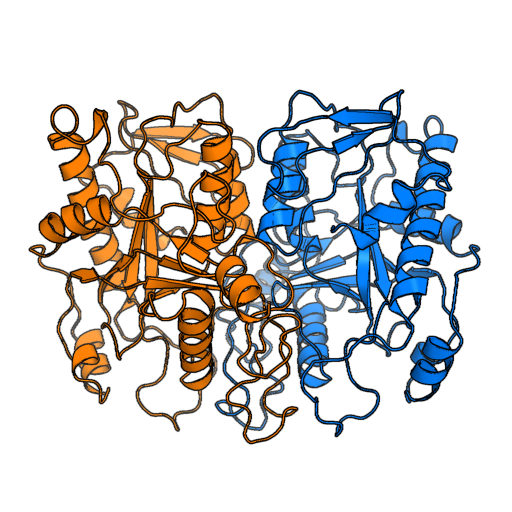 234 LEU A C 1
ATOM 1786 O O . LEU A 1 234 ? 14.469 1.707 10.602 1 98.88 234 LEU A O 1
ATOM 1790 N N . ARG A 1 235 ? 13.438 1.568 8.641 1 98.5 235 ARG A N 1
ATOM 1791 C CA . ARG A 1 235 ? 14.5 0.73 8.086 1 98.5 235 ARG A CA 1
ATOM 1792 C C . ARG A 1 235 ? 15.805 1.502 7.98 1 98.5 235 ARG A C 1
ATOM 1794 O O . ARG A 1 235 ? 16.891 0.94 8.188 1 98.5 235 ARG A O 1
ATOM 1801 N N . GLY A 1 236 ? 15.719 2.793 7.656 1 98.25 236 GLY A N 1
ATOM 1802 C CA . GLY A 1 236 ? 16.891 3.641 7.719 1 98.25 236 GLY A CA 1
ATOM 1803 C C . GLY A 1 236 ? 17.469 3.758 9.117 1 98.25 236 GLY A C 1
ATOM 1804 O O . GLY A 1 236 ? 18.688 3.779 9.289 1 98.25 236 GLY A O 1
ATOM 1805 N N . ALA A 1 237 ? 16.594 3.842 10.047 1 98.62 237 ALA A N 1
ATOM 1806 C CA . ALA A 1 237 ? 17.031 3.959 11.438 1 98.62 237 ALA A CA 1
ATOM 1807 C C . ALA A 1 237 ? 17.734 2.688 11.898 1 98.62 237 ALA A C 1
ATOM 1809 O O . ALA A 1 237 ? 18.688 2.75 12.672 1 98.62 237 ALA A O 1
ATOM 1810 N N . MET A 1 238 ? 17.281 1.552 11.469 1 97.56 238 MET A N 1
ATOM 1811 C CA . MET A 1 238 ? 17.891 0.277 11.82 1 97.56 238 MET A CA 1
ATOM 1812 C C . MET A 1 238 ? 19.344 0.221 11.328 1 97.56 238 MET A C 1
ATOM 1814 O O . MET A 1 238 ? 20.156 -0.514 11.875 1 97.56 238 MET A O 1
ATOM 1818 N N . GLU A 1 239 ? 19.625 1.049 10.344 1 95.81 239 GLU A N 1
ATOM 1819 C CA . GLU A 1 239 ? 20.969 1.128 9.781 1 95.81 239 GLU A CA 1
ATOM 1820 C C . GLU A 1 239 ? 21.703 2.371 10.281 1 95.81 239 GLU A C 1
ATOM 1822 O O . GLU A 1 239 ? 22.766 2.719 9.766 1 95.81 239 GLU A O 1
ATOM 1827 N N . LYS A 1 240 ? 21.109 3.104 11.156 1 97.19 240 LYS A N 1
ATOM 1828 C CA . LYS A 1 240 ? 21.656 4.301 11.789 1 97.19 240 LYS A CA 1
ATOM 1829 C C . LYS A 1 240 ? 21.859 5.414 10.758 1 97.19 240 LYS A C 1
ATOM 1831 O O . LYS A 1 240 ? 22.766 6.242 10.914 1 97.19 240 LYS A O 1
ATOM 1836 N N . ARG A 1 241 ? 21.078 5.367 9.742 1 97.75 241 ARG A N 1
ATOM 1837 C CA . ARG A 1 241 ? 21.125 6.418 8.727 1 97.75 241 ARG A CA 1
ATOM 1838 C C . ARG A 1 241 ? 20.25 7.602 9.125 1 97.75 241 ARG A C 1
ATOM 1840 O O . ARG A 1 241 ? 20.469 8.727 8.664 1 97.75 241 ARG A O 1
ATOM 1847 N N . VAL A 1 242 ? 19.219 7.32 9.883 1 98.38 242 VAL A N 1
ATOM 1848 C CA . VAL A 1 242 ? 18.359 8.367 10.414 1 98.38 242 VAL A CA 1
ATOM 1849 C C . VAL A 1 242 ? 18.078 8.094 11.891 1 98.38 242 VAL A C 1
ATOM 1851 O O . VAL A 1 242 ? 18.359 7.004 12.398 1 98.38 242 VAL A O 1
ATOM 1854 N N . ASP A 1 243 ? 17.703 9.086 12.586 1 98.81 243 ASP A N 1
ATOM 1855 C CA . ASP A 1 243 ? 17.219 8.977 13.953 1 98.81 243 ASP A CA 1
ATOM 1856 C C . ASP A 1 243 ? 15.695 9.039 14 1 98.81 243 ASP A C 1
ATOM 1858 O O . ASP A 1 243 ? 15.109 10.102 13.805 1 98.81 243 ASP A O 1
ATOM 1862 N N . PHE A 1 244 ? 15.109 7.891 14.328 1 98.88 244 PHE A N 1
ATOM 1863 C CA . PHE A 1 244 ? 13.656 7.762 14.266 1 98.88 244 PHE A CA 1
ATOM 1864 C C . PHE A 1 244 ? 12.984 8.688 15.273 1 98.88 244 PHE A C 1
ATOM 1866 O O . PHE A 1 244 ? 11.82 9.055 15.109 1 98.88 244 PHE A O 1
ATOM 1873 N N . SER A 1 245 ? 13.664 9.133 16.297 1 98.88 245 SER A N 1
ATOM 1874 C CA . SER A 1 245 ? 13.094 9.984 17.344 1 98.88 245 SER A CA 1
ATOM 1875 C C . SER A 1 245 ? 12.969 11.43 16.859 1 98.88 245 SER A C 1
ATOM 1877 O O . SER A 1 245 ? 12.391 12.273 17.547 1 98.88 245 SER A O 1
ATOM 1879 N N . ARG A 1 246 ? 13.453 11.703 15.68 1 98.94 246 ARG A N 1
ATOM 1880 C CA . ARG A 1 246 ? 13.461 13.062 15.148 1 98.94 246 ARG A CA 1
ATOM 1881 C C . ARG A 1 246 ? 12.359 13.25 14.117 1 98.94 246 ARG A C 1
ATOM 1883 O O . ARG A 1 246 ? 12.422 14.164 13.297 1 98.94 246 ARG A O 1
ATOM 1890 N N . ILE A 1 247 ? 11.312 12.438 14.133 1 98.94 247 ILE A N 1
ATOM 1891 C CA . ILE A 1 247 ? 10.242 12.477 13.141 1 98.94 247 ILE A CA 1
ATOM 1892 C C . ILE A 1 247 ? 9.016 13.172 13.727 1 98.94 247 ILE A C 1
ATOM 1894 O O . ILE A 1 247 ? 8.609 12.883 14.859 1 98.94 247 ILE A O 1
ATOM 1898 N N . VAL A 1 248 ? 8.477 14.062 12.953 1 98.88 248 VAL A N 1
ATOM 1899 C CA . VAL A 1 248 ? 7.227 14.758 13.258 1 98.88 248 VAL A CA 1
ATOM 1900 C C . VAL A 1 248 ? 6.191 14.445 12.18 1 98.88 248 VAL A C 1
ATOM 1902 O O . VAL A 1 248 ? 6.496 14.477 10.984 1 98.88 248 VAL A O 1
ATOM 1905 N N . LEU A 1 249 ? 5.008 14.062 12.625 1 98.94 249 LEU A N 1
ATOM 1906 C CA . LEU A 1 249 ? 3.885 13.828 11.727 1 98.94 249 LEU A CA 1
ATOM 1907 C C . LEU A 1 249 ? 2.775 14.844 11.961 1 98.94 249 LEU A C 1
ATOM 1909 O O . LEU A 1 249 ? 2.264 14.961 13.078 1 98.94 249 LEU A O 1
ATOM 1913 N N . MET A 1 250 ? 2.465 15.594 10.891 1 98.88 250 MET A N 1
ATOM 1914 C CA . MET A 1 250 ? 1.368 16.547 11 1 98.88 250 MET A CA 1
ATOM 1915 C C . MET A 1 250 ? 0.494 16.516 9.75 1 98.88 250 MET A C 1
ATOM 1917 O O . MET A 1 250 ? 0.997 16.344 8.641 1 98.88 250 MET A O 1
ATOM 1921 N N . ARG A 1 251 ? -0.773 16.641 9.914 1 98.94 251 ARG A N 1
ATOM 1922 C CA . ARG A 1 251 ? -1.771 16.656 8.852 1 98.94 251 ARG A CA 1
ATOM 1923 C C . ARG A 1 251 ? -2.799 17.766 9.078 1 98.94 251 ARG A C 1
ATOM 1925 O O . ARG A 1 251 ? -3.191 18.031 10.219 1 98.94 251 ARG A O 1
ATOM 1932 N N . SER A 1 252 ? -3.211 18.375 8.023 1 98.94 252 SER A N 1
ATOM 1933 C CA . SER A 1 252 ? -4.258 19.375 8.086 1 98.94 252 SER A CA 1
ATOM 1934 C C . SER A 1 252 ? -5.559 18.875 7.48 1 98.94 252 SER A C 1
ATOM 1936 O O . SER A 1 252 ? -5.559 18.297 6.387 1 98.94 252 SER A O 1
ATOM 1938 N N . GLY A 1 253 ? -6.688 19.141 8.172 1 98.94 253 GLY A N 1
ATOM 1939 C CA . GLY A 1 253 ? -7.984 18.688 7.699 1 98.94 253 GLY A CA 1
ATOM 1940 C C . GLY A 1 253 ? -8.523 19.5 6.547 1 98.94 253 GLY A C 1
ATOM 1941 O O . GLY A 1 253 ? -8.969 20.641 6.742 1 98.94 253 GLY A O 1
ATOM 1942 N N . SER A 1 254 ? -8.555 18.906 5.316 1 98.88 254 SER A N 1
ATOM 1943 C CA . SER A 1 254 ? -9.086 19.625 4.156 1 98.88 254 SER A CA 1
ATOM 1944 C C . SER A 1 254 ? -10.578 19.359 3.98 1 98.88 254 SER A C 1
ATOM 1946 O O . SER A 1 254 ? -11.266 20.141 3.316 1 98.88 254 SER A O 1
ATOM 1948 N N . ASN A 1 255 ? -11.078 18.312 4.414 1 98.88 255 ASN A N 1
ATOM 1949 C CA . ASN A 1 255 ? -12.461 17.859 4.441 1 98.88 255 ASN A CA 1
ATOM 1950 C C . ASN A 1 255 ? -12.734 16.938 5.633 1 98.88 255 ASN A C 1
ATOM 1952 O O . ASN A 1 255 ? -11.797 16.406 6.227 1 98.88 255 ASN A O 1
ATOM 1956 N N . PHE A 1 256 ? -14 16.844 5.973 1 98.81 256 PHE A N 1
ATOM 1957 C CA . PHE A 1 256 ? -14.344 15.828 6.961 1 98.81 256 PHE A CA 1
ATOM 1958 C C . PHE A 1 256 ? -14.281 14.438 6.348 1 98.81 256 PHE A C 1
ATOM 1960 O O . PHE A 1 256 ? -14.453 14.281 5.137 1 98.81 256 PHE A O 1
ATOM 1967 N N . ASP A 1 257 ? -14.086 13.438 7.137 1 98.56 257 ASP A N 1
ATOM 1968 C CA . ASP A 1 257 ? -13.969 12.062 6.672 1 98.56 257 ASP A CA 1
ATOM 1969 C C . ASP A 1 257 ? -15.344 11.43 6.484 1 98.56 257 ASP A C 1
ATOM 1971 O O . ASP A 1 257 ? -15.453 10.281 6.043 1 98.56 257 ASP A O 1
ATOM 1975 N N . ARG A 1 258 ? -16.359 12.234 6.746 1 98.31 258 ARG A N 1
ATOM 1976 C CA . ARG A 1 258 ? -17.734 11.742 6.676 1 98.31 258 ARG A CA 1
ATOM 1977 C C . ARG A 1 258 ? -18.719 12.883 6.422 1 98.31 258 ARG A C 1
ATOM 1979 O O . ARG A 1 258 ? -18.375 14.055 6.633 1 98.31 258 ARG A O 1
ATOM 1986 N N . PRO A 1 259 ? -20 12.508 6 1 97.56 259 PRO A N 1
ATOM 1987 C CA . PRO A 1 259 ? -21.016 13.547 5.844 1 97.56 259 PRO A CA 1
ATOM 1988 C C . PRO A 1 259 ? -21.562 14.055 7.184 1 97.56 259 PRO A C 1
ATOM 1990 O O . PRO A 1 259 ? -21.312 13.438 8.227 1 97.56 259 PRO A O 1
ATOM 1993 N N . HIS A 1 260 ? -22.281 15.164 7.18 1 97.44 260 HIS A N 1
ATOM 1994 C CA . HIS A 1 260 ? -22.766 15.805 8.398 1 97.44 260 HIS A CA 1
ATOM 1995 C C . HIS A 1 260 ? -23.969 15.062 8.969 1 97.44 260 HIS A C 1
ATOM 1997 O O . HIS A 1 260 ? -24.312 15.234 10.141 1 97.44 260 HIS A O 1
ATOM 2003 N N . ALA A 1 261 ? -24.656 14.336 8.047 1 94.75 261 ALA A N 1
ATOM 2004 C CA . ALA A 1 261 ? -25.766 13.49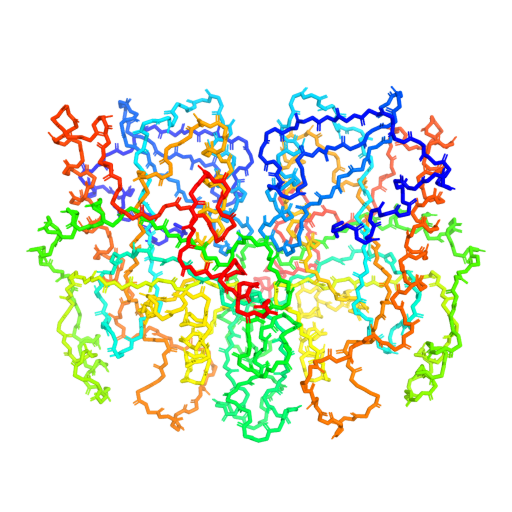2 8.484 1 94.75 261 ALA A CA 1
ATOM 2005 C C . ALA A 1 261 ? -25.609 12.062 7.969 1 94.75 261 ALA A C 1
ATOM 2007 O O . ALA A 1 261 ? -25.156 11.852 6.844 1 94.75 261 ALA A O 1
ATOM 2008 N N . ASP A 1 262 ? -26.047 11.148 8.734 1 86.69 262 ASP A N 1
ATOM 2009 C CA . ASP A 1 262 ? -25.734 9.734 8.508 1 86.69 262 ASP A CA 1
ATOM 2010 C C . ASP A 1 262 ? -26.516 9.188 7.328 1 86.69 262 ASP A C 1
ATOM 2012 O O . ASP A 1 262 ? -26.156 8.164 6.75 1 86.69 262 ASP A O 1
ATOM 2016 N N . ASP A 1 263 ? -27.531 9.852 7.008 1 89.81 263 ASP A N 1
ATOM 2017 C CA . ASP A 1 263 ? -28.406 9.305 5.969 1 89.81 263 ASP A CA 1
ATOM 2018 C C . ASP A 1 263 ? -28.141 9.984 4.625 1 89.81 263 ASP A C 1
ATOM 2020 O O . ASP A 1 263 ? -28.844 9.703 3.641 1 89.81 263 ASP A O 1
ATOM 2024 N N . LEU A 1 264 ? -27.188 10.828 4.609 1 92.81 264 LEU A N 1
ATOM 2025 C CA . LEU A 1 264 ? -26.844 11.477 3.35 1 92.81 264 LEU A CA 1
ATOM 2026 C C . LEU A 1 264 ? -26.094 10.516 2.434 1 92.81 264 LEU A C 1
ATOM 2028 O O . LEU A 1 264 ? -25.031 10.008 2.795 1 92.81 264 LEU A O 1
ATOM 2032 N N . LEU A 1 265 ? -26.641 10.305 1.207 1 96.31 265 LEU A N 1
ATOM 2033 C CA . LEU A 1 265 ? -26.031 9.422 0.217 1 96.31 265 LEU A CA 1
ATOM 2034 C C . LEU A 1 265 ? -25.094 10.195 -0.698 1 96.31 265 LEU A C 1
ATOM 2036 O O . LEU A 1 265 ? -25.391 11.328 -1.08 1 96.31 265 LEU A O 1
ATOM 2040 N N . PRO A 1 266 ? -24.016 9.539 -1.018 1 96 266 PRO A N 1
ATOM 2041 C CA . PRO A 1 266 ? -23.078 10.219 -1.927 1 96 266 PRO A CA 1
ATOM 2042 C C . PRO A 1 266 ? -23.609 10.289 -3.359 1 96 266 PRO A C 1
ATOM 2044 O O . PRO A 1 266 ? -24.422 9.453 -3.768 1 96 266 PRO A O 1
ATOM 2047 N N . THR A 1 267 ? -23.078 11.344 -4.07 1 94.5 267 THR A N 1
ATOM 2048 C CA . THR A 1 267 ? -23.297 11.5 -5.504 1 94.5 267 THR A CA 1
ATOM 2049 C C . THR A 1 267 ? -21.969 11.508 -6.25 1 94.5 267 THR A C 1
ATOM 2051 O O . THR A 1 267 ? -20.922 11.734 -5.656 1 94.5 267 THR A O 1
ATOM 2054 N N . VAL A 1 268 ? -22 11.18 -7.527 1 93.06 268 VAL A N 1
ATOM 2055 C CA . VAL A 1 268 ? -20.797 11.188 -8.367 1 93.06 268 VAL A CA 1
ATOM 2056 C C . VAL A 1 268 ? -20.859 12.375 -9.328 1 93.06 268 VAL A C 1
ATOM 2058 O O . VAL A 1 268 ? -21.906 12.664 -9.914 1 93.06 268 VAL A O 1
ATOM 2061 N N . PRO A 1 269 ? -19.812 13.211 -9.492 1 92.81 269 PRO A N 1
ATOM 2062 C CA . PRO A 1 269 ? -18.531 12.961 -8.828 1 92.81 269 PRO A CA 1
ATOM 2063 C C . PRO A 1 269 ? -18.562 13.312 -7.344 1 92.81 269 PRO A C 1
ATOM 2065 O O . PRO A 1 269 ? -19.359 14.141 -6.914 1 92.81 269 PRO A O 1
ATOM 2068 N N . PHE A 1 270 ? -17.656 12.609 -6.574 1 90.25 270 PHE A N 1
ATOM 2069 C CA . PHE A 1 270 ? -17.516 12.93 -5.16 1 90.25 270 PHE A CA 1
ATOM 2070 C C . PHE A 1 270 ? -16.984 14.352 -4.98 1 90.25 270 PHE A C 1
ATOM 2072 O O . PHE A 1 270 ? -15.922 14.688 -5.5 1 90.25 270 PHE A O 1
ATOM 2079 N N . VAL A 1 271 ? -17.75 15.125 -4.359 1 89.81 271 VAL A N 1
ATOM 2080 C CA . VAL A 1 271 ? -17.312 16.469 -3.982 1 89.81 271 VAL A CA 1
ATOM 2081 C C . VAL A 1 271 ? -17.016 16.516 -2.488 1 89.81 271 VAL A C 1
ATOM 2083 O O . VAL A 1 271 ? -17.938 16.531 -1.662 1 89.81 271 VAL A O 1
ATOM 2086 N N . LEU A 1 272 ? -15.75 16.641 -2.219 1 92.75 272 LEU A N 1
ATOM 2087 C CA . LEU A 1 272 ? -15.375 16.562 -0.812 1 92.75 272 LEU A CA 1
ATOM 2088 C C . LEU A 1 272 ? -14.859 17.922 -0.318 1 92.75 272 LEU A C 1
ATOM 2090 O O . LEU A 1 272 ? -14.75 18.141 0.89 1 92.75 272 LEU A O 1
ATOM 2094 N N . ASP A 1 273 ? -14.594 18.719 -1.243 1 96.75 273 ASP A N 1
ATOM 2095 C CA . ASP A 1 273 ? -14.125 20.047 -0.83 1 96.75 273 ASP A CA 1
ATOM 2096 C C . ASP A 1 273 ? -15.289 21.016 -0.678 1 96.75 273 ASP A C 1
ATOM 2098 O O . ASP A 1 273 ? -15.961 21.344 -1.656 1 96.75 273 ASP A O 1
ATOM 2102 N N . HIS A 1 274 ? -15.438 21.516 0.473 1 97.81 274 HIS A N 1
ATOM 2103 C CA . HIS A 1 274 ? -16.422 22.531 0.794 1 97.81 274 HIS A CA 1
ATOM 2104 C C . HIS A 1 274 ? -15.773 23.766 1.394 1 97.81 274 HIS A C 1
ATOM 2106 O O . HIS A 1 274 ? -16.25 24.297 2.404 1 97.81 274 HIS A O 1
ATOM 2112 N N . GLY A 1 275 ? -14.633 24.078 0.798 1 98.5 275 GLY A N 1
ATOM 2113 C CA . GLY A 1 275 ? -13.938 25.297 1.21 1 98.5 275 GLY A CA 1
ATOM 2114 C C . GLY A 1 275 ? -12.773 25.016 2.139 1 98.5 275 GLY A C 1
ATOM 2115 O O . GLY A 1 275 ? -12.156 25.953 2.664 1 98.5 275 GLY A O 1
ATOM 2116 N N . GLY A 1 276 ? -12.477 23.781 2.336 1 98.75 276 GLY A N 1
ATOM 2117 C CA . GLY A 1 276 ? -11.453 23.438 3.307 1 98.75 276 GLY A CA 1
ATOM 2118 C C . GLY A 1 276 ? -10.086 23.219 2.682 1 98.75 276 GLY A C 1
ATOM 2119 O O . GLY A 1 276 ? -9.07 23.266 3.373 1 98.75 276 GLY A O 1
ATOM 2120 N N . LEU A 1 277 ? -10 23 1.359 1 98.56 277 LEU A N 1
ATOM 2121 C CA . LEU A 1 277 ? -8.75 22.641 0.698 1 98.56 277 LEU A CA 1
ATOM 2122 C C . LEU A 1 277 ? -7.73 23.766 0.826 1 98.56 277 LEU A C 1
ATOM 2124 O O . LEU A 1 277 ? -6.609 23.547 1.293 1 98.56 277 LEU A O 1
ATOM 2128 N N . GLU A 1 278 ? -8.109 24.953 0.45 1 98.44 278 GLU A N 1
ATOM 2129 C CA . GLU A 1 278 ? -7.164 26.062 0.421 1 98.44 278 GLU A CA 1
ATOM 2130 C C . GLU A 1 278 ? -6.645 26.391 1.819 1 98.44 278 GLU A C 1
ATOM 2132 O O . GLU A 1 278 ? -5.434 26.438 2.039 1 98.44 278 GLU A O 1
ATOM 2137 N N . PRO A 1 279 ? -7.551 26.531 2.812 1 98.81 279 PRO A N 1
ATOM 2138 C CA . PRO A 1 279 ? -7.031 26.781 4.16 1 98.81 279 PRO A CA 1
ATOM 2139 C C . PRO A 1 279 ? -6.148 25.641 4.668 1 98.81 279 PRO A C 1
ATOM 2141 O O . PRO A 1 279 ? -5.156 25.891 5.359 1 98.81 279 PRO A O 1
ATOM 2144 N N . ALA A 1 280 ? -6.5 24.438 4.383 1 98.88 280 ALA A N 1
ATOM 2145 C CA . ALA A 1 280 ? -5.703 23.297 4.844 1 98.88 280 ALA A CA 1
ATOM 2146 C C . ALA A 1 280 ? -4.293 23.359 4.266 1 98.88 280 ALA A C 1
ATOM 2148 O O . ALA A 1 280 ? -3.314 23.109 4.98 1 98.88 280 ALA A O 1
ATOM 2149 N N . LEU A 1 281 ? -4.188 23.641 2.971 1 98.69 281 LEU A N 1
ATOM 2150 C CA . LEU A 1 281 ? -2.887 23.75 2.322 1 98.69 281 LEU A CA 1
ATOM 2151 C C . LEU A 1 281 ? -2.068 24.891 2.938 1 98.69 281 LEU A C 1
ATOM 2153 O O . LEU A 1 281 ? -0.87 24.719 3.186 1 98.69 281 LEU A O 1
ATOM 2157 N N . GLN A 1 282 ? -2.684 25.969 3.221 1 98.44 282 GLN A N 1
ATOM 2158 C CA . GLN A 1 282 ? -1.996 27.109 3.824 1 98.44 282 GLN A CA 1
ATOM 2159 C C . GLN A 1 282 ? -1.558 26.797 5.25 1 98.44 282 GLN A C 1
ATOM 2161 O O . GLN A 1 282 ? -0.433 27.109 5.645 1 98.44 282 GLN A O 1
ATOM 2166 N N . ASN A 1 283 ? -2.422 26.188 5.957 1 98.88 283 ASN A N 1
ATOM 2167 C CA . ASN A 1 283 ? -2.186 25.969 7.379 1 98.88 283 ASN A CA 1
ATOM 2168 C C . ASN A 1 283 ? -1.083 24.953 7.617 1 98.88 283 ASN A C 1
ATOM 2170 O O . ASN A 1 283 ? -0.289 25.078 8.547 1 98.88 283 ASN A O 1
ATOM 2174 N N . VAL A 1 284 ? -1.086 23.891 6.805 1 98.75 284 VAL A N 1
ATOM 2175 C CA . VAL A 1 284 ? -0.029 22.906 6.988 1 98.75 284 VAL A CA 1
ATOM 2176 C C . VAL A 1 284 ? 1.324 23.531 6.648 1 98.75 284 VAL A C 1
ATOM 2178 O O . VAL A 1 284 ? 2.342 23.172 7.258 1 98.75 284 VAL A O 1
ATOM 2181 N N . TYR A 1 285 ? 1.36 24.453 5.723 1 98.31 285 TYR A N 1
ATOM 2182 C CA . TYR A 1 285 ? 2.572 25.203 5.422 1 98.31 285 TYR A CA 1
ATOM 2183 C C . TYR A 1 285 ? 2.955 26.109 6.586 1 98.31 285 TYR A C 1
ATOM 2185 O O . TYR A 1 285 ? 4.117 26.141 6.996 1 98.31 285 TYR A O 1
ATOM 2193 N N . LEU A 1 286 ? 2.002 26.875 7.109 1 98.25 286 LEU A N 1
ATOM 2194 C CA . LEU A 1 286 ? 2.264 27.812 8.195 1 98.25 286 LEU A CA 1
ATOM 2195 C C . LEU A 1 286 ? 2.844 27.094 9.406 1 98.25 286 LEU A C 1
ATOM 2197 O O . LEU A 1 286 ? 3.854 27.531 9.969 1 98.25 286 LEU A O 1
ATOM 2201 N N . VAL A 1 287 ? 2.209 26.047 9.789 1 98.81 287 VAL A N 1
ATOM 2202 C CA . VAL A 1 287 ? 2.658 25.281 10.953 1 98.81 287 VAL A CA 1
ATOM 2203 C C . VAL A 1 287 ? 4.016 24.656 10.656 1 98.81 287 VAL A C 1
ATOM 2205 O O . VAL A 1 287 ? 4.926 24.703 11.492 1 98.81 287 VAL A O 1
ATOM 2208 N N . GLY A 1 288 ? 4.16 24.047 9.492 1 98.38 288 GLY A N 1
ATOM 2209 C CA . GLY A 1 288 ? 5.434 23.453 9.094 1 98.38 288 GLY A CA 1
ATOM 2210 C C . GLY A 1 288 ? 6.574 24.453 9.086 1 98.38 288 GLY A C 1
ATOM 2211 O O . GLY A 1 288 ? 7.672 24.156 9.562 1 98.38 288 GLY A O 1
ATOM 2212 N N . HIS A 1 289 ? 6.301 25.609 8.57 1 97.44 289 HIS A N 1
ATOM 2213 C CA . HIS A 1 289 ? 7.312 26.672 8.523 1 97.44 289 HIS A CA 1
ATOM 2214 C C . HIS A 1 289 ? 7.758 27.062 9.93 1 97.44 289 HIS A C 1
ATOM 2216 O O . HIS A 1 289 ? 8.953 27.234 10.18 1 97.44 289 HIS A O 1
ATOM 2222 N N . GLU A 1 290 ? 6.828 27.25 10.812 1 97.75 290 GLU A N 1
ATOM 2223 C CA . GLU A 1 290 ? 7.148 27.609 12.188 1 97.75 290 GLU A CA 1
ATOM 2224 C C . GLU A 1 290 ? 7.996 26.531 12.859 1 97.75 290 GLU A C 1
ATOM 2226 O O . GLU A 1 290 ? 8.953 26.828 13.57 1 97.75 290 GLU A O 1
ATOM 2231 N N . ILE A 1 291 ? 7.672 25.312 12.609 1 98.38 291 ILE A N 1
ATOM 2232 C CA . ILE A 1 291 ? 8.391 24.188 13.203 1 98.38 291 ILE A CA 1
ATOM 2233 C C . ILE A 1 291 ? 9.812 24.141 12.664 1 98.38 291 ILE A C 1
ATOM 2235 O O . ILE A 1 291 ? 10.773 24.016 13.43 1 98.38 291 ILE A O 1
ATOM 2239 N N . VAL A 1 292 ? 9.953 24.266 11.367 1 98.31 292 VAL A N 1
ATOM 2240 C CA . VAL A 1 292 ? 11.273 24.234 10.742 1 98.31 292 VAL A CA 1
ATOM 2241 C C . VAL A 1 292 ? 12.117 25.391 11.289 1 98.31 292 VAL A C 1
ATOM 2243 O O . VAL A 1 292 ? 13.281 25.188 11.664 1 98.31 292 VAL A O 1
ATOM 2246 N N . THR A 1 293 ? 11.547 26.547 11.398 1 97.25 293 THR A N 1
ATOM 2247 C CA . THR A 1 293 ? 12.258 27.719 11.891 1 97.25 293 THR A CA 1
ATOM 2248 C C . THR A 1 293 ? 12.695 27.531 13.336 1 97.25 293 THR A C 1
ATOM 2250 O O . THR A 1 293 ? 13.828 27.844 13.703 1 97.25 293 THR A O 1
ATOM 2253 N N . HIS A 1 294 ? 11.812 26.984 14.117 1 97.94 294 HIS A N 1
ATOM 2254 C CA . HIS A 1 294 ? 12.125 26.75 15.523 1 97.94 294 HIS A CA 1
ATOM 2255 C C . HIS A 1 294 ? 13.281 25.766 15.672 1 97.94 294 HIS A C 1
ATOM 2257 O O . HIS A 1 294 ? 14.18 25.969 16.484 1 97.94 294 HIS A O 1
ATOM 2263 N N . ILE A 1 295 ? 13.242 24.672 14.914 1 98.56 295 ILE A N 1
ATOM 2264 C CA . ILE A 1 295 ? 14.289 23.672 14.969 1 98.56 295 ILE A CA 1
ATOM 2265 C C . ILE A 1 295 ? 15.625 24.281 14.57 1 98.56 295 ILE A C 1
ATOM 2267 O O . ILE A 1 295 ? 16.641 24.078 15.234 1 98.56 295 ILE A O 1
ATOM 2271 N N . LEU A 1 296 ? 15.641 25.109 13.539 1 97.94 296 LEU A N 1
ATOM 2272 C CA . LEU A 1 296 ? 16.875 25.734 13.07 1 97.94 296 LEU A CA 1
ATOM 2273 C C . LEU A 1 296 ? 17.375 26.766 14.078 1 97.94 296 LEU A C 1
ATOM 2275 O O . LEU A 1 296 ? 18.578 26.797 14.375 1 97.94 296 LEU A O 1
ATOM 2279 N N . ASP A 1 297 ? 16.453 27.531 14.633 1 97.81 297 ASP A N 1
ATOM 2280 C CA . ASP A 1 297 ? 16.844 28.594 15.57 1 97.81 297 ASP A CA 1
ATOM 2281 C C . ASP A 1 297 ? 17.422 28 16.859 1 97.81 297 ASP A C 1
ATOM 2283 O O . ASP A 1 297 ? 18.328 28.578 17.453 1 97.81 297 ASP A O 1
ATOM 2287 N N . ASP A 1 298 ? 16.906 26.922 17.25 1 98.25 298 ASP A N 1
ATOM 2288 C CA . ASP A 1 298 ? 17.328 26.312 18.516 1 98.25 298 ASP A CA 1
ATOM 2289 C C . ASP A 1 298 ? 18.203 25.094 18.281 1 98.25 298 ASP A C 1
ATOM 2291 O O . ASP A 1 298 ? 18.188 24.156 19.078 1 98.25 298 ASP A O 1
ATOM 2295 N N . TRP A 1 299 ? 18.844 25 17.156 1 98.25 299 TRP A N 1
ATOM 2296 C CA . TRP A 1 299 ? 19.609 23.812 16.75 1 98.25 299 TRP A CA 1
ATOM 2297 C C . TRP A 1 299 ? 20.672 23.484 17.797 1 98.25 299 TRP A C 1
ATOM 2299 O O . TRP A 1 299 ? 20.656 22.391 18.375 1 98.25 299 TRP A O 1
ATOM 2309 N N . SER A 1 300 ? 21.562 24.406 18.078 1 98.06 300 SER A N 1
ATOM 2310 C CA . SER A 1 300 ? 22.719 24.156 18.922 1 98.06 300 SER A CA 1
ATOM 2311 C C . SER A 1 300 ? 22.312 23.891 20.375 1 98.06 300 SER A C 1
ATOM 2313 O O . SER A 1 300 ? 22.922 23.078 21.062 1 98.06 300 SER A O 1
ATOM 2315 N N . LEU A 1 301 ? 21.266 24.5 20.734 1 97.31 301 LEU A N 1
ATOM 2316 C CA . LEU A 1 301 ? 20.859 24.422 22.141 1 97.31 301 LEU A CA 1
ATOM 2317 C C . LEU A 1 301 ? 20.062 23.156 22.406 1 97.31 301 LEU A C 1
ATOM 2319 O O . LEU A 1 301 ? 20.156 22.578 23.484 1 97.31 301 LEU A O 1
ATOM 2323 N N . THR A 1 302 ? 19.281 22.781 21.406 1 97.44 302 THR A N 1
ATOM 2324 C CA . THR A 1 302 ? 18.297 21.75 21.719 1 97.44 302 THR A CA 1
ATOM 2325 C C . THR A 1 302 ? 18.344 20.625 20.672 1 97.44 302 THR A C 1
ATOM 2327 O O . THR A 1 302 ? 18.547 19.469 21.016 1 97.44 302 THR A O 1
ATOM 2330 N N . PHE A 1 303 ? 18.328 20.906 19.422 1 98.62 303 PHE A N 1
ATOM 2331 C CA . PHE A 1 303 ? 17.875 19.922 18.438 1 98.62 303 PHE A CA 1
ATOM 2332 C C . PHE A 1 303 ? 19.047 19.141 17.875 1 98.62 303 PHE A C 1
ATOM 2334 O O . PHE A 1 303 ? 18.875 18.031 17.359 1 98.62 303 PHE A O 1
ATOM 2341 N N . GLU A 1 304 ? 20.219 19.734 18 1 98.38 304 GLU A N 1
ATOM 2342 C CA . GLU A 1 304 ? 21.375 19.016 17.5 1 98.38 304 GLU A CA 1
ATOM 2343 C C . GLU A 1 304 ? 21.547 17.672 18.219 1 98.38 304 GLU A C 1
ATOM 2345 O O . GLU A 1 304 ? 21.812 16.656 17.578 1 98.38 304 GLU A O 1
ATOM 2350 N N . GLU A 1 305 ? 21.375 17.672 19.5 1 97.75 305 GLU A N 1
ATOM 2351 C CA . GLU A 1 305 ? 21.594 16.469 20.281 1 97.75 305 GLU A CA 1
ATOM 2352 C C . GLU A 1 305 ? 20.312 15.633 20.359 1 97.75 305 GLU A C 1
ATOM 2354 O O . GLU A 1 305 ? 20.344 14.469 20.781 1 97.75 305 GLU A O 1
ATOM 2359 N N . GLY A 1 306 ? 19.219 16.172 19.891 1 97.69 306 GLY A N 1
ATOM 2360 C CA . GLY A 1 306 ? 17.953 15.453 19.891 1 97.69 306 GLY A CA 1
ATOM 2361 C C . GLY A 1 306 ? 17.203 15.57 21.203 1 97.69 306 GLY A C 1
ATOM 2362 O O . GLY A 1 306 ? 17.797 15.867 22.234 1 97.69 306 GLY A O 1
ATOM 2363 N N . LEU A 1 307 ? 15.914 15.414 21.156 1 98.31 307 LEU A N 1
ATOM 2364 C CA . LEU A 1 307 ? 15.062 15.312 22.328 1 98.31 307 LEU A CA 1
ATOM 2365 C C . LEU A 1 307 ? 14.781 13.859 22.688 1 98.31 307 LEU A C 1
ATOM 2367 O O . LEU A 1 307 ? 14.062 13.172 21.953 1 98.31 307 LEU A O 1
ATOM 2371 N N . GLN A 1 308 ? 15.258 13.383 23.797 1 97.75 308 GLN A N 1
ATOM 2372 C CA . GLN A 1 308 ? 15.109 11.984 24.188 1 97.75 308 GLN A CA 1
ATOM 2373 C C . GLN A 1 308 ? 13.648 11.648 24.484 1 97.75 308 GLN A C 1
ATOM 2375 O O . GLN A 1 308 ? 13 12.305 25.297 1 97.75 308 GLN A O 1
ATOM 2380 N N . PRO A 1 309 ? 13.141 10.594 23.812 1 98.19 309 PRO A N 1
ATOM 2381 C CA . PRO A 1 309 ? 11.75 10.219 24.094 1 98.19 309 PRO A CA 1
ATOM 2382 C C . PRO A 1 309 ? 11.57 9.672 25.516 1 98.19 309 PRO A C 1
ATOM 2384 O O . PRO A 1 309 ? 12.461 9.008 26.047 1 98.19 309 PRO A O 1
ATOM 2387 N N . GLU A 1 310 ? 10.383 9.906 26.078 1 97 310 GLU A N 1
ATOM 2388 C CA . GLU A 1 310 ? 9.969 9.297 27.328 1 97 310 GLU A CA 1
ATOM 2389 C C . GLU A 1 310 ? 9.039 8.109 27.094 1 97 310 GLU A C 1
ATOM 2391 O O . GLU A 1 310 ? 8.75 7.344 28.016 1 97 310 GLU A O 1
ATOM 2396 N N . ASN A 1 311 ? 8.633 8.008 25.922 1 98 311 ASN A N 1
ATOM 2397 C CA . ASN A 1 311 ? 7.805 6.887 25.484 1 98 311 ASN A CA 1
ATOM 2398 C C . ASN A 1 311 ? 8.562 5.977 24.516 1 98 311 ASN A C 1
ATOM 2400 O O . ASN A 1 311 ? 9.703 6.262 24.156 1 98 311 ASN A O 1
ATOM 2404 N N . TYR A 1 312 ? 7.902 4.805 24.188 1 97.69 312 TYR A N 1
ATOM 2405 C CA . TYR A 1 312 ? 8.391 3.959 23.109 1 97.69 312 TYR A CA 1
ATOM 2406 C C . TYR A 1 312 ? 8.344 4.695 21.781 1 97.69 312 TYR A C 1
ATOM 2408 O O . TYR A 1 312 ? 7.422 5.469 21.516 1 97.69 312 TYR A O 1
ATOM 2416 N N . VAL A 1 313 ? 9.375 4.5 20.953 1 98.5 313 VAL A N 1
ATOM 2417 C CA . VAL A 1 313 ? 9.406 5.023 19.594 1 98.5 313 VAL A CA 1
ATOM 2418 C C . VAL A 1 313 ? 9.766 3.906 18.609 1 98.5 313 VAL A C 1
ATOM 2420 O O . VAL A 1 313 ? 10.75 3.193 18.812 1 98.5 313 VAL A O 1
ATOM 2423 N N . GLY A 1 314 ? 8.984 3.725 17.609 1 98.25 314 GLY A N 1
ATOM 2424 C CA . GLY A 1 314 ? 9.242 2.678 16.641 1 98.25 314 GLY A CA 1
ATOM 2425 C C . GLY A 1 314 ? 7.984 1.979 16.156 1 98.25 314 GLY A C 1
ATOM 2426 O O . GLY A 1 314 ? 6.887 2.537 16.25 1 98.25 314 GLY A O 1
ATOM 2427 N N . ASP A 1 315 ? 8.148 0.869 15.555 1 97.5 315 ASP A N 1
ATOM 2428 C CA . ASP A 1 315 ? 7.035 0.08 15.031 1 97.5 315 ASP A CA 1
ATOM 2429 C C . ASP A 1 315 ? 6.465 -0.846 16.109 1 97.5 315 ASP A C 1
ATOM 2431 O O . ASP A 1 315 ? 7.031 -0.96 17.188 1 97.5 315 ASP A O 1
ATOM 2435 N N . LEU A 1 316 ? 5.398 -1.51 15.781 1 96.06 316 LEU A N 1
ATOM 2436 C CA . LEU A 1 316 ? 4.691 -2.336 16.75 1 96.06 316 LEU A CA 1
ATOM 2437 C C . LEU A 1 316 ? 5.508 -3.574 17.109 1 96.06 316 LEU A C 1
ATOM 2439 O O . LEU A 1 316 ? 5.215 -4.25 18.094 1 96.06 316 LEU A O 1
ATOM 2443 N N . LEU A 1 317 ? 6.598 -3.891 16.344 1 94.56 317 LEU A N 1
ATOM 2444 C CA . LEU A 1 317 ? 7.379 -5.102 16.562 1 94.56 317 LEU A CA 1
ATOM 2445 C C . LEU A 1 317 ? 8.555 -4.82 17.484 1 94.56 317 LEU A C 1
ATOM 2447 O O . LEU A 1 317 ? 9.242 -5.75 17.922 1 94.56 317 LEU A O 1
ATOM 2451 N N . GLY A 1 318 ? 8.844 -3.559 17.766 1 95.88 318 GLY A N 1
ATOM 2452 C CA . GLY A 1 318 ? 10.016 -3.211 18.547 1 95.88 318 GLY A CA 1
ATOM 2453 C C . GLY A 1 318 ? 11.32 -3.35 17.781 1 95.88 318 GLY A C 1
ATOM 2454 O O . GLY A 1 318 ? 12.344 -3.711 18.359 1 95.88 318 GLY A O 1
ATOM 2455 N N . SER A 1 319 ? 11.305 -3.02 16.516 1 96.12 319 SER A N 1
ATOM 2456 C CA . SER A 1 319 ? 12.422 -3.289 15.625 1 96.12 319 SER A CA 1
ATOM 2457 C C . SER A 1 319 ? 13.641 -2.441 15.992 1 96.12 319 SER A C 1
ATOM 2459 O O . SER A 1 319 ? 14.773 -2.799 15.664 1 96.12 319 SER A O 1
ATOM 2461 N N . LEU A 1 320 ? 13.469 -1.329 16.641 1 97 320 LEU A N 1
ATOM 2462 C CA . LEU A 1 320 ? 14.562 -0.439 17.031 1 97 320 LEU A CA 1
ATOM 2463 C C . LEU A 1 320 ? 14.969 -0.665 18.469 1 97 320 LEU A C 1
ATOM 2465 O O . LEU A 1 320 ? 15.781 0.088 19.016 1 97 320 LEU A O 1
ATOM 2469 N N . GLY A 1 321 ? 14.383 -1.691 19.031 1 94.69 321 GLY A N 1
ATOM 2470 C CA . GLY A 1 321 ? 14.547 -1.925 20.453 1 94.69 321 GLY A CA 1
ATOM 2471 C C . GLY A 1 321 ? 13.398 -1.386 21.297 1 94.69 321 GLY A C 1
ATOM 2472 O O . GLY A 1 321 ? 12.602 -0.578 20.812 1 94.69 321 GLY A O 1
ATOM 2473 N N . GLY A 1 322 ? 13.242 -1.784 22.469 1 92.56 322 GLY A N 1
ATOM 2474 C CA . GLY A 1 322 ? 12.125 -1.427 23.312 1 92.56 322 GLY A CA 1
ATOM 2475 C C . GLY A 1 322 ? 10.898 -2.293 23.094 1 92.56 322 GLY A C 1
ATOM 2476 O O . GLY A 1 322 ? 10.898 -3.158 22.219 1 92.56 322 GLY A O 1
ATOM 2477 N N . SER A 1 323 ? 9.977 -2.1 23.969 1 91.25 323 SER A N 1
ATOM 2478 C CA . SER A 1 323 ? 8.734 -2.873 23.906 1 91.25 323 SER A CA 1
ATOM 2479 C C . SER A 1 323 ? 7.516 -1.966 23.953 1 91.25 323 SER A C 1
ATOM 2481 O O . SER A 1 323 ? 7.258 -1.315 24.969 1 91.25 323 SER A O 1
ATOM 2483 N N . PRO A 1 324 ? 6.859 -1.97 22.812 1 94.12 324 PRO A N 1
ATOM 2484 C CA . PRO A 1 324 ? 5.602 -1.219 22.906 1 94.12 324 PRO A CA 1
ATOM 2485 C C . PRO A 1 324 ? 4.637 -1.798 23.938 1 94.12 324 PRO A C 1
ATOM 2487 O O . PRO A 1 324 ? 4.656 -3.004 24.188 1 94.12 324 PRO A O 1
ATOM 2490 N N . SER A 1 325 ? 3.826 -0.955 24.484 1 93.69 325 SER A N 1
ATOM 2491 C CA . SER A 1 325 ? 2.85 -1.391 25.484 1 93.69 325 SER A CA 1
ATOM 2492 C C . SER A 1 325 ? 1.564 -1.875 24.812 1 93.69 325 SER A C 1
ATOM 2494 O O . SER A 1 325 ? 0.534 -2.014 25.484 1 93.69 325 SER A O 1
ATOM 2496 N N . TYR A 1 326 ? 1.589 -2.09 23.516 1 94.06 326 TYR A N 1
ATOM 2497 C CA . TYR A 1 326 ? 0.491 -2.604 22.703 1 94.06 326 TYR A CA 1
ATOM 2498 C C . TYR A 1 326 ? 0.985 -3.664 21.734 1 94.06 326 TYR A C 1
ATOM 2500 O O . TYR A 1 326 ? 2.182 -3.961 21.688 1 94.06 326 TYR A O 1
ATOM 2508 N N . GLY A 1 327 ? 0.035 -4.305 21.031 1 85.06 327 GLY A N 1
ATOM 2509 C CA . GLY A 1 327 ? 0.449 -5.227 20 1 85.06 327 GLY A CA 1
ATOM 2510 C C . GLY A 1 327 ? 0.53 -6.668 20.469 1 85.06 327 GLY A C 1
ATOM 2511 O O . GLY A 1 327 ? -0.018 -7.016 21.516 1 85.06 327 GLY A O 1
ATOM 2512 N N . PRO A 1 328 ? 1.091 -7.477 19.625 1 70.19 328 PRO A N 1
ATOM 2513 C CA . PRO A 1 328 ? 1.109 -8.922 19.859 1 70.19 328 PRO A CA 1
ATOM 2514 C C . PRO A 1 328 ? 1.755 -9.289 21.188 1 70.19 328 PRO A C 1
ATOM 2516 O O . PRO A 1 328 ? 1.425 -10.328 21.781 1 70.19 328 PRO A O 1
ATOM 2519 N N . HIS A 1 329 ? 2.648 -8.625 21.547 1 62.91 329 HIS A N 1
ATOM 2520 C CA . HIS A 1 329 ? 3.344 -8.969 22.781 1 62.91 329 HIS A CA 1
ATOM 2521 C C . HIS A 1 329 ? 2.402 -8.906 23.984 1 62.91 329 HIS A C 1
ATOM 2523 O O . HIS A 1 329 ? 2.631 -9.578 24.984 1 62.91 329 HIS A O 1
ATOM 2529 N N . LYS A 1 330 ? 1.536 -7.973 23.875 1 57.03 330 LYS A N 1
ATOM 2530 C CA . LYS A 1 330 ? 0.567 -7.922 24.953 1 57.03 330 LYS A CA 1
ATOM 2531 C C . LYS A 1 330 ? -0.449 -9.055 24.844 1 57.03 330 LYS A C 1
ATOM 2533 O O . LYS A 1 330 ? -0.88 -9.617 25.859 1 57.03 330 LYS A O 1
ATOM 2538 N N . VAL A 1 331 ? -0.792 -9.398 23.656 1 48.84 331 VAL A N 1
ATOM 2539 C CA . VAL A 1 331 ? -1.812 -10.422 23.438 1 48.84 331 VAL A CA 1
ATOM 2540 C C . VAL A 1 331 ? -1.253 -11.797 23.812 1 48.84 331 VAL A C 1
ATOM 2542 O O . VAL A 1 331 ? -1.969 -12.633 24.359 1 48.84 331 VAL A O 1
ATOM 2545 N N . ILE A 1 332 ? 0.023 -12.109 23.391 1 45.31 332 ILE A N 1
ATOM 2546 C CA . ILE A 1 332 ? 0.598 -13.391 23.781 1 45.31 332 ILE A CA 1
ATOM 2547 C C . ILE A 1 332 ? 0.675 -13.477 25.297 1 45.31 332 ILE A C 1
ATOM 2549 O O . ILE A 1 332 ? 0.511 -14.555 25.875 1 45.31 332 ILE A O 1
ATOM 2553 N N . GLY A 1 333 ? 0.856 -12.391 25.938 1 35.66 333 GLY A N 1
ATOM 2554 C CA . GLY A 1 333 ? 0.846 -12.523 27.391 1 35.66 333 GLY A CA 1
ATOM 2555 C C . GLY A 1 333 ? -0.521 -12.875 27.953 1 35.66 333 GLY A C 1
ATOM 2556 O O . GLY A 1 333 ? -0.634 -13.336 29.078 1 35.66 333 GLY A O 1
ATOM 2557 N N . GLU A 1 334 ? -1.485 -12.422 27.391 1 35.09 334 GLU A N 1
ATOM 2558 C CA . GLU A 1 334 ? -2.781 -12.766 27.969 1 35.09 334 GLU A CA 1
ATOM 2559 C C . GLU A 1 334 ? -3.191 -14.188 27.625 1 35.09 334 GLU A C 1
ATOM 2561 O O . GLU A 1 334 ? -4.07 -14.766 28.266 1 35.09 334 GLU A O 1
ATOM 2566 N N . ASN A 1 335 ? -2.932 -14.586 26.469 1 28.41 335 ASN A N 1
ATOM 2567 C CA . ASN A 1 335 ? -3.385 -15.938 26.156 1 28.41 335 ASN A CA 1
ATOM 2568 C C . ASN A 1 335 ? -2.439 -16.984 26.734 1 28.41 335 ASN A C 1
ATOM 2570 O O . ASN A 1 335 ? -2.584 -18.172 26.453 1 28.41 335 ASN A O 1
ATOM 2574 N N . VAL A 1 336 ? -1.315 -16.547 27.344 1 23.02 336 VAL A N 1
ATOM 2575 C CA . VAL A 1 336 ? -0.677 -17.609 28.109 1 23.02 336 VAL A CA 1
ATOM 2576 C C . VAL A 1 336 ? -1.26 -17.656 29.531 1 23.02 336 VAL A C 1
ATOM 2578 O O . VAL A 1 336 ? -1.356 -16.625 30.203 1 23.02 336 VAL A O 1
ATOM 2581 N N . MET B 1 1 ? 7.305 -14.055 -1.198 1 80.44 1 MET B N 1
ATOM 2582 C CA . MET B 1 1 ? 6.641 -13.086 -0.328 1 80.44 1 MET B CA 1
ATOM 2583 C C . MET B 1 1 ? 6.336 -13.703 1.034 1 80.44 1 MET B C 1
ATOM 2585 O O . MET B 1 1 ? 5.414 -14.508 1.165 1 80.44 1 MET B O 1
ATOM 2589 N N . PHE B 1 2 ? 6.305 -14.398 1.848 1 91.56 2 PHE B N 1
ATOM 2590 C CA . PHE B 1 2 ? 6.438 -14.742 3.258 1 91.56 2 PHE B CA 1
ATOM 2591 C C . PHE B 1 2 ? 6.945 -16.172 3.422 1 91.56 2 PHE B C 1
ATOM 2593 O O . PHE B 1 2 ? 7.301 -16.828 2.439 1 91.56 2 PHE B O 1
ATOM 2600 N N . ASP B 1 3 ? 7.078 -16.625 4.609 1 94.75 3 ASP B N 1
ATOM 2601 C CA . ASP B 1 3 ? 7.832 -17.812 4.984 1 94.75 3 ASP B CA 1
ATOM 2602 C C . ASP B 1 3 ? 7.246 -19.062 4.324 1 94.75 3 ASP B C 1
ATOM 2604 O O . ASP B 1 3 ? 7.984 -19.891 3.773 1 94.75 3 ASP B O 1
ATOM 2608 N N . LEU B 1 4 ? 5.969 -19.25 4.301 1 95.25 4 LEU B N 1
ATOM 2609 C CA . LEU B 1 4 ? 5.359 -20.469 3.791 1 95.25 4 LEU B CA 1
ATOM 2610 C C . LEU B 1 4 ? 5.699 -20.672 2.318 1 95.25 4 LEU B C 1
ATOM 2612 O O . LEU B 1 4 ? 5.906 -21.812 1.878 1 95.25 4 LEU B O 1
ATOM 2616 N N . GLU B 1 5 ? 5.785 -19.609 1.579 1 97.12 5 GLU B N 1
ATOM 2617 C CA . GLU B 1 5 ? 6.074 -19.688 0.15 1 97.12 5 GLU B CA 1
ATOM 2618 C C . GLU B 1 5 ? 7.551 -19.984 -0.1 1 97.12 5 GLU B C 1
ATOM 2620 O O . GLU B 1 5 ? 7.914 -20.531 -1.141 1 97.12 5 GLU B O 1
ATOM 2625 N N . ALA B 1 6 ? 8.406 -19.625 0.837 1 97.75 6 ALA B N 1
ATOM 2626 C CA . ALA B 1 6 ? 9.852 -19.781 0.694 1 97.75 6 ALA B CA 1
ATOM 2627 C C . ALA B 1 6 ? 10.297 -21.156 1.184 1 97.75 6 ALA B C 1
ATOM 2629 O O . ALA B 1 6 ? 11.367 -21.641 0.796 1 97.75 6 ALA B O 1
ATOM 2630 N N . ASN B 1 7 ? 9.477 -21.797 1.999 1 97.5 7 ASN B N 1
ATOM 2631 C CA . ASN B 1 7 ? 9.891 -22.984 2.754 1 97.5 7 ASN B CA 1
ATOM 2632 C C . ASN B 1 7 ? 10.344 -24.109 1.832 1 97.5 7 ASN B C 1
ATOM 2634 O O . ASN B 1 7 ? 11.352 -24.766 2.094 1 97.5 7 ASN B O 1
ATOM 2638 N N . LEU B 1 8 ? 9.625 -24.344 0.767 1 97.25 8 LEU B N 1
ATOM 2639 C CA . LEU B 1 8 ? 9.984 -25.453 -0.116 1 97.25 8 LEU B CA 1
ATOM 2640 C C . LEU B 1 8 ? 11.297 -25.172 -0.839 1 97.25 8 LEU B C 1
ATOM 2642 O O . LEU B 1 8 ? 12.102 -26.078 -1.042 1 97.25 8 LEU B O 1
ATOM 2646 N N . TRP B 1 9 ? 11.5 -23.922 -1.26 1 97.88 9 TRP B N 1
ATOM 2647 C CA . TRP B 1 9 ? 12.758 -23.531 -1.885 1 97.88 9 TRP B CA 1
ATOM 2648 C C . TRP B 1 9 ? 13.93 -23.781 -0.943 1 97.88 9 TRP B C 1
ATOM 2650 O O . TRP B 1 9 ? 15 -24.219 -1.376 1 97.88 9 TRP B O 1
ATOM 2660 N N . LEU B 1 10 ? 13.727 -23.531 0.331 1 97.5 10 LEU B N 1
ATOM 2661 C CA . LEU B 1 10 ? 14.805 -23.531 1.313 1 97.5 10 LEU B CA 1
ATOM 2662 C C . LEU B 1 10 ? 14.922 -24.906 1.984 1 97.5 10 LEU B C 1
ATOM 2664 O O . LEU B 1 10 ? 15.828 -25.125 2.793 1 97.5 10 LEU B O 1
ATOM 2668 N N . SER B 1 11 ? 14.039 -25.828 1.632 1 96.75 11 SER B N 1
ATOM 2669 C CA . SER B 1 11 ? 14.039 -27.156 2.244 1 96.75 11 SER B CA 1
ATOM 2670 C C . SER B 1 11 ? 15.172 -28.016 1.69 1 96.75 11 SER B C 1
ATOM 2672 O O . SER B 1 11 ? 15.734 -27.703 0.64 1 96.75 11 SER B O 1
ATOM 2674 N N . GLN B 1 12 ? 15.414 -29.109 2.328 1 94.56 12 GLN B N 1
ATOM 2675 C CA . GLN B 1 12 ? 16.453 -30.047 1.921 1 94.56 12 GLN B CA 1
ATOM 2676 C C . GLN B 1 12 ? 16.062 -30.766 0.629 1 94.56 12 GLN B C 1
ATOM 2678 O O . GLN B 1 12 ? 16.922 -31.203 -0.131 1 94.56 12 GLN B O 1
ATOM 2683 N N . SER B 1 13 ? 14.805 -30.781 0.38 1 92.44 13 SER B N 1
ATOM 2684 C CA . SER B 1 13 ? 14.312 -31.516 -0.777 1 92.44 13 SER B CA 1
ATOM 2685 C C . SER B 1 13 ? 14.367 -30.672 -2.043 1 92.44 13 SER B C 1
ATOM 2687 O O . SER B 1 13 ? 14.148 -31.172 -3.145 1 92.44 13 SER B O 1
ATOM 2689 N N . SER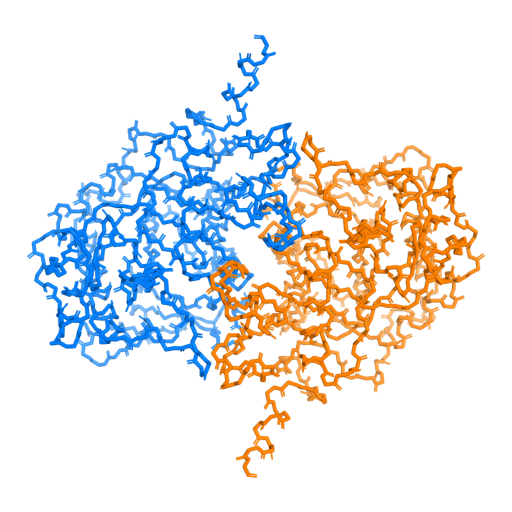 B 1 14 ? 14.68 -29.391 -1.785 1 93.69 14 SER B N 1
ATOM 2690 C CA . SER B 1 14 ? 14.758 -28.516 -2.949 1 93.69 14 SER B CA 1
ATOM 2691 C C . SER B 1 14 ? 15.914 -28.906 -3.863 1 93.69 14 SER B C 1
ATOM 2693 O O . SER B 1 14 ? 16.984 -29.281 -3.391 1 93.69 14 SER B O 1
ATOM 2695 N N . ALA B 1 15 ? 15.648 -28.797 -5.16 1 91.75 15 ALA B N 1
ATOM 2696 C CA . ALA B 1 15 ? 16.672 -29.062 -6.156 1 91.75 15 ALA B CA 1
ATOM 2697 C C . ALA B 1 15 ? 17.703 -27.938 -6.211 1 91.75 15 ALA B C 1
ATOM 2699 O O . ALA B 1 15 ? 18.828 -28.141 -6.664 1 91.75 15 ALA B O 1
ATOM 2700 N N . ILE B 1 16 ? 17.375 -26.812 -5.879 1 96.06 16 ILE B N 1
ATOM 2701 C CA . ILE B 1 16 ? 18.266 -25.656 -5.805 1 96.06 16 ILE B CA 1
ATOM 2702 C C . ILE B 1 16 ? 18.719 -25.438 -4.359 1 96.06 16 ILE B C 1
ATOM 2704 O O . ILE B 1 16 ? 17.891 -25.312 -3.457 1 96.06 16 ILE B O 1
ATOM 2708 N N . LYS B 1 17 ? 20.031 -25.438 -4.168 1 96.94 17 LYS B N 1
ATOM 2709 C CA . LYS B 1 17 ? 20.578 -25.266 -2.826 1 96.94 17 LYS B CA 1
ATOM 2710 C C . LYS B 1 17 ? 21.062 -23.844 -2.6 1 96.94 17 LYS B C 1
ATOM 2712 O O . LYS B 1 17 ? 21.969 -23.359 -3.293 1 96.94 17 LYS B O 1
ATOM 2717 N N . PHE B 1 18 ? 20.469 -23.219 -1.653 1 97.56 18 PHE B N 1
ATOM 2718 C CA . PHE B 1 18 ? 20.859 -21.859 -1.298 1 97.56 18 PHE B CA 1
ATOM 2719 C C . PHE B 1 18 ? 21.875 -21.859 -0.159 1 97.56 18 PHE B C 1
ATOM 2721 O O . PHE B 1 18 ? 21.484 -21.844 1.015 1 97.56 18 PHE B O 1
ATOM 2728 N N . GLU B 1 19 ? 23.109 -21.766 -0.452 1 96.12 19 GLU B N 1
ATOM 2729 C CA . GLU B 1 19 ? 24.188 -21.984 0.509 1 96.12 19 GLU B CA 1
ATOM 2730 C C . GLU B 1 19 ? 24.719 -20.672 1.049 1 96.12 19 GLU B C 1
ATOM 2732 O O . GLU B 1 19 ? 25.453 -20.641 2.049 1 96.12 19 GLU B O 1
ATOM 2737 N N . HIS B 1 20 ? 24.391 -19.594 0.408 1 96.88 20 HIS B N 1
ATOM 2738 C CA . HIS B 1 20 ? 24.906 -18.281 0.81 1 96.88 20 HIS B CA 1
ATOM 2739 C C . HIS B 1 20 ? 23.766 -17.359 1.236 1 96.88 20 HIS B C 1
ATOM 2741 O O . HIS B 1 20 ? 22.672 -17.406 0.66 1 96.88 20 HIS B O 1
ATOM 2747 N N . LYS B 1 21 ? 24.078 -16.578 2.232 1 97.06 21 LYS B N 1
ATOM 2748 C CA . LYS B 1 21 ? 23.156 -15.555 2.707 1 97.06 21 LYS B CA 1
ATOM 2749 C C . LYS B 1 21 ? 23.766 -14.164 2.594 1 97.06 21 LYS B C 1
ATOM 2751 O O . LYS B 1 21 ? 24.922 -13.953 2.98 1 97.06 21 LYS B O 1
ATOM 2756 N N . LEU B 1 22 ? 23.047 -13.281 1.985 1 97 22 LEU B N 1
ATOM 2757 C CA . LEU B 1 22 ? 23.469 -11.891 1.865 1 97 22 LEU B CA 1
ATOM 2758 C C . LEU B 1 22 ? 22.625 -10.992 2.771 1 97 22 LEU B C 1
ATOM 2760 O O . LEU B 1 22 ? 21.391 -10.992 2.676 1 97 22 LEU B O 1
ATOM 2764 N N . SER B 1 23 ? 23.281 -10.305 3.654 1 95.31 23 SER B N 1
ATOM 2765 C CA . SER B 1 23 ? 22.609 -9.289 4.461 1 95.31 23 SER B CA 1
ATOM 2766 C C . SER B 1 23 ? 22.594 -7.938 3.75 1 95.31 23 SER B C 1
ATOM 2768 O O . SER B 1 23 ? 23.656 -7.34 3.523 1 95.31 23 SER B O 1
ATOM 2770 N N . ILE B 1 24 ? 21.469 -7.504 3.404 1 94.69 24 ILE B N 1
ATOM 2771 C CA . ILE B 1 24 ? 21.312 -6.23 2.707 1 94.69 24 ILE B CA 1
ATOM 2772 C C . ILE B 1 24 ? 20.531 -5.258 3.584 1 94.69 24 ILE B C 1
ATOM 2774 O O . ILE B 1 24 ? 19.406 -5.551 4.004 1 94.69 24 ILE B O 1
ATOM 2778 N N . PRO B 1 25 ? 21.109 -4.086 3.838 1 94.06 25 PRO B N 1
ATOM 2779 C CA . PRO B 1 25 ? 20.375 -3.078 4.609 1 94.06 25 PRO B CA 1
ATOM 2780 C C . PRO B 1 25 ? 19.047 -2.697 3.971 1 94.06 25 PRO B C 1
ATOM 2782 O O . PRO B 1 25 ? 18.969 -2.572 2.746 1 94.06 25 PRO B O 1
ATOM 2785 N N . GLY B 1 26 ? 18.062 -2.51 4.812 1 96.25 26 GLY B N 1
ATOM 2786 C CA . GLY B 1 26 ? 16.797 -2.023 4.32 1 96.25 26 GLY B CA 1
ATOM 2787 C C . GLY B 1 26 ? 15.781 -3.129 4.094 1 96.25 26 GLY B C 1
ATOM 2788 O O . GLY B 1 26 ? 14.602 -2.859 3.828 1 96.25 26 GLY B O 1
ATOM 2789 N N . LEU B 1 27 ? 16.156 -4.41 4.234 1 97.69 27 LEU B N 1
ATOM 2790 C CA . LEU B 1 27 ? 15.219 -5.516 4.094 1 97.69 27 LEU B CA 1
ATOM 2791 C C . LEU B 1 27 ? 14.242 -5.547 5.262 1 97.69 27 LEU B C 1
ATOM 2793 O O . LEU B 1 27 ? 14.383 -4.777 6.219 1 97.69 27 LEU B O 1
ATOM 2797 N N . CYS B 1 28 ? 13.227 -6.328 5.102 1 96.75 28 CYS B N 1
ATOM 2798 C CA . CYS B 1 28 ? 12.188 -6.469 6.117 1 96.75 28 CYS B CA 1
ATOM 2799 C C . CYS B 1 28 ? 12.773 -7.004 7.422 1 96.75 28 CYS B C 1
ATOM 2801 O O . CYS B 1 28 ? 13.531 -7.973 7.414 1 96.75 28 CYS B O 1
ATOM 2803 N N . PRO B 1 29 ? 12.414 -6.391 8.578 1 91.94 29 PRO B N 1
ATOM 2804 C CA . PRO B 1 29 ? 12.953 -6.844 9.859 1 91.94 29 PRO B CA 1
ATOM 2805 C C . PRO B 1 29 ? 12.719 -8.336 10.102 1 91.94 29 PRO B C 1
ATOM 2807 O O . PRO B 1 29 ? 13.531 -8.992 10.758 1 91.94 29 PRO B O 1
ATOM 2810 N N . GLY B 1 30 ? 11.719 -8.93 9.562 1 91.62 30 GLY B N 1
ATOM 2811 C CA . GLY B 1 30 ? 11.453 -10.352 9.719 1 91.62 30 GLY B CA 1
ATOM 2812 C C . GLY B 1 30 ? 12.18 -11.211 8.703 1 91.62 30 GLY B C 1
ATOM 2813 O O . GLY B 1 30 ? 12.25 -12.43 8.852 1 91.62 30 GLY B O 1
ATOM 2814 N N . TYR B 1 31 ? 12.75 -10.617 7.684 1 95.44 31 TYR B N 1
ATOM 2815 C CA . TYR B 1 31 ? 13.445 -11.273 6.582 1 95.44 31 TYR B CA 1
ATOM 2816 C C . TYR B 1 31 ? 14.688 -10.492 6.172 1 95.44 31 TYR B C 1
ATOM 2818 O O . TYR B 1 31 ? 14.711 -9.852 5.117 1 95.44 31 TYR B O 1
ATOM 2826 N N . LYS B 1 32 ? 15.797 -10.672 6.863 1 93.94 32 LYS B N 1
ATOM 2827 C CA . LYS B 1 32 ? 16.938 -9.75 6.789 1 93.94 32 LYS B CA 1
ATOM 2828 C C . LYS B 1 32 ? 17.984 -10.258 5.809 1 93.94 32 LYS B C 1
ATOM 2830 O O . LYS B 1 32 ? 19.016 -9.609 5.609 1 93.94 32 LYS B O 1
ATOM 2835 N N . GLU B 1 33 ? 17.688 -11.445 5.188 1 96.56 33 GLU B N 1
ATOM 2836 C CA . GLU B 1 33 ? 18.719 -12.016 4.324 1 96.56 33 GLU B CA 1
ATOM 2837 C C . GLU B 1 33 ? 18.125 -12.469 2.992 1 96.56 33 GLU B C 1
ATOM 2839 O O . GLU B 1 33 ? 16.969 -12.891 2.928 1 96.56 33 GLU B O 1
ATOM 2844 N N . ILE B 1 34 ? 18.953 -12.32 1.981 1 98.38 34 ILE B N 1
ATOM 2845 C CA . ILE B 1 34 ? 18.703 -12.938 0.682 1 98.38 34 ILE B CA 1
ATOM 2846 C C . ILE B 1 34 ? 19.484 -14.242 0.565 1 98.38 34 ILE B C 1
ATOM 2848 O O . ILE B 1 34 ? 20.688 -14.289 0.858 1 98.38 34 ILE B O 1
ATOM 2852 N N . HIS B 1 35 ? 18.828 -15.289 0.174 1 98.31 35 HIS B N 1
ATOM 2853 C CA . HIS B 1 35 ? 19.469 -16.594 0.013 1 98.31 35 HIS B CA 1
ATOM 2854 C C . HIS B 1 35 ? 19.938 -16.797 -1.42 1 98.31 35 HIS B C 1
ATOM 2856 O O . HIS B 1 35 ? 19.172 -16.625 -2.367 1 98.31 35 HIS B O 1
ATOM 2862 N N . CYS B 1 36 ? 21.188 -17.188 -1.557 1 98.19 36 CYS B N 1
ATOM 2863 C CA . CYS B 1 36 ? 21.75 -17.375 -2.895 1 98.19 36 CYS B CA 1
ATOM 2864 C C . CYS B 1 36 ? 22.453 -18.734 -3.004 1 98.19 36 CYS B C 1
ATOM 2866 O O . CYS B 1 36 ? 22.938 -19.266 -2.006 1 98.19 36 CYS B O 1
ATOM 2868 N N . THR B 1 37 ? 22.453 -19.25 -4.223 1 98 37 THR B N 1
ATOM 2869 C CA . THR B 1 37 ? 23.297 -20.406 -4.496 1 98 37 THR B CA 1
ATOM 2870 C C . THR B 1 37 ? 24.781 -20.031 -4.34 1 98 37 THR B C 1
ATOM 2872 O O . THR B 1 37 ? 25.125 -18.859 -4.312 1 98 37 THR B O 1
ATOM 2875 N N . ALA B 1 38 ? 25.625 -21.031 -4.223 1 96.62 38 ALA B N 1
ATOM 2876 C CA . ALA B 1 38 ? 27.062 -20.797 -4.051 1 96.62 38 ALA B CA 1
ATOM 2877 C C . ALA B 1 38 ? 27.609 -19.969 -5.207 1 96.62 38 ALA B C 1
ATOM 2879 O O . ALA B 1 38 ? 28.5 -19.125 -5.004 1 96.62 38 ALA B O 1
ATOM 2880 N N . SER B 1 39 ? 27.141 -20.188 -6.395 1 95.5 39 SER B N 1
ATOM 2881 C CA . SER B 1 39 ? 27.609 -19.5 -7.59 1 95.5 39 SER B CA 1
ATOM 2882 C C . SER B 1 39 ? 26.984 -18.109 -7.715 1 95.5 39 SER B C 1
ATOM 2884 O O . SER B 1 39 ? 27.438 -17.281 -8.508 1 95.5 39 SER B O 1
ATOM 2886 N N . GLY B 1 40 ? 25.859 -17.906 -6.949 1 96.25 40 GLY B N 1
ATOM 2887 C CA . GLY B 1 40 ? 25.141 -16.656 -7.043 1 96.25 40 GLY B CA 1
ATOM 2888 C C . GLY B 1 40 ? 24.188 -16.594 -8.219 1 96.25 40 GLY B C 1
ATOM 2889 O O . GLY B 1 40 ? 23.547 -15.555 -8.461 1 96.25 40 GLY B O 1
ATOM 2890 N N . ASP B 1 41 ? 24 -17.688 -8.938 1 96.5 41 ASP B N 1
ATOM 2891 C CA . ASP B 1 41 ? 23.203 -17.672 -10.164 1 96.5 41 ASP B CA 1
ATOM 2892 C C . ASP B 1 41 ? 21.703 -17.625 -9.859 1 96.5 41 ASP B C 1
ATOM 2894 O O . ASP B 1 41 ? 20.906 -17.203 -10.703 1 96.5 41 ASP B O 1
ATOM 2898 N N . VAL B 1 42 ? 21.328 -18.172 -8.688 1 98.31 42 VAL B N 1
ATOM 2899 C CA . VAL B 1 42 ? 19.938 -18.094 -8.227 1 98.31 42 VAL B CA 1
ATOM 2900 C C . VAL B 1 42 ? 19.891 -17.547 -6.805 1 98.31 42 VAL B C 1
ATOM 2902 O O . VAL B 1 42 ? 20.672 -17.953 -5.945 1 98.31 42 VAL B O 1
ATOM 2905 N N . CYS B 1 43 ? 19.016 -16.578 -6.59 1 98.56 43 CYS B N 1
ATOM 2906 C CA . CYS B 1 43 ? 18.797 -16.031 -5.258 1 98.56 43 CYS B CA 1
ATOM 2907 C C . CYS B 1 43 ? 17.312 -15.992 -4.922 1 98.56 43 CYS B C 1
ATOM 2909 O O . CYS B 1 43 ? 16.469 -16.031 -5.82 1 98.56 43 CYS B O 1
ATOM 2911 N N . LEU B 1 44 ? 16.984 -16.047 -3.617 1 98.75 44 LEU B N 1
ATOM 2912 C CA . LEU B 1 44 ? 15.625 -16.016 -3.094 1 98.75 44 LEU B CA 1
ATOM 2913 C C . LEU B 1 44 ? 15.445 -14.883 -2.098 1 98.75 44 LEU B C 1
ATOM 2915 O O . LEU B 1 44 ? 16.156 -14.812 -1.092 1 98.75 44 LEU B O 1
ATOM 2919 N N . LEU B 1 45 ? 14.617 -13.969 -2.42 1 98.75 45 LEU B N 1
ATOM 2920 C CA . LEU B 1 45 ? 14.234 -12.875 -1.535 1 98.75 45 LEU B CA 1
ATOM 2921 C C . LEU B 1 45 ? 12.836 -13.102 -0.958 1 98.75 45 LEU B C 1
ATOM 2923 O O . LEU B 1 45 ? 11.891 -13.383 -1.7 1 98.75 45 LEU B O 1
ATOM 2927 N N . VAL B 1 46 ? 12.703 -13.062 0.337 1 98.62 46 VAL B N 1
ATOM 2928 C CA . VAL B 1 46 ? 11.406 -12.93 0.997 1 98.62 46 VAL B CA 1
ATOM 2929 C C . VAL B 1 46 ? 11.125 -11.461 1.298 1 98.62 46 VAL B C 1
ATOM 2931 O O . VAL B 1 46 ? 11.844 -10.836 2.076 1 98.62 46 VAL B O 1
ATOM 2934 N N . THR B 1 47 ? 10.094 -10.898 0.766 1 98.62 47 THR B N 1
ATOM 2935 C CA . THR B 1 47 ? 9.906 -9.453 0.778 1 98.62 47 THR B CA 1
ATOM 2936 C C . THR B 1 47 ? 9.234 -9 2.076 1 98.62 47 THR B C 1
ATOM 2938 O O . THR B 1 47 ? 9.422 -7.867 2.516 1 98.62 47 THR B O 1
ATOM 2941 N N . GLY B 1 48 ? 8.508 -9.883 2.676 1 98.06 48 GLY B N 1
ATOM 2942 C CA . GLY B 1 48 ? 7.473 -9.469 3.611 1 98.06 48 GLY B CA 1
ATOM 2943 C C . GLY B 1 48 ? 6.137 -9.188 2.943 1 98.06 48 GLY B C 1
ATOM 2944 O O . GLY B 1 48 ? 6.086 -8.906 1.744 1 98.06 48 GLY B O 1
ATOM 2945 N N . MET B 1 49 ? 5.102 -9.219 3.764 1 97.19 49 MET B N 1
ATOM 2946 C CA . MET B 1 49 ? 3.762 -9.211 3.186 1 97.19 49 MET B CA 1
ATOM 2947 C C . MET B 1 49 ? 3.26 -7.785 3 1 97.19 49 MET B C 1
ATOM 2949 O O . MET B 1 49 ? 3.67 -6.879 3.729 1 97.19 49 MET B O 1
ATOM 2953 N N . ALA B 1 50 ? 2.412 -7.59 2.055 1 96.38 50 ALA B N 1
ATOM 2954 C CA . ALA B 1 50 ? 1.662 -6.383 1.717 1 96.38 50 ALA B CA 1
ATOM 2955 C C . ALA B 1 50 ? 2.551 -5.371 1.001 1 96.38 50 ALA B C 1
ATOM 2957 O O . ALA B 1 50 ? 3.674 -5.688 0.604 1 96.38 50 ALA B O 1
ATOM 2958 N N . LEU B 1 51 ? 2.006 -4.242 0.656 1 98.62 51 LEU B N 1
ATOM 2959 C CA . LEU B 1 51 ? 2.568 -3.299 -0.304 1 98.62 51 LEU B CA 1
ATOM 2960 C C . LEU B 1 51 ? 3.848 -2.67 0.238 1 98.62 51 LEU B C 1
ATOM 2962 O O . LEU B 1 51 ? 4.871 -2.641 -0.45 1 98.62 51 LEU B O 1
ATOM 2966 N N . ILE B 1 52 ? 3.828 -2.26 1.474 1 98.75 52 ILE B N 1
ATOM 2967 C CA . ILE B 1 52 ? 4.93 -1.481 2.029 1 98.75 52 ILE B CA 1
ATOM 2968 C C . ILE B 1 52 ? 6.18 -2.354 2.129 1 98.75 52 ILE B C 1
ATOM 2970 O O . ILE B 1 52 ? 7.25 -1.971 1.653 1 98.75 52 ILE B O 1
ATOM 2974 N N . ASN B 1 53 ? 6.055 -3.541 2.633 1 98.75 53 ASN B N 1
ATOM 2975 C CA . ASN B 1 53 ? 7.215 -4.414 2.791 1 98.75 53 ASN B CA 1
ATOM 2976 C C . ASN B 1 53 ? 7.777 -4.848 1.441 1 98.75 53 ASN B C 1
ATOM 2978 O O . ASN B 1 53 ? 8.992 -4.879 1.255 1 98.75 53 ASN B O 1
ATOM 2982 N N . ALA B 1 54 ? 6.883 -5.172 0.582 1 98.88 54 ALA B N 1
ATOM 2983 C CA . ALA B 1 54 ? 7.344 -5.582 -0.742 1 98.88 54 ALA B CA 1
ATOM 2984 C C . ALA B 1 54 ? 8.094 -4.453 -1.437 1 98.88 54 ALA B C 1
ATOM 2986 O O . ALA B 1 54 ? 9.188 -4.664 -1.976 1 98.88 54 ALA B O 1
ATOM 2987 N N . ALA B 1 55 ? 7.547 -3.236 -1.388 1 98.88 55 ALA B N 1
ATOM 2988 C CA . ALA B 1 55 ? 8.188 -2.084 -2.018 1 98.88 55 ALA B CA 1
ATOM 2989 C C . ALA B 1 55 ? 9.578 -1.851 -1.446 1 98.88 55 ALA B C 1
ATOM 2991 O O . ALA B 1 55 ? 10.555 -1.718 -2.195 1 98.88 55 ALA B O 1
ATOM 2992 N N . LEU B 1 56 ? 9.656 -1.865 -0.19 1 98.88 56 LEU B N 1
ATOM 2993 C CA . LEU B 1 56 ? 10.906 -1.501 0.474 1 98.88 56 LEU B CA 1
ATOM 2994 C C . LEU B 1 56 ? 11.945 -2.6 0.312 1 98.88 56 LEU B C 1
ATOM 2996 O O . LEU B 1 56 ? 13.125 -2.316 0.061 1 98.88 56 LEU B O 1
ATOM 3000 N N . SER B 1 57 ? 11.555 -3.881 0.414 1 98.88 57 SER B N 1
ATOM 3001 C CA . SER B 1 57 ? 12.508 -4.984 0.301 1 98.88 57 SER B CA 1
ATOM 3002 C C . SER B 1 57 ? 13.07 -5.086 -1.112 1 98.88 57 SER B C 1
ATOM 3004 O O . SER B 1 57 ? 14.273 -5.277 -1.293 1 98.88 57 SER B O 1
ATOM 3006 N N . VAL B 1 58 ? 12.203 -4.926 -2.061 1 98.88 58 VAL B N 1
ATOM 3007 C CA . VAL B 1 58 ? 12.672 -5.008 -3.439 1 98.88 58 VAL B CA 1
ATOM 3008 C C . VAL B 1 58 ? 13.539 -3.791 -3.766 1 98.88 58 VAL B C 1
ATOM 3010 O O . VAL B 1 58 ? 14.578 -3.918 -4.422 1 98.88 58 VAL B O 1
ATOM 3013 N N . SER B 1 59 ? 13.148 -2.629 -3.281 1 98.62 59 SER B N 1
ATOM 3014 C CA . SER B 1 59 ? 13.953 -1.434 -3.502 1 98.62 59 SER B CA 1
ATOM 3015 C C . SER B 1 59 ? 15.344 -1.586 -2.896 1 98.62 59 SER B C 1
ATOM 3017 O O . SER B 1 59 ? 16.344 -1.21 -3.518 1 98.62 59 SER B O 1
ATOM 3019 N N . ALA B 1 60 ? 15.375 -2.104 -1.674 1 98.06 60 ALA B N 1
ATOM 3020 C CA . ALA B 1 60 ? 16.656 -2.334 -1.018 1 98.06 60 ALA B CA 1
ATOM 3021 C C . ALA B 1 60 ? 17.531 -3.277 -1.839 1 98.06 60 ALA B C 1
ATOM 3023 O O . ALA B 1 60 ? 18.734 -3.037 -2.006 1 98.06 60 ALA B O 1
ATOM 3024 N N . THR B 1 61 ? 16.938 -4.312 -2.379 1 98.38 61 THR B N 1
ATOM 3025 C CA . THR B 1 61 ? 17.641 -5.312 -3.172 1 98.38 61 THR B CA 1
ATOM 3026 C C . THR B 1 61 ? 18.188 -4.691 -4.461 1 98.38 61 THR B C 1
ATOM 3028 O O . THR B 1 61 ? 19.359 -4.852 -4.785 1 98.38 61 THR B O 1
ATOM 3031 N N . VAL B 1 62 ? 17.344 -3.936 -5.133 1 97.81 62 VAL B N 1
ATOM 3032 C CA . VAL B 1 62 ? 17.672 -3.361 -6.434 1 97.81 62 VAL B CA 1
ATOM 3033 C C . VAL B 1 62 ? 18.75 -2.295 -6.27 1 97.81 62 VAL B C 1
ATOM 3035 O O . VAL B 1 62 ? 19.609 -2.131 -7.145 1 97.81 62 VAL B O 1
ATOM 3038 N N . SER B 1 63 ? 18.781 -1.654 -5.125 1 95.69 63 SER B N 1
ATOM 3039 C CA . SER B 1 63 ? 19.703 -0.544 -4.91 1 95.69 63 SER B CA 1
ATOM 3040 C C . SER B 1 63 ? 21.031 -1.03 -4.336 1 95.69 63 SER B C 1
ATOM 3042 O O . SER B 1 63 ? 21.969 -0.246 -4.176 1 95.69 63 SER B O 1
ATOM 3044 N N . SER B 1 64 ? 21.141 -2.273 -4.039 1 94.81 64 SER B N 1
ATOM 3045 C CA . SER B 1 64 ? 22.328 -2.787 -3.375 1 94.81 64 SER B CA 1
ATOM 3046 C C . SER B 1 64 ? 23.5 -2.881 -4.344 1 94.81 64 SER B C 1
ATOM 3048 O O . SER B 1 64 ? 23.359 -3.369 -5.469 1 94.81 64 SER B O 1
ATOM 3050 N N . VAL B 1 65 ? 24.688 -2.49 -3.887 1 93.06 65 VAL B N 1
ATOM 3051 C CA . VAL B 1 65 ? 25.891 -2.551 -4.711 1 93.06 65 VAL B CA 1
ATOM 3052 C C . VAL B 1 65 ? 26.469 -3.965 -4.68 1 93.06 65 VAL B C 1
ATOM 3054 O O . VAL B 1 65 ? 27.359 -4.301 -5.473 1 93.06 65 VAL B O 1
ATOM 3057 N N . MET B 1 66 ? 25.875 -4.797 -3.865 1 93.5 66 MET B N 1
ATOM 3058 C CA . MET B 1 66 ? 26.375 -6.164 -3.727 1 93.5 66 MET B CA 1
ATOM 3059 C C . MET B 1 66 ? 25.844 -7.047 -4.855 1 93.5 66 MET B C 1
ATOM 3061 O O . MET B 1 66 ? 26.344 -8.156 -5.062 1 93.5 66 MET B O 1
ATOM 3065 N N . LEU B 1 67 ? 24.875 -6.535 -5.586 1 96.12 67 LEU B N 1
ATOM 3066 C CA . LEU B 1 67 ? 24.219 -7.336 -6.609 1 96.12 67 LEU B CA 1
ATOM 3067 C C . LEU B 1 67 ? 24.25 -6.633 -7.961 1 96.12 67 LEU B C 1
ATOM 3069 O O . LEU B 1 67 ? 23.906 -5.449 -8.055 1 96.12 67 LEU B O 1
ATOM 3073 N N . ASP B 1 68 ? 24.719 -7.32 -8.938 1 97.19 68 ASP B N 1
ATOM 3074 C CA . ASP B 1 68 ? 24.5 -6.883 -10.312 1 97.19 68 ASP B CA 1
ATOM 3075 C C . ASP B 1 68 ? 23.234 -7.535 -10.891 1 97.19 68 ASP B C 1
ATOM 3077 O O . ASP B 1 68 ? 23.25 -8.727 -11.219 1 97.19 68 ASP B O 1
ATOM 3081 N N . LEU B 1 69 ? 22.219 -6.727 -11.062 1 98.56 69 LEU B N 1
ATOM 3082 C CA . LEU B 1 69 ? 20.922 -7.277 -11.438 1 98.56 69 LEU B CA 1
ATOM 3083 C C . LEU B 1 69 ? 20.562 -6.887 -12.867 1 98.56 69 LEU B C 1
ATOM 3085 O O . LEU B 1 69 ? 19.422 -7.055 -13.289 1 98.56 69 LEU B O 1
ATOM 3089 N N . SER B 1 70 ? 21.469 -6.426 -13.648 1 98.12 70 SER B N 1
ATOM 3090 C CA . SER B 1 70 ? 21.203 -5.816 -14.953 1 98.12 70 SER B CA 1
ATOM 3091 C C . SER B 1 70 ? 20.703 -6.852 -15.953 1 98.12 70 SER B C 1
ATOM 3093 O O . SER B 1 70 ? 20.016 -6.512 -16.922 1 98.12 70 SER B O 1
ATOM 3095 N N . LYS B 1 71 ? 21.016 -8.141 -15.75 1 98.31 71 LYS B N 1
ATOM 3096 C CA . LYS B 1 71 ? 20.547 -9.188 -16.656 1 98.31 71 LYS B CA 1
ATOM 3097 C C . LYS B 1 71 ? 19.703 -10.227 -15.906 1 98.31 71 LYS B C 1
ATOM 3099 O O . LYS B 1 71 ? 19.469 -11.32 -16.422 1 98.31 71 LYS B O 1
ATOM 3104 N N . THR B 1 72 ? 19.328 -9.914 -14.719 1 98.75 72 THR B N 1
ATOM 3105 C CA . THR B 1 72 ? 18.625 -10.844 -13.836 1 98.75 72 THR B CA 1
ATOM 3106 C C . THR B 1 72 ? 17.188 -11.016 -14.281 1 98.75 72 THR B C 1
ATOM 3108 O O . THR B 1 72 ? 16.531 -10.047 -14.664 1 98.75 72 THR B O 1
ATOM 3111 N N . TYR B 1 73 ? 16.688 -12.258 -14.305 1 98.94 73 TYR B N 1
ATOM 3112 C CA . TYR B 1 73 ? 15.258 -12.523 -14.398 1 98.94 73 TYR B CA 1
ATOM 3113 C C . TYR B 1 73 ? 14.617 -12.562 -13.023 1 98.94 73 TYR B C 1
ATOM 3115 O O . TYR B 1 73 ? 15.133 -13.219 -12.109 1 98.94 73 TYR B O 1
ATOM 3123 N N . PHE B 1 74 ? 13.578 -11.812 -12.875 1 98.94 74 PHE B N 1
ATOM 3124 C CA . PHE B 1 74 ? 12.82 -11.773 -11.625 1 98.94 74 PHE B CA 1
ATOM 3125 C C . PHE B 1 74 ? 11.547 -12.602 -11.734 1 98.94 74 PHE B C 1
ATOM 3127 O O . PHE B 1 74 ? 10.711 -12.344 -12.602 1 98.94 74 PHE B O 1
ATOM 3134 N N . ILE B 1 75 ? 11.391 -13.547 -10.875 1 98.81 75 ILE B N 1
ATOM 3135 C CA . ILE B 1 75 ? 10.18 -14.352 -10.789 1 98.81 75 ILE B CA 1
ATOM 3136 C C . ILE B 1 75 ? 9.422 -14 -9.516 1 98.81 75 ILE B C 1
ATOM 3138 O O . ILE B 1 75 ? 9.812 -14.414 -8.422 1 98.81 75 ILE B O 1
ATOM 3142 N N . ILE B 1 76 ? 8.344 -13.242 -9.672 1 98.94 76 ILE B N 1
ATOM 3143 C CA . ILE B 1 76 ? 7.445 -12.945 -8.562 1 98.94 76 ILE B CA 1
ATOM 3144 C C . ILE B 1 76 ? 6.48 -14.109 -8.352 1 98.94 76 ILE B C 1
ATOM 3146 O O . ILE B 1 76 ? 5.652 -14.406 -9.219 1 98.94 76 ILE B O 1
ATOM 3150 N N . ALA B 1 77 ? 6.602 -14.766 -7.238 1 98.75 77 ALA B N 1
ATOM 3151 C CA . ALA B 1 77 ? 5.863 -16.016 -7.02 1 98.75 77 ALA B CA 1
ATOM 3152 C C . ALA B 1 77 ? 5.246 -16.047 -5.625 1 98.75 77 ALA B C 1
ATOM 3154 O O . ALA B 1 77 ? 5.914 -15.734 -4.637 1 98.75 77 ALA B O 1
ATOM 3155 N N . GLY B 1 78 ? 4.012 -16.359 -5.531 1 98.69 78 GLY B N 1
ATOM 3156 C CA . GLY B 1 78 ? 3.307 -16.531 -4.27 1 98.69 78 GLY B CA 1
ATOM 3157 C C . GLY B 1 78 ? 1.91 -17.094 -4.438 1 98.69 78 GLY B C 1
ATOM 3158 O O . GLY B 1 78 ? 1.45 -17.312 -5.566 1 98.69 78 GLY B O 1
ATOM 3159 N N . ILE B 1 79 ? 1.247 -17.422 -3.297 1 98.81 79 ILE B N 1
ATOM 3160 C CA . ILE B 1 79 ? -0.128 -17.906 -3.338 1 98.81 79 ILE B CA 1
ATOM 3161 C C . ILE B 1 79 ? -1.085 -16.734 -3.516 1 98.81 79 ILE B C 1
ATOM 3163 O O . ILE B 1 79 ? -0.688 -15.57 -3.371 1 98.81 79 ILE B O 1
ATOM 3167 N N . ALA B 1 80 ? -2.34 -17.031 -3.855 1 98.81 80 ALA B N 1
ATOM 3168 C CA . ALA B 1 80 ? -3.346 -16.031 -4.191 1 98.81 80 ALA B CA 1
ATOM 3169 C C . ALA B 1 80 ? -4.754 -16.578 -3.998 1 98.81 80 ALA B C 1
ATOM 3171 O O . ALA B 1 80 ? -4.938 -17.781 -3.799 1 98.81 80 ALA B O 1
ATOM 3172 N N . GLY B 1 81 ? -5.727 -15.656 -3.934 1 98.88 81 GLY B N 1
ATOM 3173 C CA . GLY B 1 81 ? -7.098 -16.016 -4.25 1 98.88 81 GLY B CA 1
ATOM 3174 C C . GLY B 1 81 ? -7.359 -16.141 -5.738 1 98.88 81 GLY B C 1
ATOM 3175 O O . GLY B 1 81 ? -6.859 -15.328 -6.523 1 98.88 81 GLY B O 1
ATOM 3176 N N . VAL B 1 82 ? -8.141 -17.125 -6.094 1 98.94 82 VAL B N 1
ATOM 3177 C CA . VAL B 1 82 ? -8.383 -17.344 -7.516 1 98.94 82 VAL B CA 1
ATOM 3178 C C . VAL B 1 82 ? -9.852 -17.094 -7.84 1 98.94 82 VAL B C 1
ATOM 3180 O O . VAL B 1 82 ? -10.734 -17.453 -7.062 1 98.94 82 VAL B O 1
ATOM 3183 N N . ASN B 1 83 ? -10.078 -16.359 -8.891 1 98.88 83 ASN B N 1
ATOM 3184 C CA . ASN B 1 83 ? -11.398 -16.172 -9.484 1 98.88 83 ASN B CA 1
ATOM 3185 C C . ASN B 1 83 ? -11.93 -17.453 -10.102 1 98.88 83 ASN B C 1
ATOM 3187 O O . ASN B 1 83 ? -11.406 -17.922 -11.117 1 98.88 83 ASN B O 1
ATOM 3191 N N . PRO B 1 84 ? -12.984 -18 -9.562 1 98.75 84 PRO B N 1
ATOM 3192 C CA . PRO B 1 84 ? -13.461 -19.297 -10.047 1 98.75 84 PRO B CA 1
ATOM 3193 C C . PRO B 1 84 ? -13.984 -19.234 -11.477 1 98.75 84 PRO B C 1
ATOM 3195 O O . PRO B 1 84 ? -14.195 -20.266 -12.109 1 98.75 84 PRO B O 1
ATOM 3198 N N . GLN B 1 85 ? -14.18 -18.094 -12 1 98.31 85 GLN B N 1
ATOM 3199 C CA . GLN B 1 85 ? -14.586 -17.953 -13.391 1 98.31 85 GLN B CA 1
ATOM 3200 C C . GLN B 1 85 ? -13.398 -18.109 -14.336 1 98.31 85 GLN B C 1
ATOM 3202 O O . GLN B 1 85 ? -13.578 -18.344 -15.531 1 98.31 85 GLN B O 1
ATOM 3207 N N . ARG B 1 86 ? -12.195 -18.016 -13.789 1 98.56 86 ARG B N 1
ATOM 3208 C CA . ARG B 1 86 ? -11.031 -17.953 -14.664 1 98.56 86 ARG B CA 1
ATOM 3209 C C . ARG B 1 86 ? -10.031 -19.062 -14.352 1 98.56 86 ARG B C 1
ATOM 3211 O O . ARG B 1 86 ? -9.227 -19.438 -15.203 1 98.56 86 ARG B O 1
ATOM 3218 N N . GLY B 1 87 ? -10.062 -19.531 -13.188 1 98.75 87 GLY B N 1
ATOM 3219 C CA . GLY B 1 87 ? -9.156 -20.578 -12.734 1 98.75 87 GLY B CA 1
ATOM 3220 C C . GLY B 1 87 ? -9.688 -21.359 -11.547 1 98.75 87 GLY B C 1
ATOM 3221 O O . GLY B 1 87 ? -10.836 -21.172 -11.141 1 98.75 87 GLY B O 1
ATOM 3222 N N . THR B 1 88 ? -8.828 -22.25 -10.992 1 98.88 88 THR B N 1
ATOM 3223 C CA . THR B 1 88 ? -9.25 -23.078 -9.875 1 98.88 88 THR B CA 1
ATOM 3224 C C . THR B 1 88 ? -8.133 -23.203 -8.844 1 98.88 88 THR B C 1
ATOM 3226 O O . THR B 1 88 ? -7.016 -22.734 -9.07 1 98.88 88 THR B O 1
ATOM 3229 N N . ILE B 1 89 ? -8.5 -23.75 -7.715 1 98.88 89 ILE B N 1
ATOM 3230 C CA . ILE B 1 89 ? -7.562 -23.953 -6.617 1 98.88 89 ILE B CA 1
ATOM 3231 C C . ILE B 1 89 ? -6.434 -24.875 -7.07 1 98.88 89 ILE B C 1
ATOM 3233 O O . ILE B 1 89 ? -6.676 -25.891 -7.73 1 98.88 89 ILE B O 1
ATOM 3237 N N . GLY B 1 90 ? -5.215 -24.469 -6.75 1 98.88 90 GLY B N 1
ATOM 3238 C CA . GLY B 1 90 ? -4.039 -25.25 -7.094 1 98.88 90 GLY B CA 1
ATOM 3239 C C . GLY B 1 90 ? -3.408 -24.844 -8.406 1 98.88 90 GLY B C 1
ATOM 3240 O O . GLY B 1 90 ? -2.252 -25.172 -8.68 1 98.88 90 GLY B O 1
ATOM 3241 N N . SER B 1 91 ? -4.105 -24.156 -9.242 1 98.94 91 SER B N 1
ATOM 3242 C CA . SER B 1 91 ? -3.566 -23.703 -10.523 1 98.94 91 SER B CA 1
ATOM 3243 C C . SER B 1 91 ? -2.539 -22.594 -10.328 1 98.94 91 SER B C 1
ATOM 3245 O O . SER B 1 91 ? -2.541 -21.906 -9.297 1 98.94 91 SER B O 1
ATOM 3247 N N . VAL B 1 92 ? -1.651 -22.484 -11.266 1 98.94 92 VAL B N 1
ATOM 3248 C CA . VAL B 1 92 ? -0.658 -21.422 -11.297 1 98.94 92 VAL B CA 1
ATOM 3249 C C . VAL B 1 92 ? -0.886 -20.547 -12.523 1 98.94 92 VAL B C 1
ATOM 3251 O O . VAL B 1 92 ? -0.893 -21.031 -13.656 1 98.94 92 VAL B O 1
ATOM 3254 N N . ALA B 1 93 ? -1.114 -19.297 -12.297 1 98.94 93 ALA B N 1
ATOM 3255 C CA . ALA B 1 93 ? -1.365 -18.359 -13.391 1 98.94 93 ALA B CA 1
ATOM 3256 C C . ALA B 1 93 ? -0.136 -17.5 -13.664 1 98.94 93 ALA B C 1
ATOM 3258 O O . ALA B 1 93 ? 0.452 -16.938 -12.742 1 98.94 93 ALA B O 1
ATOM 3259 N N . LEU B 1 94 ? 0.298 -17.453 -14.922 1 98.94 94 LEU B N 1
ATOM 3260 C CA . LEU B 1 94 ? 1.272 -16.484 -15.391 1 98.94 94 LEU B CA 1
ATOM 3261 C C . LEU B 1 94 ? 0.577 -15.219 -15.898 1 98.94 94 LEU B C 1
ATOM 3263 O O . LEU B 1 94 ? -0.34 -15.305 -16.719 1 98.94 94 LEU B O 1
ATOM 3267 N N . SER B 1 95 ? 1.023 -14.094 -15.461 1 98.94 95 SER B N 1
ATOM 3268 C CA . SER B 1 95 ? 0.291 -12.859 -15.703 1 98.94 95 SER B CA 1
ATOM 3269 C C . SER B 1 95 ? 1.016 -11.977 -16.719 1 98.94 95 SER B C 1
ATOM 3271 O O . SER B 1 95 ? 2.248 -11.953 -16.766 1 98.94 95 SER B O 1
ATOM 3273 N N . LYS B 1 96 ? 0.215 -11.242 -17.484 1 98.88 96 LYS B N 1
ATOM 3274 C CA . LYS B 1 96 ? 0.714 -10.148 -18.297 1 98.88 96 LYS B CA 1
ATOM 3275 C C . LYS B 1 96 ? 0.536 -8.805 -17.594 1 98.88 96 LYS B C 1
ATOM 3277 O O . LYS B 1 96 ? 1.363 -7.902 -17.75 1 98.88 96 LYS B O 1
ATOM 3282 N N . PHE B 1 97 ? -0.558 -8.703 -16.844 1 98.88 97 PHE B N 1
ATOM 3283 C CA . PHE B 1 97 ? -0.874 -7.461 -16.156 1 98.88 97 PHE B CA 1
ATOM 3284 C C . PHE B 1 97 ? -0.894 -7.676 -14.648 1 98.88 97 PHE B C 1
ATOM 3286 O O . PHE B 1 97 ? -1.305 -8.734 -14.164 1 98.88 97 PHE B O 1
ATOM 3293 N N . ALA B 1 98 ? -0.454 -6.734 -13.953 1 98.94 98 ALA B N 1
ATOM 3294 C CA . ALA B 1 98 ? -0.755 -6.543 -12.539 1 98.94 98 ALA B CA 1
ATOM 3295 C C . ALA B 1 98 ? -1.528 -5.25 -12.312 1 98.94 98 ALA B C 1
ATOM 3297 O O . ALA B 1 98 ? -1.144 -4.191 -12.82 1 98.94 98 ALA B O 1
ATOM 3298 N N . ILE B 1 99 ? -2.658 -5.332 -11.609 1 98.81 99 ILE B N 1
ATOM 3299 C CA . ILE B 1 99 ? -3.535 -4.176 -11.438 1 98.81 99 ILE B CA 1
ATOM 3300 C C . ILE B 1 99 ? -3.752 -3.91 -9.945 1 98.81 99 ILE B C 1
ATOM 3302 O O . ILE B 1 99 ? -4.141 -4.809 -9.195 1 98.81 99 ILE B O 1
ATOM 3306 N N . GLN B 1 100 ? -3.475 -2.695 -9.555 1 98.25 100 GLN B N 1
ATOM 3307 C CA . GLN B 1 100 ? -3.783 -2.25 -8.203 1 98.25 100 GLN B CA 1
ATOM 3308 C C . GLN B 1 100 ? -5.262 -1.901 -8.062 1 98.25 100 GLN B C 1
ATOM 3310 O O . GLN B 1 100 ? -5.762 -1.002 -8.742 1 98.25 100 GLN B O 1
ATOM 3315 N N . THR B 1 101 ? -5.961 -2.459 -7.109 1 96.62 101 THR B N 1
ATOM 3316 C CA . THR B 1 101 ? -7.41 -2.295 -7.113 1 96.62 101 THR B CA 1
ATOM 3317 C C . THR B 1 101 ? -7.859 -1.433 -5.938 1 96.62 101 THR B C 1
ATOM 3319 O O . THR B 1 101 ? -9.039 -1.086 -5.828 1 96.62 101 THR B O 1
ATOM 3322 N N . ASP B 1 102 ? -6.898 -1.031 -5.055 1 96.06 102 ASP B N 1
ATOM 3323 C CA . ASP B 1 102 ? -7.406 -0.366 -3.857 1 96.06 102 ASP B CA 1
ATOM 3324 C C . ASP B 1 102 ? -6.984 1.103 -3.826 1 96.06 102 ASP B C 1
ATOM 3326 O O . ASP B 1 102 ? -7.223 1.8 -2.838 1 96.06 102 ASP B O 1
ATOM 3330 N N . ILE B 1 103 ? -6.324 1.622 -4.879 1 96.25 103 ILE B N 1
ATOM 3331 C CA . ILE B 1 103 ? -6.203 3.064 -5.051 1 96.25 103 ILE B CA 1
ATOM 3332 C C . ILE B 1 103 ? -7.504 3.625 -5.629 1 96.25 103 ILE B C 1
ATOM 3334 O O . ILE B 1 103 ? -7.551 4.027 -6.793 1 96.25 103 ILE B O 1
ATOM 3338 N N . GLN B 1 104 ? -8.492 3.678 -4.918 1 96.69 104 GLN B N 1
ATOM 3339 C CA . GLN B 1 104 ? -9.852 4.152 -5.184 1 96.69 104 GLN B CA 1
ATOM 3340 C C . GLN B 1 104 ? -10.445 4.84 -3.957 1 96.69 104 GLN B C 1
ATOM 3342 O O . GLN B 1 104 ? -9.82 4.871 -2.895 1 96.69 104 GLN B O 1
ATOM 3347 N N . MET B 1 105 ? -11.516 5.461 -4.137 1 96.62 105 MET B N 1
ATOM 3348 C CA . MET B 1 105 ? -12.344 5.941 -3.031 1 96.62 105 MET B CA 1
ATOM 3349 C C . MET B 1 105 ? -13.359 4.887 -2.615 1 96.62 105 MET B C 1
ATOM 3351 O O . MET B 1 105 ? -13.719 4.012 -3.408 1 96.62 105 MET B O 1
ATOM 3355 N N . GLU B 1 106 ? -13.805 5.008 -1.395 1 97.38 106 GLU B N 1
ATOM 3356 C CA . GLU B 1 106 ? -14.742 3.979 -0.946 1 97.38 106 GLU B CA 1
ATOM 3357 C C . GLU B 1 106 ? -15.711 4.527 0.094 1 97.38 106 GLU B C 1
ATOM 3359 O O . GLU B 1 106 ? -15.32 5.297 0.972 1 97.38 106 GLU B O 1
ATOM 3364 N N . TYR B 1 107 ? -17 4.121 -0.004 1 97.56 107 TYR B N 1
ATOM 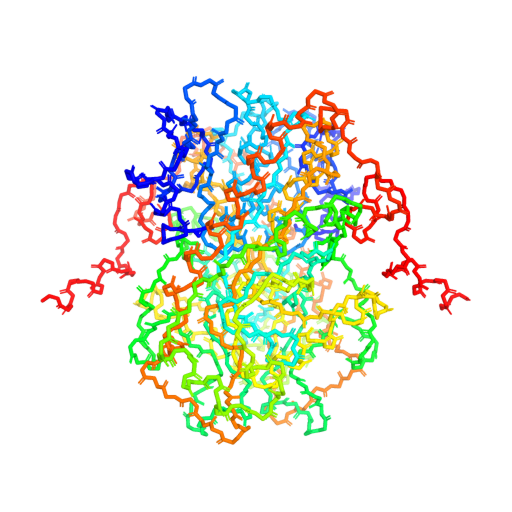3365 C CA . TYR B 1 107 ? -18.016 4.148 1.049 1 97.56 107 TYR B CA 1
ATOM 3366 C C . TYR B 1 107 ? -18.391 2.734 1.471 1 97.56 107 TYR B C 1
ATOM 3368 O O . TYR B 1 107 ? -18.297 1.796 0.676 1 97.56 107 TYR B O 1
ATOM 3376 N N . ASP B 1 108 ? -18.781 2.598 2.729 1 98 108 ASP B N 1
ATOM 3377 C CA . ASP B 1 108 ? -19.453 1.363 3.102 1 98 108 ASP B CA 1
ATOM 3378 C C . ASP B 1 108 ? -20.703 1.146 2.244 1 98 108 ASP B C 1
ATOM 3380 O O . ASP B 1 108 ? -21.469 2.082 2.002 1 98 108 ASP B O 1
ATOM 3384 N N . ALA B 1 109 ? -20.859 -0.103 1.848 1 97.44 109 ALA B N 1
ATOM 3385 C CA . ALA B 1 109 ? -21.922 -0.389 0.902 1 97.44 109 ALA B CA 1
ATOM 3386 C C . ALA B 1 109 ? -23.297 -0.048 1.502 1 97.44 109 ALA B C 1
ATOM 3388 O O . ALA B 1 109 ? -24.266 0.177 0.771 1 97.44 109 ALA B O 1
ATOM 3389 N N . ARG B 1 110 ? -23.484 0.031 2.793 1 97.5 110 ARG B N 1
ATOM 3390 C CA . ARG B 1 110 ? -24.734 0.371 3.471 1 97.5 110 ARG B CA 1
ATOM 3391 C C . ARG B 1 110 ? -25 1.873 3.418 1 97.5 110 ARG B C 1
ATOM 3393 O O . ARG B 1 110 ? -26.078 2.334 3.77 1 97.5 110 ARG B O 1
ATOM 3400 N N . GLU B 1 111 ? -23.953 2.65 2.973 1 97.56 111 GLU B N 1
ATOM 3401 C CA . GLU B 1 111 ? -24.062 4.105 2.934 1 97.56 111 GLU B CA 1
ATOM 3402 C C . GLU B 1 111 ? -24.031 4.621 1.497 1 97.56 111 GLU B C 1
ATOM 3404 O O . GLU B 1 111 ? -23.656 5.773 1.255 1 97.56 111 GLU B O 1
ATOM 3409 N N . ILE B 1 112 ? -24.297 3.801 0.519 1 97.44 112 ILE B N 1
ATOM 3410 C CA . ILE B 1 112 ? -24.344 4.219 -0.878 1 97.44 112 ILE B CA 1
ATOM 3411 C C . ILE B 1 112 ? -25.719 3.928 -1.456 1 97.44 112 ILE B C 1
ATOM 3413 O O . ILE B 1 112 ? -26.484 3.141 -0.891 1 97.44 112 ILE B O 1
ATOM 3417 N N . PRO B 1 113 ? -26.031 4.578 -2.66 1 97 113 PRO B N 1
ATOM 3418 C CA . PRO B 1 113 ? -27.266 4.184 -3.35 1 97 113 PRO B CA 1
ATOM 3419 C C . PRO B 1 113 ? -27.312 2.688 -3.656 1 97 113 PRO B C 1
ATOM 3421 O O . PRO B 1 113 ? -26.281 2.088 -3.988 1 97 113 PRO B O 1
ATOM 3424 N N . GLN B 1 114 ? -28.469 2.164 -3.656 1 95.31 114 GLN B N 1
ATOM 3425 C CA . GLN B 1 114 ? -28.672 0.721 -3.748 1 95.31 114 GLN B CA 1
ATOM 3426 C C . GLN B 1 114 ? -28.219 0.186 -5.102 1 95.31 114 GLN B C 1
ATOM 3428 O O . GLN B 1 114 ? -27.797 -0.962 -5.207 1 95.31 114 GLN B O 1
ATOM 3433 N N . ASP B 1 115 ? -28.234 0.964 -6.059 1 95.44 115 ASP B N 1
ATOM 3434 C CA . ASP B 1 115 ? -27.953 0.48 -7.406 1 95.44 115 ASP B CA 1
ATOM 3435 C C . ASP B 1 115 ? -26.469 0.568 -7.723 1 95.44 115 ASP B C 1
ATOM 3437 O O . ASP B 1 115 ? -26.031 0.152 -8.797 1 95.44 115 ASP B O 1
ATOM 3441 N N . TRP B 1 116 ? -25.734 1.193 -6.82 1 96.81 116 TRP B N 1
ATOM 3442 C CA . TRP B 1 116 ? -24.281 1.188 -7.031 1 96.81 116 TRP B CA 1
ATOM 3443 C C . TRP B 1 116 ? -23.734 -0.228 -6.953 1 96.81 116 TRP B C 1
ATOM 3445 O O . TRP B 1 116 ? -24.109 -1 -6.066 1 96.81 116 TRP B O 1
ATOM 3455 N N . PRO B 1 117 ? -22.859 -0.61 -7.855 1 95.94 117 PRO B N 1
ATOM 3456 C CA . PRO B 1 117 ? -22.359 -1.984 -7.871 1 95.94 117 PRO B CA 1
ATOM 3457 C C . PRO B 1 117 ? -21.453 -2.291 -6.684 1 95.94 117 PRO B C 1
ATOM 3459 O O . PRO B 1 117 ? -21.328 -3.449 -6.281 1 95.94 117 PRO B O 1
ATOM 3462 N N . SER B 1 118 ? -20.781 -1.376 -6.121 1 95.56 118 SER B N 1
ATOM 3463 C CA . SER B 1 118 ? -19.922 -1.5 -4.945 1 95.56 118 SER B CA 1
ATOM 3464 C C . SER B 1 118 ? -19.672 -0.142 -4.301 1 95.56 118 SER B C 1
ATOM 3466 O O . SER B 1 118 ? -20.094 0.89 -4.828 1 95.56 118 SER B O 1
ATOM 3468 N N . GLY B 1 119 ? -19 -0.178 -3.182 1 96.31 119 GLY B N 1
ATOM 3469 C CA . GLY B 1 119 ? -18.641 1.063 -2.516 1 96.31 119 GLY B CA 1
ATOM 3470 C C . GLY B 1 119 ? -17.391 1.71 -3.09 1 96.31 119 GLY B C 1
ATOM 3471 O O . GLY B 1 119 ? -17.062 2.852 -2.754 1 96.31 119 GLY B O 1
ATOM 3472 N N . TYR B 1 120 ? -16.703 1.009 -3.969 1 96.94 120 TYR B N 1
ATOM 3473 C CA . TYR B 1 120 ? -15.477 1.515 -4.562 1 96.94 120 TYR B CA 1
ATOM 3474 C C . TYR B 1 120 ? -15.773 2.396 -5.77 1 96.94 120 TYR B C 1
ATOM 3476 O O . TYR B 1 120 ? -16.688 2.107 -6.547 1 96.94 120 TYR B O 1
ATOM 3484 N N . HIS B 1 121 ? -15.031 3.475 -5.859 1 95.44 121 HIS B N 1
ATOM 3485 C CA . HIS B 1 121 ? -15.102 4.453 -6.938 1 95.44 121 HIS B CA 1
ATOM 3486 C C . HIS B 1 121 ? -13.719 4.938 -7.344 1 95.44 121 HIS B C 1
ATOM 3488 O O . HIS B 1 121 ? -12.93 5.359 -6.492 1 95.44 121 HIS B O 1
ATOM 3494 N N . PRO B 1 122 ? -13.438 4.832 -8.688 1 94.94 122 PRO B N 1
ATOM 3495 C CA . PRO B 1 122 ? -12.117 5.34 -9.078 1 94.94 122 PRO B CA 1
ATOM 3496 C C . PRO B 1 122 ? -11.867 6.77 -8.602 1 94.94 122 PRO B C 1
ATOM 3498 O O . PRO B 1 122 ? -12.781 7.598 -8.625 1 94.94 122 PRO B O 1
ATOM 3501 N N . ILE B 1 123 ? -10.68 7.035 -8.18 1 93.44 123 ILE B N 1
ATOM 3502 C CA . ILE B 1 123 ? -10.312 8.305 -7.574 1 93.44 123 ILE B CA 1
ATOM 3503 C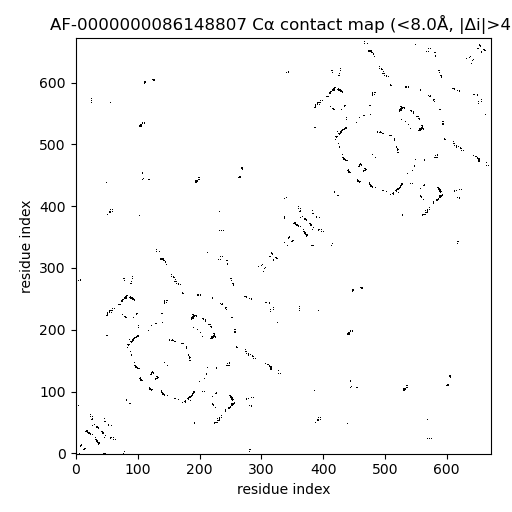 C . ILE B 1 123 ? -10.75 9.461 -8.477 1 93.44 123 ILE B C 1
ATOM 3505 O O . ILE B 1 123 ? -10.281 9.586 -9.609 1 93.44 123 ILE B O 1
ATOM 3509 N N . ARG B 1 124 ? -11.711 10.266 -7.992 1 91.88 124 ARG B N 1
ATOM 3510 C CA . ARG B 1 124 ? -12.156 11.516 -8.594 1 91.88 124 ARG B CA 1
ATOM 3511 C C . ARG B 1 124 ? -12.742 11.281 -9.977 1 91.88 124 ARG B C 1
ATOM 3513 O O . ARG B 1 124 ? -12.617 12.133 -10.859 1 91.88 124 ARG B O 1
ATOM 3520 N N . ALA B 1 125 ? -13.211 10.109 -10.234 1 94.5 125 ALA B N 1
ATOM 3521 C CA . ALA B 1 125 ? -13.891 9.852 -11.5 1 94.5 125 ALA B CA 1
ATOM 3522 C C . ALA B 1 125 ? -15.156 10.695 -11.625 1 94.5 125 ALA B C 1
ATOM 3524 O O . ALA B 1 125 ? -15.867 10.898 -10.641 1 94.5 125 ALA B O 1
ATOM 3525 N N . ALA B 1 126 ? -15.484 11.117 -12.844 1 93.38 126 ALA B N 1
ATOM 3526 C CA . ALA B 1 126 ? -16.641 11.969 -13.109 1 93.38 126 ALA B CA 1
ATOM 3527 C C . ALA B 1 126 ? -17.938 11.172 -13.031 1 93.38 126 ALA B C 1
ATOM 3529 O O . ALA B 1 126 ? -19 11.734 -12.773 1 93.38 126 ALA B O 1
ATOM 3530 N N . THR B 1 127 ? -17.828 9.906 -13.32 1 93 127 THR B N 1
ATOM 3531 C CA . THR B 1 127 ? -18.969 9.008 -13.273 1 93 127 THR B CA 1
ATOM 3532 C C . THR B 1 127 ? -18.641 7.754 -12.461 1 93 127 THR B C 1
ATOM 3534 O O . THR B 1 127 ? -17.484 7.523 -12.109 1 93 127 THR B O 1
ATOM 3537 N N . LEU B 1 128 ? -19.609 7.023 -12.117 1 89.44 128 LEU B N 1
ATOM 3538 C CA . LEU B 1 128 ? -19.453 5.848 -11.266 1 89.44 128 LEU B CA 1
ATOM 3539 C C . LEU B 1 128 ? -18.453 4.863 -11.875 1 89.44 128 LEU B C 1
ATOM 3541 O O . LEU B 1 128 ? -17.672 4.254 -11.148 1 89.44 128 LEU B O 1
ATOM 3545 N N . ASP B 1 129 ? -18.406 4.695 -13.125 1 84.5 129 ASP B N 1
ATOM 3546 C CA . ASP B 1 129 ? -17.531 3.742 -13.797 1 84.5 129 ASP B CA 1
ATOM 3547 C C . ASP B 1 129 ? -16.531 4.461 -14.703 1 84.5 129 ASP B C 1
ATOM 3549 O O . ASP B 1 129 ? -16.062 3.885 -15.688 1 84.5 129 ASP B O 1
ATOM 3553 N N . GLY B 1 130 ? -16.328 5.695 -14.367 1 92.75 130 GLY B N 1
ATOM 3554 C CA . GLY B 1 130 ? -15.406 6.453 -15.188 1 92.75 130 GLY B CA 1
ATOM 3555 C C . GLY B 1 130 ? -13.953 6.234 -14.812 1 92.75 130 GLY B C 1
ATOM 3556 O O . GLY B 1 130 ? -13.656 5.688 -13.75 1 92.75 130 GLY B O 1
ATOM 3557 N N . TYR B 1 131 ? -13.117 6.582 -15.75 1 94.81 131 TYR B N 1
ATOM 3558 C CA . TYR B 1 131 ? -11.68 6.547 -15.484 1 94.81 131 TYR B CA 1
ATOM 3559 C C . TYR B 1 131 ? -11.305 7.551 -14.391 1 94.81 131 TYR B C 1
ATOM 3561 O O . TYR B 1 131 ? -11.914 8.617 -14.289 1 94.81 131 TYR B O 1
ATOM 3569 N N . PRO B 1 132 ? -10.328 7.238 -13.594 1 94.38 132 PRO B N 1
ATOM 3570 C CA . PRO B 1 132 ? -9.969 8.148 -12.5 1 94.38 132 PRO B CA 1
ATOM 3571 C C . PRO B 1 132 ? -9.492 9.508 -13.008 1 94.38 132 PRO B C 1
ATOM 3573 O O . PRO B 1 132 ? -8.812 9.594 -14.031 1 94.38 132 PRO B O 1
ATOM 3576 N N . GLY B 1 133 ? -9.844 10.555 -12.242 1 90.94 133 GLY B N 1
ATOM 3577 C CA . GLY B 1 133 ? -9.352 11.891 -12.531 1 90.94 133 GLY B CA 1
ATOM 3578 C C . GLY B 1 133 ? -7.895 12.086 -12.164 1 90.94 133 GLY B C 1
ATOM 3579 O O . GLY B 1 133 ? -7.234 12.992 -12.672 1 90.94 133 GLY B O 1
ATOM 3580 N N . ASN B 1 134 ? -7.422 11.281 -11.258 1 90.19 134 ASN B N 1
ATOM 3581 C CA . ASN B 1 134 ? -6.023 11.266 -10.836 1 90.19 134 ASN B CA 1
ATOM 3582 C C . ASN B 1 134 ? -5.445 9.859 -10.852 1 90.19 134 ASN B C 1
ATOM 3584 O O . ASN B 1 134 ? -6.055 8.922 -10.328 1 90.19 134 ASN B O 1
ATOM 3588 N N . VAL B 1 135 ? -4.285 9.711 -11.492 1 93.31 135 VAL B N 1
ATOM 3589 C CA . VAL B 1 135 ? -3.551 8.445 -11.43 1 93.31 135 VAL B CA 1
ATOM 3590 C C . VAL B 1 135 ? -2.248 8.648 -10.656 1 93.31 135 VAL B C 1
ATOM 3592 O O . VAL B 1 135 ? -1.612 9.695 -10.766 1 93.31 135 VAL B O 1
ATOM 3595 N N . TYR B 1 136 ? -1.895 7.629 -9.906 1 95.19 136 TYR B N 1
ATOM 3596 C CA . TYR B 1 136 ? -0.715 7.715 -9.047 1 95.19 136 TYR B CA 1
ATOM 3597 C C . TYR B 1 136 ? 0.495 7.078 -9.727 1 95.19 136 TYR B C 1
ATOM 3599 O O . TYR B 1 136 ? 1.633 7.289 -9.297 1 95.19 136 TYR B O 1
ATOM 3607 N N . GLY B 1 137 ? 0.273 6.293 -10.742 1 95.12 137 GLY B N 1
ATOM 3608 C CA . GLY B 1 137 ? 1.354 5.727 -11.539 1 95.12 137 GLY B CA 1
ATOM 3609 C C . GLY B 1 137 ? 1.639 4.273 -11.203 1 95.12 137 GLY B C 1
ATOM 3610 O O . GLY B 1 137 ? 2.396 3.605 -11.906 1 95.12 137 GLY B O 1
ATOM 3611 N N . CYS B 1 138 ? 1.024 3.727 -10.164 1 96.75 138 CYS B N 1
ATOM 3612 C CA . CYS B 1 138 ? 1.315 2.361 -9.742 1 96.75 138 CYS B CA 1
ATOM 3613 C C . CYS B 1 138 ? 0.123 1.446 -9.984 1 96.75 138 CYS B C 1
ATOM 3615 O O . CYS B 1 138 ? 0.096 0.311 -9.508 1 96.75 138 CYS B O 1
ATOM 3617 N N . GLU B 1 139 ? -0.871 1.921 -10.797 1 97.56 139 GLU B N 1
ATOM 3618 C CA . GLU B 1 139 ? -2.148 1.221 -10.891 1 97.56 139 GLU B CA 1
ATOM 3619 C C . GLU B 1 139 ? -2.049 0.02 -11.828 1 97.56 139 GLU B C 1
ATOM 3621 O O . GLU B 1 139 ? -2.738 -0.984 -11.633 1 97.56 139 GLU B O 1
ATOM 3626 N N . VAL B 1 140 ? -1.211 0.155 -12.875 1 98.38 140 VAL B N 1
ATOM 3627 C CA . VAL B 1 140 ? -1.174 -0.914 -13.867 1 98.38 140 VAL B CA 1
ATOM 3628 C C . VAL B 1 140 ? 0.262 -1.13 -14.344 1 98.38 140 VAL B C 1
ATOM 3630 O O . VAL B 1 140 ? 0.978 -0.169 -14.633 1 98.38 140 VAL B O 1
ATOM 3633 N N . PHE B 1 141 ? 0.598 -2.346 -14.43 1 98.88 141 PHE B N 1
ATOM 3634 C CA . PHE B 1 141 ? 1.847 -2.76 -15.062 1 98.88 141 PHE B CA 1
ATOM 3635 C C . PHE B 1 141 ? 1.59 -3.816 -16.125 1 98.88 141 PHE B C 1
ATOM 3637 O O . PHE B 1 141 ? 0.74 -4.691 -15.953 1 98.88 141 PHE B O 1
ATOM 3644 N N . GLU B 1 142 ? 2.275 -3.682 -17.156 1 98.88 142 GLU B N 1
ATOM 3645 C CA . GLU B 1 142 ? 2.248 -4.656 -18.234 1 98.88 142 GLU B CA 1
ATOM 3646 C C . GLU B 1 142 ? 3.611 -5.32 -18.422 1 98.88 142 GLU B C 1
ATOM 3648 O O . GLU B 1 142 ? 4.633 -4.637 -18.484 1 98.88 142 GLU B O 1
ATOM 3653 N N . LEU B 1 143 ? 3.598 -6.633 -18.484 1 98.94 143 LEU B N 1
ATOM 3654 C CA . LEU B 1 143 ? 4.832 -7.406 -18.547 1 98.94 143 LEU B CA 1
ATOM 3655 C C . LEU B 1 143 ? 5.027 -7.988 -19.953 1 98.94 143 LEU B C 1
ATOM 3657 O O . LEU B 1 143 ? 4.16 -7.844 -20.812 1 98.94 143 LEU B O 1
ATOM 3661 N N . ASN B 1 144 ? 6.164 -8.562 -20.156 1 98.94 144 ASN B N 1
ATOM 3662 C CA . ASN B 1 144 ? 6.59 -9.094 -21.438 1 98.94 144 ASN B CA 1
ATOM 3663 C C . ASN B 1 144 ? 5.801 -10.336 -21.828 1 98.94 144 ASN B C 1
ATOM 3665 O O . ASN B 1 144 ? 6.074 -11.43 -21.328 1 98.94 144 ASN B O 1
ATOM 3669 N N . ASP B 1 145 ? 4.941 -10.156 -22.812 1 98.69 145 ASP B N 1
ATOM 3670 C CA . ASP B 1 145 ? 4.051 -11.242 -23.219 1 98.69 145 ASP B CA 1
ATOM 3671 C C . ASP B 1 145 ? 4.828 -12.359 -23.922 1 98.69 145 ASP B C 1
ATOM 3673 O O . ASP B 1 145 ? 4.449 -13.531 -23.828 1 98.69 145 ASP B O 1
ATOM 3677 N N . ARG B 1 146 ? 5.852 -12.023 -24.641 1 98.75 146 ARG B N 1
ATOM 3678 C CA . ARG B 1 146 ? 6.676 -13.031 -25.297 1 98.75 146 ARG B CA 1
ATOM 3679 C C . ARG B 1 146 ? 7.355 -13.93 -24.266 1 98.75 146 ARG B C 1
ATOM 3681 O O . ARG B 1 146 ? 7.391 -15.156 -24.422 1 98.75 146 ARG B O 1
ATOM 3688 N N . LEU B 1 147 ? 7.906 -13.32 -23.25 1 98.88 147 LEU B N 1
ATOM 3689 C CA . LEU B 1 147 ? 8.508 -14.086 -22.156 1 98.88 147 LEU B CA 1
ATOM 3690 C C . LEU B 1 147 ? 7.465 -14.945 -21.453 1 98.88 147 LEU B C 1
ATOM 3692 O O . LEU B 1 147 ? 7.691 -16.141 -21.234 1 98.88 147 LEU B O 1
ATOM 3696 N N . ARG B 1 148 ? 6.324 -14.367 -21.125 1 98.75 148 ARG B N 1
ATOM 3697 C CA . ARG B 1 148 ? 5.238 -15.086 -20.469 1 98.75 148 ARG B CA 1
ATOM 3698 C C . ARG B 1 148 ? 4.809 -16.297 -21.281 1 98.75 148 ARG B C 1
ATOM 3700 O O . ARG B 1 148 ? 4.633 -17.391 -20.734 1 98.75 148 ARG B O 1
ATOM 3707 N N . THR B 1 149 ? 4.668 -16.125 -22.531 1 98.44 149 THR B N 1
ATOM 3708 C CA . THR B 1 149 ? 4.191 -17.172 -23.422 1 98.44 149 THR B CA 1
ATOM 3709 C C . THR B 1 149 ? 5.211 -18.297 -23.516 1 98.44 149 THR B C 1
ATOM 3711 O O . THR B 1 149 ? 4.844 -19.484 -23.484 1 98.44 149 THR B O 1
ATOM 3714 N N . ARG B 1 150 ? 6.434 -17.953 -23.703 1 98.25 150 ARG B N 1
ATOM 3715 C CA . ARG B 1 150 ? 7.488 -18.969 -23.75 1 98.25 150 ARG B CA 1
ATOM 3716 C C . ARG B 1 150 ? 7.488 -19.812 -22.484 1 98.25 150 ARG B C 1
ATOM 3718 O O . ARG B 1 150 ? 7.539 -21.047 -22.547 1 98.25 150 ARG B O 1
ATOM 3725 N N . LEU B 1 151 ? 7.398 -19.172 -21.344 1 98.75 151 LEU B N 1
ATOM 3726 C CA . LEU B 1 151 ? 7.48 -19.875 -20.078 1 98.75 151 LEU B CA 1
ATOM 3727 C C . LEU B 1 151 ? 6.199 -20.672 -19.812 1 98.75 151 LEU B C 1
ATOM 3729 O O . LEU B 1 151 ? 6.242 -21.734 -19.203 1 98.75 151 LEU B O 1
ATOM 3733 N N . PHE B 1 152 ? 5.074 -20.156 -20.312 1 98.81 152 PHE B N 1
ATOM 3734 C CA . PHE B 1 152 ? 3.834 -20.906 -20.234 1 98.81 152 PHE B CA 1
ATOM 3735 C C . PHE B 1 152 ? 3.965 -22.234 -21 1 98.81 152 PHE B C 1
ATOM 3737 O O . PHE B 1 152 ? 3.553 -23.281 -20.5 1 98.81 152 PHE B O 1
ATOM 3744 N N . HIS B 1 153 ? 4.531 -22.203 -22.125 1 98.06 153 HIS B N 1
ATOM 3745 C CA . HIS B 1 153 ? 4.676 -23.391 -22.953 1 98.06 153 HIS B CA 1
ATOM 3746 C C . HIS B 1 153 ? 5.57 -24.438 -22.281 1 98.06 153 HIS B C 1
ATOM 3748 O O . HIS B 1 153 ? 5.355 -25.641 -22.438 1 98.06 153 HIS B O 1
ATOM 3754 N N . ILE B 1 154 ? 6.504 -23.938 -21.562 1 97 154 ILE B N 1
ATOM 3755 C CA . ILE B 1 154 ? 7.41 -24.844 -20.875 1 97 154 ILE B CA 1
ATOM 3756 C C . ILE B 1 154 ? 6.711 -25.453 -19.656 1 97 154 ILE B C 1
ATOM 3758 O O . ILE B 1 154 ? 6.883 -26.625 -19.344 1 97 154 ILE B O 1
ATOM 3762 N N . ALA B 1 155 ? 5.875 -24.656 -19 1 97.94 155 ALA B N 1
ATOM 3763 C CA . ALA B 1 155 ? 5.344 -25.031 -17.688 1 97.94 155 ALA B CA 1
ATOM 3764 C C . ALA B 1 155 ? 4.02 -25.781 -17.828 1 97.94 155 ALA B C 1
ATOM 3766 O O . ALA B 1 155 ? 3.615 -26.516 -16.922 1 97.94 155 ALA B O 1
ATOM 3767 N N . GLN B 1 156 ? 3.326 -25.641 -18.906 1 97.19 156 GLN B N 1
ATOM 3768 C CA . GLN B 1 156 ? 1.956 -26.125 -19.047 1 97.19 156 GLN B CA 1
ATOM 3769 C C . GLN B 1 156 ? 1.899 -27.656 -18.984 1 97.19 156 GLN B C 1
ATOM 3771 O O . GLN B 1 156 ? 0.832 -28.234 -18.766 1 97.19 156 GLN B O 1
ATOM 3776 N N . HIS B 1 157 ? 3.066 -28.359 -19.062 1 95 157 HIS B N 1
ATOM 3777 C CA . HIS B 1 157 ? 3.088 -29.812 -19.078 1 95 157 HIS B CA 1
ATOM 3778 C C . HIS B 1 157 ? 3.363 -30.391 -17.703 1 95 157 HIS B C 1
ATOM 3780 O O . HIS B 1 157 ? 3.316 -31.609 -17.5 1 95 157 HIS B O 1
ATOM 3786 N N . ILE B 1 158 ? 3.6 -29.547 -16.766 1 97.31 158 ILE B N 1
ATOM 3787 C CA . ILE B 1 158 ? 3.904 -30 -15.414 1 97.31 158 ILE B CA 1
ATOM 3788 C C . ILE B 1 158 ? 2.646 -30.562 -14.766 1 97.31 158 ILE B C 1
ATOM 3790 O O . ILE B 1 158 ? 1.572 -29.969 -14.844 1 97.31 158 ILE B O 1
ATOM 3794 N N . LYS B 1 159 ? 2.793 -31.719 -14.195 1 97.56 159 LYS B N 1
ATOM 3795 C CA . LYS B 1 159 ? 1.71 -32.25 -13.375 1 97.56 159 LYS B CA 1
ATOM 3796 C C . LYS B 1 159 ? 1.658 -31.578 -12.016 1 97.56 159 LYS B C 1
ATOM 3798 O O . LYS B 1 159 ? 2.543 -31.781 -11.18 1 97.56 159 LYS B O 1
ATOM 3803 N N . LEU B 1 160 ? 0.589 -30.891 -11.781 1 98.81 160 LEU B N 1
ATOM 3804 C CA . LEU B 1 160 ? 0.458 -30.125 -10.539 1 98.81 160 LEU B CA 1
ATOM 3805 C C . LEU B 1 160 ? -0.181 -30.984 -9.445 1 98.81 160 LEU B C 1
ATOM 3807 O O . LEU B 1 160 ? -0.844 -31.984 -9.742 1 98.81 160 LEU B O 1
ATOM 3811 N N . ARG B 1 161 ? 0.122 -30.594 -8.266 1 98.69 161 ARG B N 1
ATOM 3812 C CA . ARG B 1 161 ? -0.417 -31.281 -7.09 1 98.69 161 ARG B CA 1
ATOM 3813 C C . ARG B 1 161 ? -1.848 -30.828 -6.805 1 98.69 161 ARG B C 1
ATOM 3815 O O . ARG B 1 161 ? -2.238 -29.719 -7.16 1 98.69 161 ARG B O 1
ATOM 3822 N N . ASP B 1 162 ? -2.572 -31.766 -6.219 1 98.75 162 ASP B N 1
ATOM 3823 C CA . ASP B 1 162 ? -3.955 -31.531 -5.809 1 98.75 162 ASP B CA 1
ATOM 3824 C C . ASP B 1 162 ? -4.234 -32.156 -4.449 1 98.75 162 ASP B C 1
ATOM 3826 O O . ASP B 1 162 ? -3.328 -32.688 -3.805 1 98.75 162 ASP B O 1
ATOM 3830 N N . SER B 1 163 ? -5.402 -31.906 -3.893 1 98.62 163 SER B N 1
ATOM 3831 C CA . SER B 1 163 ? -5.871 -32.594 -2.691 1 98.62 163 SER B CA 1
ATOM 3832 C C . SER B 1 163 ? -7.348 -32.969 -2.807 1 98.62 163 SER B C 1
ATOM 3834 O O . SER B 1 163 ? -8.109 -32.281 -3.51 1 98.62 163 SER B O 1
ATOM 3836 N N . GLU B 1 164 ? -7.715 -34.062 -2.092 1 98.69 164 GLU B N 1
ATOM 3837 C CA . GLU B 1 164 ? -9.109 -34.469 -2.096 1 98.69 164 GLU B CA 1
ATOM 3838 C C . GLU B 1 164 ? -10.023 -33.375 -1.548 1 98.69 164 GLU B C 1
ATOM 3840 O O . GLU B 1 164 ? -11.117 -33.156 -2.068 1 98.69 164 GLU B O 1
ATOM 3845 N N . ARG B 1 165 ? -9.547 -32.75 -0.551 1 98.62 165 ARG B N 1
ATOM 3846 C CA . ARG B 1 165 ? -10.344 -31.688 0.076 1 98.62 165 ARG B CA 1
ATOM 3847 C C . ARG B 1 165 ? -10.555 -30.516 -0.878 1 98.62 165 ARG B C 1
ATOM 3849 O O . ARG B 1 165 ? -11.648 -29.953 -0.951 1 98.62 165 ARG B O 1
ATOM 3856 N N . ALA B 1 166 ? -9.523 -30.109 -1.576 1 98.75 166 ALA B N 1
ATOM 3857 C CA . ALA B 1 166 ? -9.656 -29.047 -2.559 1 98.75 166 ALA B CA 1
ATOM 3858 C C . ALA B 1 166 ? -10.617 -29.438 -3.676 1 98.75 166 ALA B C 1
ATOM 3860 O O . ALA B 1 166 ? -11.453 -28.625 -4.105 1 98.75 166 ALA B O 1
ATOM 3861 N N . ALA B 1 167 ? -10.461 -30.672 -4.125 1 98.81 167 ALA B N 1
ATOM 3862 C CA . ALA B 1 167 ? -11.336 -31.172 -5.18 1 98.81 167 ALA B CA 1
ATOM 3863 C C . ALA B 1 167 ? -12.797 -31.125 -4.742 1 98.81 167 ALA B C 1
ATOM 3865 O O . ALA B 1 167 ? -13.68 -30.734 -5.516 1 98.81 167 ALA B O 1
ATOM 3866 N N . ALA B 1 168 ? -13.055 -31.578 -3.535 1 98.75 168 ALA B N 1
ATOM 3867 C CA . ALA B 1 168 ? -14.414 -31.547 -3 1 98.75 168 ALA B CA 1
ATOM 3868 C C . ALA B 1 168 ? -14.945 -30.125 -2.922 1 98.75 168 ALA B C 1
ATOM 3870 O O . ALA B 1 168 ? -16.125 -29.875 -3.221 1 98.75 168 ALA B O 1
ATOM 3871 N N . HIS B 1 169 ? -14.109 -29.219 -2.508 1 98.56 169 HIS B N 1
ATOM 3872 C CA . HIS B 1 169 ? -14.508 -27.828 -2.404 1 98.56 169 HIS B CA 1
ATOM 3873 C C . HIS B 1 169 ? -14.805 -27.234 -3.779 1 98.56 169 HIS B C 1
ATOM 3875 O O . HIS B 1 169 ? -15.797 -26.516 -3.949 1 98.56 169 HIS B O 1
ATOM 3881 N N . ARG B 1 170 ? -14.008 -27.516 -4.762 1 98.69 170 ARG B N 1
ATOM 3882 C CA . ARG B 1 170 ? -14.18 -27.031 -6.129 1 98.69 170 ARG B CA 1
ATOM 3883 C C . ARG B 1 170 ? -15.508 -27.5 -6.707 1 98.69 170 ARG B C 1
ATOM 3885 O O . ARG B 1 170 ? -16.156 -26.766 -7.449 1 98.69 170 ARG B O 1
ATOM 3892 N N . ALA B 1 171 ? -15.883 -28.625 -6.34 1 98.5 171 ALA B N 1
ATOM 3893 C CA . ALA B 1 171 ? -17.094 -29.234 -6.891 1 98.5 171 ALA B CA 1
ATOM 3894 C C . ALA B 1 171 ? -18.344 -28.484 -6.445 1 98.5 171 ALA B C 1
ATOM 3896 O O . ALA B 1 171 ? -19.406 -28.625 -7.043 1 98.5 171 ALA B O 1
ATOM 3897 N N . MET B 1 172 ? -18.219 -27.688 -5.438 1 98.38 172 MET B N 1
ATOM 3898 C CA . MET B 1 172 ? -19.359 -26.953 -4.898 1 98.38 172 MET B CA 1
ATOM 3899 C C . MET B 1 172 ? -19.672 -25.734 -5.754 1 98.38 172 MET B C 1
ATOM 3901 O O . MET B 1 172 ? -20.734 -25.125 -5.613 1 98.38 172 MET B O 1
ATOM 3905 N N . TYR B 1 173 ? -18.75 -25.359 -6.543 1 98.44 173 TYR B N 1
ATOM 3906 C CA . TYR B 1 173 ? -18.922 -24.172 -7.355 1 98.44 173 TYR B CA 1
ATOM 3907 C C . TYR B 1 173 ? -19.688 -24.484 -8.641 1 98.44 173 TYR B C 1
ATOM 3909 O O . TYR B 1 173 ? -19.656 -25.625 -9.117 1 98.44 173 TYR B O 1
ATOM 3917 N N . SER B 1 174 ? -20.312 -23.438 -9.188 1 97.25 174 SER B N 1
ATOM 3918 C CA . SER B 1 174 ? -21.141 -23.672 -10.375 1 97.25 174 SER B CA 1
ATOM 3919 C C . SER B 1 174 ? -20.328 -23.453 -11.656 1 97.25 174 SER B C 1
ATOM 3921 O O . SER B 1 174 ? -20.75 -23.859 -12.734 1 97.25 174 SER B O 1
ATOM 3923 N N . PHE B 1 175 ? -19.219 -22.797 -11.594 1 97.44 175 PHE B N 1
ATOM 3924 C CA . PHE B 1 175 ? -18.391 -22.5 -12.766 1 97.44 175 PHE B CA 1
ATOM 3925 C C . PHE B 1 175 ? -17.625 -23.734 -13.211 1 97.44 175 PHE B C 1
ATOM 3927 O O . PHE B 1 175 ? -16.922 -24.359 -12.414 1 97.44 175 PHE B O 1
ATOM 3934 N N . ASP B 1 176 ? -17.641 -24.031 -14.453 1 98.25 176 ASP B N 1
ATOM 3935 C CA . ASP B 1 176 ? -16.922 -25.172 -14.977 1 98.25 176 ASP B CA 1
ATOM 3936 C C . ASP B 1 176 ? -15.414 -25.047 -14.734 1 98.25 176 ASP B C 1
ATOM 3938 O O . ASP B 1 176 ? -14.742 -26.016 -14.406 1 98.25 176 ASP B O 1
ATOM 3942 N N . THR B 1 177 ? -14.914 -23.891 -14.875 1 98.44 177 THR B N 1
ATOM 3943 C CA . THR B 1 177 ? -13.5 -23.609 -14.664 1 98.44 177 THR B CA 1
ATOM 3944 C C . THR B 1 177 ? -13.102 -23.953 -13.227 1 98.44 177 THR B C 1
ATOM 3946 O O . THR B 1 177 ? -12.016 -24.484 -12.984 1 98.44 177 THR B O 1
ATOM 3949 N N . ALA B 1 178 ? -13.93 -23.672 -12.297 1 98.75 178 ALA B N 1
ATOM 3950 C CA . ALA B 1 178 ? -13.648 -23.906 -10.883 1 98.75 178 ALA B CA 1
ATOM 3951 C C . ALA B 1 178 ? -13.516 -25.406 -10.586 1 98.75 178 ALA B C 1
ATOM 3953 O O . ALA B 1 178 ? -12.766 -25.797 -9.695 1 98.75 178 ALA B O 1
ATOM 3954 N N . LYS B 1 179 ? -14.203 -26.219 -11.352 1 98.56 179 LYS B N 1
ATOM 3955 C CA . LYS B 1 179 ? -14.328 -27.641 -11.055 1 98.56 179 LYS B CA 1
ATOM 3956 C C . LYS B 1 179 ? -13.164 -28.438 -11.648 1 98.56 179 LYS B C 1
ATOM 3958 O O . LYS B 1 179 ? -13.023 -29.625 -11.375 1 98.56 179 LYS B O 1
ATOM 3963 N N . GLN B 1 18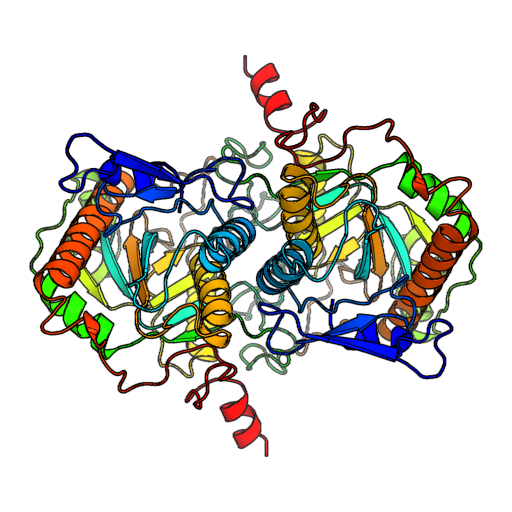0 ? -12.375 -27.828 -12.414 1 98.5 180 GLN B N 1
ATOM 3964 C CA . GLN B 1 180 ? -11.281 -28.5 -13.102 1 98.5 180 GLN B CA 1
ATOM 3965 C C . GLN B 1 180 ? -10.172 -28.875 -12.133 1 98.5 180 GLN B C 1
ATOM 3967 O O . GLN B 1 180 ? -10.125 -28.391 -11 1 98.5 180 GLN B O 1
ATOM 3972 N N . ALA B 1 181 ? -9.266 -29.781 -12.609 1 98.44 181 ALA B N 1
ATOM 3973 C CA . ALA B 1 181 ? -8.023 -30.047 -11.891 1 98.44 181 ALA B CA 1
ATOM 3974 C C . ALA B 1 181 ? -7.035 -28.891 -12.078 1 98.44 181 ALA B C 1
ATOM 3976 O O . ALA B 1 181 ? -7.125 -28.141 -13.055 1 98.44 181 ALA B O 1
ATOM 3977 N N . PRO B 1 182 ? -6.121 -28.781 -11.133 1 98.81 182 PRO B N 1
ATOM 3978 C CA . PRO B 1 182 ? -5.125 -27.719 -11.273 1 98.81 182 PRO B CA 1
ATOM 3979 C C . PRO B 1 182 ? -4.316 -27.828 -12.562 1 98.81 182 PRO B C 1
ATOM 3981 O O . PRO B 1 182 ? -3.996 -28.938 -13 1 98.81 182 PRO B O 1
ATOM 3984 N N . SER B 1 183 ? -3.955 -26.719 -13.102 1 98.81 183 SER B N 1
ATOM 3985 C CA . SER B 1 183 ? -3.098 -26.625 -14.281 1 98.81 183 SER B CA 1
ATOM 3986 C C . SER B 1 183 ? -2.393 -25.266 -14.344 1 98.81 183 SER B C 1
ATOM 3988 O O . SER B 1 183 ? -2.693 -24.375 -13.562 1 98.81 183 SER B O 1
ATOM 3990 N N . VAL B 1 184 ? -1.425 -25.172 -15.172 1 98.94 184 VAL B N 1
ATOM 3991 C CA . VAL B 1 184 ? -0.809 -23.875 -15.453 1 98.94 184 VAL B CA 1
ATOM 3992 C C . VAL B 1 184 ? -1.658 -23.109 -16.469 1 98.94 184 VAL B C 1
ATOM 3994 O O . VAL B 1 184 ? -2.039 -23.641 -17.5 1 98.94 184 VAL B O 1
ATOM 3997 N N . ILE B 1 185 ? -2.004 -21.859 -16.141 1 98.81 185 ILE B N 1
ATOM 3998 C CA . ILE B 1 185 ? -2.889 -21.078 -16.984 1 98.81 185 ILE B CA 1
ATOM 3999 C C . ILE B 1 185 ? -2.303 -19.672 -17.172 1 98.81 185 ILE B C 1
ATOM 4001 O O . ILE B 1 185 ? -1.275 -19.344 -16.578 1 98.81 185 ILE B O 1
ATOM 4005 N N . ILE B 1 186 ? -2.902 -18.938 -18.094 1 98.62 186 ILE B N 1
ATOM 4006 C CA . ILE B 1 186 ? -2.617 -17.516 -18.266 1 98.62 186 ILE B CA 1
ATOM 4007 C C . ILE B 1 186 ? -3.748 -16.688 -17.656 1 98.62 186 ILE B C 1
ATOM 4009 O O . ILE B 1 186 ? -4.926 -17.016 -17.812 1 98.62 186 ILE B O 1
ATOM 4013 N N . GLY B 1 187 ? -3.438 -15.719 -16.859 1 98.62 187 GLY B N 1
ATOM 4014 C CA . GLY B 1 187 ? -4.395 -14.836 -16.219 1 98.62 187 GLY B CA 1
ATOM 4015 C C . GLY B 1 187 ? -3.74 -13.719 -15.422 1 98.62 187 GLY B C 1
ATOM 4016 O O . GLY B 1 187 ? -2.672 -13.906 -14.844 1 98.62 187 GLY B O 1
ATOM 4017 N N . ASP B 1 188 ? -4.395 -12.586 -15.312 1 98.94 188 ASP B N 1
ATOM 4018 C CA . ASP B 1 188 ? -3.787 -11.398 -14.719 1 98.94 188 ASP B CA 1
ATOM 4019 C C . ASP B 1 188 ? -4.047 -11.336 -13.219 1 98.94 188 ASP B C 1
ATOM 4021 O O . ASP B 1 188 ? -4.953 -12.008 -12.711 1 98.94 188 ASP B O 1
ATOM 4025 N N . THR B 1 189 ? -3.23 -10.594 -12.547 1 98.94 189 THR B N 1
ATOM 4026 C CA . THR B 1 189 ? -3.268 -10.562 -11.094 1 98.94 189 THR B CA 1
ATOM 4027 C C . THR B 1 189 ? -3.621 -9.172 -10.586 1 98.94 189 THR B C 1
ATOM 4029 O O . THR B 1 189 ? -3.121 -8.172 -11.109 1 98.94 189 THR B O 1
ATOM 4032 N N . THR B 1 190 ? -4.539 -9.141 -9.641 1 98.88 190 THR B N 1
ATOM 4033 C CA . THR B 1 190 ? -4.816 -7.902 -8.922 1 98.88 190 THR B CA 1
ATOM 4034 C C . THR B 1 190 ? -4.066 -7.871 -7.59 1 98.88 190 THR B C 1
ATOM 4036 O O . THR B 1 190 ? -3.764 -8.922 -7.02 1 98.88 190 THR B O 1
ATOM 4039 N N . ALA B 1 191 ? -3.738 -6.672 -7.223 1 98.62 191 ALA B N 1
ATOM 4040 C CA . ALA B 1 191 ? -3.066 -6.453 -5.941 1 98.62 191 ALA B CA 1
ATOM 4041 C C . ALA B 1 191 ? -3.809 -5.418 -5.102 1 98.62 191 ALA B C 1
ATOM 4043 O O . ALA B 1 191 ? -4.336 -4.441 -5.637 1 98.62 191 ALA B O 1
ATOM 4044 N N . SER B 1 192 ? -3.863 -5.629 -3.836 1 98.06 192 SER B N 1
ATOM 4045 C CA . SER B 1 192 ? -4.426 -4.688 -2.871 1 98.06 192 SER B CA 1
ATOM 4046 C C . SER B 1 192 ? -3.82 -4.895 -1.485 1 98.06 192 SER B C 1
ATOM 4048 O O . SER B 1 192 ? -3.383 -5.996 -1.149 1 98.06 192 SER B O 1
ATOM 4050 N N . ASN B 1 193 ? -3.723 -3.846 -0.738 1 97.69 193 ASN B N 1
ATOM 4051 C CA . ASN B 1 193 ? -3.297 -3.967 0.652 1 97.69 193 ASN B CA 1
ATOM 4052 C C . ASN B 1 193 ? -4.32 -4.734 1.486 1 97.69 193 ASN B C 1
ATOM 4054 O O . ASN B 1 193 ? -3.951 -5.496 2.381 1 97.69 193 ASN B O 1
ATOM 4058 N N . THR B 1 194 ? -5.574 -4.504 1.217 1 97.56 194 THR B N 1
ATOM 4059 C CA . THR B 1 194 ? -6.68 -5.195 1.874 1 97.56 194 THR B CA 1
ATOM 4060 C C . THR B 1 194 ? -6.891 -6.578 1.262 1 97.56 194 THR B C 1
ATOM 4062 O O . THR B 1 194 ? -6.891 -6.727 0.039 1 97.56 194 THR B O 1
ATOM 4065 N N . PHE B 1 195 ? -6.969 -7.555 2.107 1 97 195 PHE B N 1
ATOM 4066 C CA . PHE B 1 195 ? -7.309 -8.914 1.702 1 97 195 PHE B CA 1
ATOM 4067 C C . PHE B 1 195 ? -8.82 -9.078 1.562 1 97 195 PHE B C 1
ATOM 4069 O O . PHE B 1 195 ? -9.5 -9.453 2.52 1 97 195 PHE B O 1
ATOM 4076 N N . PHE B 1 196 ? -9.344 -8.906 0.38 1 97.75 196 PHE B N 1
ATOM 4077 C CA . PHE B 1 196 ? -10.789 -8.945 0.23 1 97.75 196 PHE B CA 1
ATOM 4078 C C . PHE B 1 196 ? -11.258 -10.352 -0.113 1 97.75 196 PHE B C 1
ATOM 4080 O O . PHE B 1 196 ? -10.492 -11.156 -0.64 1 97.75 196 PHE B O 1
ATOM 4087 N N . HIS B 1 197 ? -12.43 -10.664 0.191 1 97.81 197 HIS B N 1
ATOM 4088 C CA . HIS B 1 197 ? -13.172 -11.883 -0.121 1 97.81 197 HIS B CA 1
ATOM 4089 C C . HIS B 1 197 ? -14.648 -11.578 -0.356 1 97.81 197 HIS B C 1
ATOM 4091 O O . HIS B 1 197 ? -15.164 -10.562 0.122 1 97.81 197 HIS B O 1
ATOM 4097 N N . GLY B 1 198 ? -15.25 -12.375 -1.219 1 97.69 198 GLY B N 1
ATOM 4098 C CA . GLY B 1 198 ? -16.672 -12.18 -1.479 1 97.69 198 GLY B CA 1
ATOM 4099 C C . GLY B 1 198 ? -16.969 -11.812 -2.922 1 97.69 198 GLY B C 1
ATOM 4100 O O . GLY B 1 198 ? -16.109 -11.25 -3.613 1 97.69 198 GLY B O 1
ATOM 4101 N N . ARG B 1 199 ? -18.188 -12.07 -3.32 1 97.88 199 ARG B N 1
ATOM 4102 C CA . ARG B 1 199 ? -18.594 -11.898 -4.715 1 97.88 199 ARG B CA 1
ATOM 4103 C C . ARG B 1 199 ? -18.531 -10.438 -5.125 1 97.88 199 ARG B C 1
ATOM 4105 O O . ARG B 1 199 ? -18 -10.102 -6.184 1 97.88 199 ARG B O 1
ATOM 4112 N N . LEU B 1 200 ? -19.016 -9.57 -4.332 1 97.88 200 LEU B N 1
ATOM 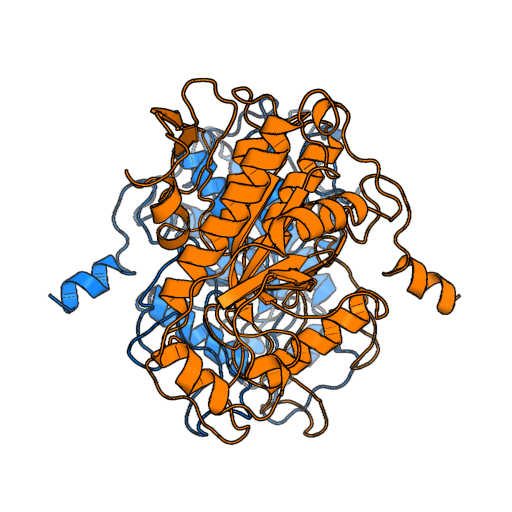4113 C CA . LEU B 1 200 ? -19.203 -8.18 -4.738 1 97.88 200 LEU B CA 1
ATOM 4114 C C . LEU B 1 200 ? -17.859 -7.465 -4.844 1 97.88 200 LEU B C 1
ATOM 4116 O O . LEU B 1 200 ? -17.625 -6.691 -5.777 1 97.88 200 LEU B O 1
ATOM 4120 N N . LEU B 1 201 ? -16.984 -7.727 -3.908 1 98.25 201 LEU B N 1
ATOM 4121 C CA . LEU B 1 201 ? -15.672 -7.102 -3.988 1 98.25 201 LEU B CA 1
ATOM 4122 C C . LEU B 1 201 ? -14.844 -7.723 -5.102 1 98.25 201 LEU B C 1
ATOM 4124 O O . LEU B 1 201 ? -14.039 -7.035 -5.746 1 98.25 201 LEU B O 1
ATOM 4128 N N . ALA B 1 202 ? -15.016 -9.023 -5.34 1 98.31 202 ALA B N 1
ATOM 4129 C CA . ALA B 1 202 ? -14.359 -9.656 -6.48 1 98.31 202 ALA B CA 1
ATOM 4130 C C . ALA B 1 202 ? -14.844 -9.055 -7.797 1 98.31 202 ALA B C 1
ATOM 4132 O O . ALA B 1 202 ? -14.039 -8.789 -8.695 1 98.31 202 ALA B O 1
ATOM 4133 N N . ASP B 1 203 ? -16.109 -8.812 -7.883 1 97.44 203 ASP B N 1
ATOM 4134 C CA . ASP B 1 203 ? -16.672 -8.172 -9.07 1 97.44 203 ASP B CA 1
ATOM 4135 C C . ASP B 1 203 ? -16.156 -6.742 -9.219 1 97.44 203 ASP B C 1
ATOM 4137 O O . ASP B 1 203 ? -15.922 -6.277 -10.336 1 97.44 203 ASP B O 1
ATOM 4141 N N . ALA B 1 204 ? -16.047 -6.059 -8.125 1 97.5 204 ALA B N 1
ATOM 4142 C CA . ALA B 1 204 ? -15.492 -4.711 -8.156 1 97.5 204 ALA B CA 1
ATOM 4143 C C . ALA B 1 204 ? -14.062 -4.719 -8.68 1 97.5 204 ALA B C 1
ATOM 4145 O O . ALA B 1 204 ? -13.68 -3.861 -9.477 1 97.5 204 ALA B O 1
ATOM 4146 N N . ALA B 1 205 ? -13.297 -5.695 -8.25 1 98.12 205 ALA B N 1
ATOM 4147 C CA . ALA B 1 205 ? -11.922 -5.836 -8.727 1 98.12 205 ALA B CA 1
ATOM 4148 C C . ALA B 1 205 ? -11.883 -6.113 -10.227 1 98.12 205 ALA B C 1
ATOM 4150 O O . ALA B 1 205 ? -11.055 -5.551 -10.945 1 98.12 205 ALA B O 1
ATOM 4151 N N . ALA B 1 206 ? -12.758 -6.953 -10.656 1 98 206 ALA B N 1
ATOM 4152 C CA . ALA B 1 206 ? -12.836 -7.246 -12.078 1 98 206 ALA B CA 1
ATOM 4153 C C . ALA B 1 206 ? -13.188 -5.996 -12.883 1 98 206 ALA B C 1
ATOM 4155 O O . ALA B 1 206 ? -12.617 -5.75 -13.945 1 98 206 ALA B O 1
ATOM 4156 N N . ARG B 1 207 ? -14.102 -5.176 -12.375 1 96.75 207 ARG B N 1
ATOM 4157 C CA . ARG B 1 207 ? -14.555 -3.973 -13.062 1 96.75 207 ARG B CA 1
ATOM 4158 C C . ARG B 1 207 ? -13.414 -2.969 -13.219 1 96.75 207 ARG B C 1
ATOM 4160 O O . ARG B 1 207 ? -13.211 -2.416 -14.297 1 96.75 207 ARG B O 1
ATOM 4167 N N . VAL B 1 208 ? -12.711 -2.746 -12.203 1 96.5 208 VAL B N 1
ATOM 4168 C CA . VAL B 1 208 ? -11.656 -1.74 -12.266 1 96.5 208 VAL B CA 1
ATOM 4169 C C . VAL B 1 208 ? -10.5 -2.258 -13.117 1 96.5 208 VAL B C 1
ATOM 4171 O O . VAL B 1 208 ? -9.828 -1.484 -13.805 1 96.5 208 VAL B O 1
ATOM 4174 N N . THR B 1 209 ? -10.273 -3.594 -13.086 1 97.75 209 THR B N 1
ATOM 4175 C CA . THR B 1 209 ? -9.273 -4.207 -13.953 1 97.75 209 THR B CA 1
ATOM 4176 C C . THR B 1 209 ? -9.578 -3.914 -15.414 1 97.75 209 THR B C 1
ATOM 4178 O O . THR B 1 209 ? -8.703 -3.467 -16.156 1 97.75 209 THR B O 1
ATOM 4181 N N . LYS B 1 210 ? -10.805 -4.121 -15.758 1 97.06 210 LYS B N 1
ATOM 4182 C CA . LYS B 1 210 ? -11.227 -3.85 -17.141 1 97.06 210 LYS B CA 1
ATOM 4183 C C . LYS B 1 210 ? -11.109 -2.361 -17.453 1 97.06 210 LYS B C 1
ATOM 4185 O O . LYS B 1 210 ? -10.609 -1.991 -18.531 1 97.06 210 LYS B O 1
ATOM 4190 N N . LEU B 1 211 ? -11.523 -1.549 -16.609 1 96.12 211 LEU B N 1
ATOM 4191 C CA . LEU B 1 211 ? -11.516 -0.104 -16.797 1 96.12 211 LEU B CA 1
ATOM 4192 C C . LEU B 1 211 ? -10.094 0.413 -17 1 96.12 211 LEU B C 1
ATOM 4194 O O . LEU B 1 211 ? -9.828 1.154 -17.953 1 96.12 211 LEU B O 1
ATOM 4198 N N . TYR B 1 212 ? -9.164 -0.023 -16.141 1 96.44 212 TYR B N 1
ATOM 4199 C CA . TYR B 1 212 ? -7.812 0.521 -16.125 1 96.44 212 TYR B CA 1
ATOM 4200 C C . TYR B 1 212 ? -7.012 0.023 -17.328 1 96.44 212 TYR B C 1
ATOM 4202 O O . TYR B 1 212 ? -6.004 0.624 -17.703 1 96.44 212 TYR B O 1
ATOM 4210 N N . THR B 1 213 ? -7.461 -1.062 -17.969 1 97.31 213 THR B N 1
ATOM 4211 C CA . THR B 1 213 ? -6.672 -1.645 -19.047 1 97.31 213 THR B CA 1
ATOM 4212 C C . THR B 1 213 ? -7.453 -1.628 -20.359 1 97.31 213 THR B C 1
ATOM 4214 O O . THR B 1 213 ? -7.09 -2.32 -21.312 1 97.31 213 THR B O 1
ATOM 4217 N N . ASP B 1 214 ? -8.562 -0.912 -20.328 1 95.62 214 ASP B N 1
ATOM 4218 C CA . ASP B 1 214 ? -9.422 -0.845 -21.516 1 95.62 214 ASP B CA 1
ATOM 4219 C C . ASP B 1 214 ? -9.805 -2.242 -22 1 95.62 214 ASP B C 1
ATOM 4221 O O . ASP B 1 214 ? -9.719 -2.537 -23.188 1 95.62 214 ASP B O 1
ATOM 4225 N N . GLY B 1 215 ? -10.016 -3.102 -21.078 1 96.69 215 GLY B N 1
ATOM 4226 C CA . GLY B 1 215 ? -10.555 -4.426 -21.359 1 96.69 215 GLY B CA 1
ATOM 4227 C C . GLY B 1 215 ? -9.477 -5.441 -21.703 1 96.69 215 GLY B C 1
ATOM 4228 O O . GLY B 1 215 ? -9.781 -6.598 -21.984 1 96.69 215 GLY B O 1
ATOM 4229 N N . GLN B 1 216 ? -8.234 -5.156 -21.594 1 97.62 216 GLN B N 1
ATOM 4230 C CA . GLN B 1 216 ? -7.176 -6.047 -22.047 1 97.62 216 GLN B CA 1
ATOM 4231 C C . GLN B 1 216 ? -6.816 -7.074 -20.969 1 97.62 216 GLN B C 1
ATOM 4233 O O . GLN B 1 216 ? -6.34 -8.164 -21.281 1 97.62 216 GLN B O 1
ATOM 4238 N N . ALA B 1 217 ? -6.984 -6.688 -19.688 1 98.25 217 ALA B N 1
ATOM 4239 C CA . ALA B 1 217 ? -6.629 -7.594 -18.594 1 98.25 217 ALA B CA 1
ATOM 4240 C C . ALA B 1 217 ? -7.828 -8.43 -18.156 1 98.25 217 ALA B C 1
ATOM 4242 O O . ALA B 1 217 ? -8.969 -7.953 -18.172 1 98.25 217 ALA B O 1
ATOM 4243 N N . GLU B 1 218 ? -7.492 -9.594 -17.797 1 96.19 218 GLU B N 1
ATOM 4244 C CA . GLU B 1 218 ? -8.477 -10.508 -17.219 1 96.19 218 GLU B CA 1
ATOM 4245 C C . GLU B 1 218 ? -8.117 -10.891 -15.789 1 96.19 218 GLU B C 1
ATOM 4247 O O . GLU B 1 218 ? -7.203 -11.688 -15.57 1 96.19 218 GLU B O 1
ATOM 4252 N N . TYR B 1 219 ? -8.977 -10.406 -14.914 1 98.56 219 TYR B N 1
ATOM 4253 C CA . TYR B 1 219 ? -8.742 -10.688 -13.5 1 98.56 219 TYR B CA 1
ATOM 4254 C C . TYR B 1 219 ? -8.875 -12.172 -13.211 1 98.56 219 TYR B C 1
ATOM 4256 O O . TYR B 1 219 ? -9.961 -12.742 -13.328 1 98.56 219 TYR B O 1
ATOM 4264 N N . CYS B 1 220 ? -7.715 -12.828 -12.734 1 98.94 220 CYS B N 1
ATOM 4265 C CA . CYS B 1 220 ? -7.652 -14.258 -12.453 1 98.94 220 CYS B CA 1
ATOM 4266 C C . CYS B 1 220 ? -7.219 -14.508 -11.016 1 98.94 220 CYS B C 1
ATOM 4268 O O . CYS B 1 220 ? -7.797 -15.344 -10.32 1 98.94 220 CYS B O 1
ATOM 4270 N N . MET B 1 221 ? -6.219 -13.836 -10.531 1 98.94 221 MET B N 1
ATOM 4271 C CA . MET B 1 221 ? -5.633 -13.992 -9.203 1 98.94 221 MET B CA 1
ATOM 4272 C C . MET B 1 221 ? -5.664 -12.68 -8.438 1 98.94 221 MET B C 1
ATOM 4274 O O . MET B 1 221 ? -5.59 -11.602 -9.039 1 98.94 221 MET B O 1
ATOM 4278 N N . THR B 1 222 ? -5.805 -12.773 -7.129 1 98.88 222 THR B N 1
ATOM 4279 C CA . THR B 1 222 ? -5.66 -11.594 -6.273 1 98.88 222 THR B CA 1
ATOM 4280 C C . THR B 1 222 ? -4.637 -11.852 -5.172 1 98.88 222 THR B C 1
ATOM 4282 O O . THR B 1 222 ? -4.602 -12.938 -4.586 1 98.88 222 THR B O 1
ATOM 4285 N N . ALA B 1 223 ? -3.754 -10.961 -5.031 1 98.5 223 ALA B N 1
ATOM 4286 C CA . ALA B 1 223 ? -2.693 -10.969 -4.027 1 98.5 223 ALA B CA 1
ATOM 4287 C C . ALA B 1 223 ? -2.428 -9.562 -3.498 1 98.5 223 ALA B C 1
ATOM 4289 O O . ALA B 1 223 ? -3.279 -8.68 -3.613 1 98.5 223 ALA B O 1
ATOM 4290 N N . GLN B 1 224 ? -1.262 -9.391 -2.729 1 98.44 224 GLN B N 1
ATOM 4291 C CA . GLN B 1 224 ? -1.056 -8.086 -2.115 1 98.44 224 GLN B CA 1
ATOM 4292 C C . GLN B 1 224 ? 0.177 -7.391 -2.695 1 98.44 224 GLN B C 1
ATOM 4294 O O . GLN B 1 224 ? 0.122 -6.215 -3.059 1 98.44 224 GLN B O 1
ATOM 4299 N N . GLU B 1 225 ? 1.226 -8.031 -3.09 1 98.75 225 GLU B N 1
ATOM 4300 C CA . GLU B 1 225 ? 2.553 -7.422 -3.123 1 98.75 225 GLU B CA 1
ATOM 4301 C C . GLU B 1 225 ? 2.93 -6.996 -4.539 1 98.75 225 GLU B C 1
ATOM 4303 O O . GLU B 1 225 ? 3.889 -6.246 -4.73 1 98.75 225 GLU B O 1
ATOM 4308 N N . ASP B 1 226 ? 2.215 -7.41 -5.527 1 98.88 226 ASP B N 1
ATOM 4309 C CA . ASP B 1 226 ? 2.758 -7.477 -6.879 1 98.88 226 ASP B CA 1
ATOM 4310 C C . ASP B 1 226 ? 3.025 -6.078 -7.434 1 98.88 226 ASP B C 1
ATOM 4312 O O . ASP B 1 226 ? 4.105 -5.812 -7.965 1 98.88 226 ASP B O 1
ATOM 4316 N N . THR B 1 227 ? 2.109 -5.156 -7.285 1 98.88 227 THR B N 1
ATOM 4317 C CA . THR B 1 227 ? 2.295 -3.834 -7.879 1 98.88 227 THR B CA 1
ATOM 4318 C C . THR B 1 227 ? 3.381 -3.059 -7.141 1 98.88 227 THR B C 1
ATOM 4320 O O . THR B 1 227 ? 4.094 -2.254 -7.742 1 98.88 227 THR B O 1
ATOM 4323 N N . ALA B 1 228 ? 3.52 -3.318 -5.871 1 98.88 228 ALA B N 1
ATOM 4324 C CA . ALA B 1 228 ? 4.617 -2.711 -5.125 1 98.88 228 ALA B CA 1
ATOM 4325 C C . ALA B 1 228 ? 5.969 -3.23 -5.613 1 98.88 228 ALA B C 1
ATOM 4327 O O . ALA B 1 228 ? 6.902 -2.453 -5.824 1 98.88 228 ALA B O 1
ATOM 4328 N N . THR B 1 229 ? 6.039 -4.535 -5.793 1 98.94 229 THR B N 1
ATOM 4329 C CA . THR B 1 229 ? 7.246 -5.156 -6.324 1 98.94 229 THR B CA 1
ATOM 4330 C C . THR B 1 229 ? 7.586 -4.59 -7.699 1 98.94 229 THR B C 1
ATOM 4332 O O . THR B 1 229 ? 8.719 -4.184 -7.945 1 98.94 229 THR B O 1
ATOM 4335 N N . LEU B 1 230 ? 6.602 -4.492 -8.508 1 98.94 230 LEU B N 1
ATOM 4336 C CA . LEU B 1 230 ? 6.812 -4.027 -9.875 1 98.94 230 LEU B CA 1
ATOM 4337 C C . LEU B 1 230 ? 7.168 -2.545 -9.898 1 98.94 230 LEU B C 1
ATOM 4339 O O . LEU B 1 230 ? 7.941 -2.102 -10.75 1 98.94 230 LEU B O 1
ATOM 4343 N N . SER B 1 231 ? 6.621 -1.751 -8.961 1 98.88 231 SER B N 1
ATOM 4344 C CA . SER B 1 231 ? 6.988 -0.342 -8.859 1 98.88 231 SER B CA 1
ATOM 4345 C C . SER B 1 231 ? 8.461 -0.18 -8.508 1 98.88 231 SER B C 1
ATOM 4347 O O . SER B 1 231 ? 9.156 0.667 -9.07 1 98.88 231 SER B O 1
ATOM 4349 N N . ALA B 1 232 ? 8.922 -0.976 -7.574 1 98.88 232 ALA B N 1
ATOM 4350 C CA . ALA B 1 232 ? 10.336 -0.915 -7.195 1 98.88 232 ALA B CA 1
ATOM 4351 C C . ALA B 1 232 ? 11.234 -1.33 -8.359 1 98.88 232 ALA B C 1
ATOM 4353 O O . ALA B 1 232 ? 12.242 -0.68 -8.633 1 98.88 232 ALA B O 1
ATOM 4354 N N . LEU B 1 233 ? 10.844 -2.377 -9.07 1 98.94 233 LEU B N 1
ATOM 4355 C CA . LEU B 1 233 ? 11.625 -2.846 -10.211 1 98.94 233 LEU B CA 1
ATOM 4356 C C . LEU B 1 233 ? 11.609 -1.821 -11.336 1 98.94 233 LEU B C 1
ATOM 4358 O O . LEU B 1 233 ? 12.609 -1.638 -12.031 1 98.94 233 LEU B O 1
ATOM 4362 N N . LEU B 1 234 ? 10.477 -1.153 -11.516 1 98.88 234 LEU B N 1
ATOM 4363 C CA . LEU B 1 234 ? 10.367 -0.107 -12.531 1 98.88 234 LEU B CA 1
ATOM 4364 C C . LEU B 1 234 ? 11.352 1.021 -12.258 1 98.88 234 LEU B C 1
ATOM 4366 O O . LEU B 1 234 ? 12.039 1.488 -13.172 1 98.88 234 LEU B O 1
ATOM 4370 N N . ARG B 1 235 ? 11.414 1.427 -11.039 1 98.5 235 ARG B N 1
ATOM 4371 C CA . ARG B 1 235 ? 12.336 2.508 -10.695 1 98.5 235 ARG B CA 1
ATOM 4372 C C . ARG B 1 235 ? 13.781 2.07 -10.867 1 98.5 235 ARG B C 1
ATOM 4374 O O . ARG B 1 235 ? 14.633 2.867 -11.273 1 98.5 235 ARG B O 1
ATOM 4381 N N . GLY B 1 236 ? 14.07 0.806 -10.562 1 98.25 236 GLY B N 1
ATOM 4382 C CA . GLY B 1 236 ? 15.375 0.258 -10.883 1 98.25 236 GLY B CA 1
ATOM 4383 C C . GLY B 1 236 ? 15.68 0.244 -12.367 1 98.25 236 GLY B C 1
ATOM 4384 O O . GLY B 1 236 ? 16.812 0.506 -12.781 1 98.25 236 GLY B O 1
ATOM 4385 N N . ALA B 1 237 ? 14.672 -0.068 -13.109 1 98.62 237 ALA B N 1
ATOM 4386 C CA . ALA B 1 237 ? 14.836 -0.113 -14.555 1 98.62 237 ALA B CA 1
ATOM 4387 C C . ALA B 1 237 ? 15.117 1.277 -15.117 1 98.62 237 ALA B C 1
ATOM 4389 O O . ALA B 1 237 ? 15.883 1.424 -16.078 1 98.62 237 ALA B O 1
ATOM 4390 N N . MET B 1 238 ? 14.5 2.281 -14.578 1 97.62 238 MET B N 1
ATOM 4391 C CA . MET B 1 238 ? 14.719 3.656 -15.016 1 97.62 238 MET B CA 1
ATOM 4392 C C . MET B 1 238 ? 16.172 4.062 -14.82 1 97.62 238 MET B C 1
ATOM 4394 O O . MET B 1 238 ? 16.672 4.961 -15.508 1 97.62 238 MET B O 1
ATOM 4398 N N . GLU B 1 239 ? 16.844 3.352 -13.93 1 95.88 239 GLU B N 1
ATOM 4399 C CA . GLU B 1 239 ? 18.25 3.607 -13.656 1 95.88 239 GLU B CA 1
ATOM 4400 C C . GLU B 1 239 ? 19.141 2.561 -14.32 1 95.88 239 GLU B C 1
ATOM 4402 O O . GLU B 1 239 ? 20.328 2.486 -14.031 1 95.88 239 GLU B O 1
ATOM 4407 N N . LYS B 1 240 ? 18.578 1.677 -15.078 1 97.25 240 LYS B N 1
ATOM 4408 C CA . LYS B 1 240 ? 19.25 0.626 -15.828 1 97.25 240 LYS B CA 1
ATOM 4409 C C . LYS B 1 240 ? 19.922 -0.378 -14.891 1 97.25 240 LYS B C 1
ATOM 4411 O O . LYS B 1 240 ? 20.938 -0.978 -15.242 1 97.25 240 LYS B O 1
ATOM 4416 N N . ARG B 1 241 ? 19.359 -0.491 -13.727 1 97.75 241 ARG B N 1
ATOM 4417 C CA . ARG B 1 241 ? 19.859 -1.472 -12.773 1 97.75 241 ARG B CA 1
ATOM 4418 C C . ARG B 1 241 ? 19.234 -2.84 -13.008 1 97.75 241 ARG B C 1
ATOM 4420 O O . ARG B 1 241 ? 19.797 -3.865 -12.625 1 97.75 241 ARG B O 1
ATOM 4427 N N . VAL B 1 242 ? 18.031 -2.83 -13.539 1 98.44 242 VAL B N 1
ATOM 4428 C CA . VAL B 1 242 ? 17.344 -4.062 -13.922 1 98.44 242 VAL B CA 1
ATOM 4429 C C . VAL B 1 242 ? 16.719 -3.902 -15.305 1 98.44 242 VAL B C 1
ATOM 4431 O O . VAL B 1 242 ? 16.641 -2.789 -15.828 1 98.44 242 VAL B O 1
ATOM 4434 N N . ASP B 1 243 ? 16.469 -4.965 -15.93 1 98.81 243 ASP B N 1
ATOM 4435 C CA . ASP B 1 243 ? 15.703 -5.004 -17.172 1 98.81 243 ASP B CA 1
ATOM 4436 C C . ASP B 1 243 ? 14.258 -5.426 -16.922 1 98.81 243 ASP B C 1
ATOM 4438 O O . ASP B 1 243 ? 13.984 -6.594 -16.625 1 98.81 243 ASP B O 1
ATOM 4442 N N . PHE B 1 244 ? 13.359 -4.461 -17.094 1 98.88 244 PHE B N 1
ATOM 4443 C CA . PHE B 1 244 ? 11.961 -4.676 -16.734 1 98.88 244 PHE B CA 1
ATOM 4444 C C . PHE B 1 244 ? 11.344 -5.758 -17.609 1 98.88 244 PHE B C 1
ATOM 4446 O O . PHE B 1 244 ? 10.352 -6.387 -17.219 1 98.88 244 PHE B O 1
ATOM 4453 N N . SER B 1 245 ? 11.875 -6.043 -18.766 1 98.88 245 SER B N 1
ATOM 4454 C CA . SER B 1 245 ? 11.328 -7.035 -19.688 1 98.88 245 SER B CA 1
ATOM 4455 C C . SER B 1 245 ? 11.648 -8.453 -19.219 1 98.88 245 SER B C 1
ATOM 4457 O O . SER B 1 245 ? 11.164 -9.422 -19.812 1 98.88 245 SER B O 1
ATOM 4459 N N . ARG B 1 246 ? 12.414 -8.57 -18.188 1 98.94 246 ARG B N 1
ATOM 4460 C CA . ARG B 1 246 ? 12.844 -9.875 -17.703 1 98.94 246 ARG B CA 1
ATOM 4461 C C . ARG B 1 246 ? 12.055 -10.297 -16.469 1 98.94 246 ARG B C 1
ATOM 4463 O O . ARG B 1 246 ? 12.5 -11.156 -15.703 1 98.94 246 ARG B O 1
ATOM 4470 N N . ILE B 1 247 ? 10.859 -9.766 -16.25 1 98.94 247 ILE B N 1
ATOM 4471 C CA . ILE B 1 247 ? 10.055 -10.031 -15.07 1 98.94 247 ILE B CA 1
ATOM 4472 C C . ILE B 1 247 ? 8.938 -11.016 -15.414 1 98.94 247 ILE B C 1
ATOM 4474 O O . ILE B 1 247 ? 8.258 -10.852 -16.438 1 98.94 247 ILE B O 1
ATOM 4478 N N . VAL B 1 248 ? 8.789 -11.992 -14.578 1 98.88 248 VAL B N 1
ATOM 4479 C CA . VAL B 1 248 ? 7.703 -12.969 -14.641 1 98.88 248 VAL B CA 1
ATOM 4480 C C . VAL B 1 248 ? 6.863 -12.883 -13.367 1 98.88 248 VAL B C 1
ATOM 4482 O O . VAL B 1 248 ? 7.402 -12.82 -12.266 1 98.88 248 VAL B O 1
ATOM 4485 N N . LEU B 1 249 ? 5.559 -12.797 -13.555 1 98.94 249 LEU B N 1
ATOM 4486 C CA . LEU B 1 249 ? 4.617 -12.812 -12.438 1 98.94 249 LEU B CA 1
ATOM 4487 C C . LEU B 1 249 ? 3.75 -14.07 -12.477 1 98.94 249 LEU B C 1
ATOM 4489 O O . LEU B 1 249 ? 3.064 -14.328 -13.469 1 98.94 249 LEU B O 1
ATOM 4493 N N . MET B 1 250 ? 3.842 -14.836 -11.383 1 98.88 250 MET B N 1
ATOM 4494 C CA . MET B 1 250 ? 3.004 -16.031 -11.289 1 98.88 250 MET B CA 1
ATOM 4495 C C . MET B 1 250 ? 2.418 -16.172 -9.883 1 98.88 250 MET B C 1
ATOM 4497 O O . MET B 1 250 ? 3.08 -15.859 -8.898 1 98.88 250 MET B O 1
ATOM 4501 N N . ARG B 1 251 ? 1.212 -16.609 -9.797 1 98.94 251 ARG B N 1
ATOM 4502 C CA . ARG B 1 251 ? 0.482 -16.828 -8.555 1 98.94 251 ARG B CA 1
ATOM 4503 C C . ARG B 1 251 ? -0.279 -18.156 -8.602 1 98.94 251 ARG B C 1
ATOM 4505 O O . ARG B 1 251 ? -0.816 -18.531 -9.641 1 98.94 251 ARG B O 1
ATOM 4512 N N . SER B 1 252 ? -0.321 -18.812 -7.488 1 98.94 252 SER B N 1
ATOM 4513 C CA . SER B 1 252 ? -1.09 -20.047 -7.367 1 98.94 252 SER B CA 1
ATOM 4514 C C . SER B 1 252 ? -2.326 -19.844 -6.496 1 98.94 252 SER B C 1
ATOM 4516 O O . SER B 1 252 ? -2.24 -19.266 -5.418 1 98.94 252 SER B O 1
ATOM 4518 N N . GLY B 1 253 ? -3.469 -20.391 -6.953 1 98.94 253 GLY B N 1
ATOM 4519 C CA . GLY B 1 253 ? -4.711 -20.234 -6.211 1 98.94 253 GLY B CA 1
ATOM 4520 C C . GLY B 1 253 ? -4.793 -21.141 -4.996 1 98.94 253 GLY B C 1
ATOM 4521 O O . GLY B 1 253 ? -4.996 -22.344 -5.121 1 98.94 253 GLY B O 1
ATOM 4522 N N . SER B 1 254 ? -4.711 -20.531 -3.77 1 98.88 254 SER B N 1
ATOM 4523 C CA . SER B 1 254 ? -4.809 -21.328 -2.545 1 98.88 254 SER B CA 1
ATOM 4524 C C . SER B 1 254 ? -6.254 -21.422 -2.068 1 98.88 254 SER B C 1
ATOM 4526 O O . SER B 1 254 ? -6.594 -22.328 -1.3 1 98.88 254 SER B O 1
ATOM 4528 N N . ASN B 1 255 ? -7.07 -20.531 -2.367 1 98.88 255 ASN B N 1
ATOM 4529 C CA . ASN B 1 255 ? -8.5 -20.422 -2.102 1 98.88 255 ASN B CA 1
ATOM 4530 C C . ASN B 1 255 ? -9.211 -19.625 -3.191 1 98.88 255 ASN B C 1
ATOM 4532 O O . ASN B 1 255 ? -8.578 -18.891 -3.947 1 98.88 255 ASN B O 1
ATOM 4536 N N . PHE B 1 256 ? -10.5 -19.844 -3.268 1 98.81 256 PHE B N 1
ATOM 4537 C CA . PHE B 1 256 ? -11.273 -18.953 -4.137 1 98.81 256 PHE B CA 1
ATOM 4538 C C . PHE B 1 256 ? -11.414 -17.578 -3.512 1 98.81 256 PHE B C 1
ATOM 4540 O O . PHE B 1 256 ? -11.375 -17.438 -2.289 1 98.81 256 PHE B O 1
ATOM 4547 N N . ASP B 1 257 ? -11.617 -16.578 -4.301 1 98.56 257 ASP B N 1
ATOM 4548 C CA . ASP B 1 257 ? -11.742 -15.203 -3.834 1 98.56 257 ASP B CA 1
ATOM 4549 C C . ASP B 1 257 ? -13.164 -14.906 -3.355 1 98.56 257 ASP B C 1
ATOM 4551 O O . ASP B 1 257 ? -13.445 -13.812 -2.867 1 98.56 257 ASP B O 1
ATOM 4555 N N . ARG B 1 258 ? -13.984 -15.93 -3.438 1 98.31 258 ARG B N 1
ATOM 4556 C CA . ARG B 1 258 ? -15.391 -15.773 -3.076 1 98.31 258 ARG B CA 1
ATOM 4557 C C . ARG B 1 258 ? -16 -17.109 -2.658 1 98.31 258 ARG B C 1
ATOM 4559 O O . ARG B 1 258 ? -15.453 -18.172 -2.967 1 98.31 258 ARG B O 1
ATOM 4566 N N . PRO B 1 259 ? -17.234 -17.031 -1.969 1 97.69 259 PRO B N 1
ATOM 4567 C CA . PRO B 1 259 ? -17.922 -18.281 -1.635 1 97.69 259 PRO B CA 1
ATOM 4568 C C . PRO B 1 259 ? -18.578 -18.938 -2.85 1 97.69 259 PRO B C 1
ATOM 4570 O O . PRO B 1 259 ? -18.703 -18.297 -3.902 1 97.69 259 PRO B O 1
ATOM 4573 N N . HIS B 1 260 ? -19 -20.188 -2.721 1 97.5 260 HIS B N 1
ATOM 4574 C CA . HIS B 1 260 ? -19.547 -20.969 -3.83 1 97.5 260 HIS B CA 1
ATOM 4575 C C . HIS B 1 260 ? -20.984 -20.547 -4.137 1 97.5 260 HIS B C 1
ATOM 4577 O O . HIS B 1 260 ? -21.5 -20.812 -5.223 1 97.5 260 HIS B O 1
ATOM 4583 N N . ALA B 1 261 ? -21.625 -19.969 -3.074 1 95 261 ALA B N 1
ATOM 4584 C CA . ALA B 1 261 ? -22.969 -19.422 -3.262 1 95 261 ALA B CA 1
ATOM 4585 C C . ALA B 1 261 ? -23.062 -17.984 -2.74 1 95 261 ALA B C 1
ATOM 4587 O O . ALA B 1 261 ? -22.469 -17.656 -1.711 1 95 261 ALA B O 1
ATOM 4588 N N . ASP B 1 262 ? -23.875 -17.219 -3.367 1 87.31 262 ASP B N 1
ATOM 4589 C CA . ASP B 1 262 ? -23.875 -15.766 -3.154 1 87.31 262 ASP B CA 1
ATOM 4590 C C . ASP B 1 262 ? -24.516 -15.414 -1.81 1 87.31 262 ASP B C 1
ATOM 4592 O O . ASP B 1 262 ? -24.266 -14.336 -1.266 1 87.31 262 ASP B O 1
ATOM 4596 N N . ASP B 1 263 ? -25.266 -16.312 -1.324 1 90.31 263 ASP B N 1
ATOM 4597 C CA . ASP B 1 263 ? -26 -15.977 -0.11 1 90.31 263 ASP B CA 1
ATOM 4598 C C . ASP B 1 263 ? -25.312 -16.547 1.127 1 90.31 263 ASP B C 1
ATOM 4600 O O . ASP B 1 263 ? -25.828 -16.422 2.242 1 90.31 263 ASP B O 1
ATOM 4604 N N . LEU B 1 264 ? -24.188 -17.141 0.91 1 93.25 264 LEU B N 1
ATOM 4605 C CA . LEU B 1 264 ? -23.438 -17.641 2.049 1 93.25 264 LEU B CA 1
ATOM 4606 C C . LEU B 1 264 ? -22.766 -16.5 2.803 1 93.25 264 LEU B C 1
ATOM 4608 O O . LEU B 1 264 ? -21.922 -15.797 2.244 1 93.25 264 LEU B O 1
ATOM 4612 N N . LEU B 1 265 ? -23.094 -16.375 4.129 1 96.38 265 LEU B N 1
ATOM 4613 C CA . LEU B 1 265 ? -22.531 -15.344 4.984 1 96.38 265 LEU B CA 1
ATOM 4614 C C . LEU B 1 265 ? -21.266 -15.852 5.676 1 96.38 265 LEU B C 1
ATOM 4616 O O . LEU B 1 265 ? -21.203 -17.016 6.09 1 96.38 265 LEU B O 1
ATOM 4620 N N . PRO B 1 266 ? -20.312 -14.938 5.785 1 96.12 266 PRO B N 1
ATOM 4621 C CA . PRO B 1 266 ? -19.094 -15.352 6.473 1 96.12 266 PRO B CA 1
ATOM 4622 C C . PRO B 1 266 ? -19.281 -15.508 7.977 1 96.12 266 PRO B C 1
ATOM 4624 O O . PRO B 1 266 ? -20.172 -14.875 8.562 1 96.12 266 PRO B O 1
ATOM 4627 N N . THR B 1 267 ? -18.391 -16.391 8.539 1 94.69 267 THR B N 1
ATOM 4628 C CA . THR B 1 267 ? -18.266 -16.562 9.984 1 94.69 267 THR B CA 1
ATOM 4629 C C . THR B 1 267 ? -16.859 -16.234 10.445 1 94.69 267 THR B C 1
ATOM 4631 O O . THR B 1 267 ? -15.922 -16.234 9.648 1 94.69 267 THR B O 1
ATOM 4634 N N . VAL B 1 268 ? -16.703 -15.883 11.711 1 93.31 268 VAL B N 1
ATOM 4635 C CA . VAL B 1 268 ? -15.398 -15.586 12.289 1 93.31 268 VAL B CA 1
ATOM 4636 C C . VAL B 1 268 ? -14.977 -16.719 13.219 1 93.31 268 VAL B C 1
ATOM 4638 O O . VAL B 1 268 ? -15.789 -17.219 14.008 1 93.31 268 VAL B O 1
ATOM 4641 N N . PRO B 1 269 ? -13.766 -17.281 13.156 1 93.06 269 PRO B N 1
ATOM 4642 C CA . PRO B 1 269 ? -12.734 -16.766 12.25 1 93.06 269 PRO B CA 1
ATOM 4643 C C . PRO B 1 269 ? -12.977 -17.156 10.797 1 93.06 269 PRO B C 1
ATOM 4645 O O . PRO B 1 269 ? -13.617 -18.172 10.531 1 93.06 269 PRO B O 1
ATOM 4648 N N . PHE B 1 270 ? -12.469 -16.297 9.867 1 90.62 270 PHE B N 1
ATOM 4649 C CA . PHE B 1 270 ? -12.555 -16.625 8.445 1 90.62 270 PHE B CA 1
ATOM 4650 C C . PHE B 1 270 ? -11.75 -17.875 8.133 1 90.62 270 PHE B C 1
ATOM 4652 O O . PHE B 1 270 ? -10.555 -17.953 8.43 1 90.62 270 PHE B O 1
ATOM 4659 N N . VAL B 1 271 ? -12.406 -18.812 7.645 1 89.94 271 VAL B N 1
ATOM 4660 C CA . VAL B 1 271 ? -11.758 -20.031 7.152 1 89.94 271 VAL B CA 1
ATOM 4661 C C . VAL B 1 271 ? -11.75 -20.031 5.625 1 89.94 271 VAL B C 1
ATOM 4663 O O . VAL B 1 271 ? -12.789 -20.266 5 1 89.94 271 VAL B O 1
ATOM 4666 N N . LEU B 1 272 ? -10.586 -19.859 5.117 1 92.94 272 LEU B N 1
ATOM 4667 C CA . LEU B 1 272 ? -10.523 -19.719 3.664 1 92.94 272 LEU B CA 1
ATOM 4668 C C . LEU B 1 272 ? -9.812 -20.922 3.039 1 92.94 272 LEU B C 1
ATOM 4670 O O . LEU B 1 272 ? -9.914 -21.141 1.831 1 92.94 272 LEU B O 1
ATOM 4674 N N . ASP B 1 273 ? -9.164 -21.609 3.871 1 96.81 273 ASP B N 1
ATOM 4675 C CA . ASP B 1 273 ? -8.492 -22.781 3.336 1 96.81 273 ASP B CA 1
ATOM 4676 C C . ASP B 1 273 ? -9.398 -24.016 3.4 1 96.81 273 ASP B C 1
ATOM 4678 O O . ASP B 1 273 ? -9.75 -24.469 4.488 1 96.81 273 ASP B O 1
ATOM 4682 N N . HIS B 1 274 ? -9.656 -24.562 2.291 1 97.81 274 HIS B N 1
ATOM 4683 C CA . HIS B 1 274 ? -10.422 -25.797 2.152 1 97.81 274 HIS B CA 1
ATOM 4684 C C . HIS B 1 274 ? -9.625 -26.859 1.402 1 97.81 274 HIS B C 1
ATOM 4686 O O . HIS B 1 274 ? -10.156 -27.5 0.495 1 97.81 274 HIS B O 1
ATOM 4692 N N . GLY B 1 275 ? -8.352 -26.875 1.753 1 98.5 275 GLY B N 1
ATOM 4693 C CA . GLY B 1 275 ? -7.492 -27.906 1.181 1 98.5 275 GLY B CA 1
ATOM 4694 C C . GLY B 1 275 ? -6.633 -27.391 0.041 1 98.5 275 GLY B C 1
ATOM 4695 O O . GLY B 1 275 ? -5.941 -28.172 -0.621 1 98.5 275 GLY B O 1
ATOM 4696 N N . GLY B 1 276 ? -6.688 -26.125 -0.184 1 98.75 276 GLY B N 1
ATOM 4697 C CA . GLY B 1 276 ? -5.992 -25.562 -1.334 1 98.75 276 GLY B CA 1
ATOM 4698 C C . GLY B 1 276 ? -4.617 -25.016 -0.991 1 98.75 276 GLY B C 1
ATOM 4699 O O . GLY B 1 276 ? -3.779 -24.828 -1.875 1 98.75 276 GLY B O 1
ATOM 4700 N N . LEU B 1 277 ? -4.324 -24.75 0.291 1 98.56 277 LEU B N 1
ATOM 4701 C CA . LEU B 1 277 ? -3.088 -24.094 0.696 1 98.56 277 LEU B CA 1
ATOM 4702 C C . LEU B 1 277 ? -1.876 -24.953 0.334 1 98.56 277 LEU B C 1
ATOM 4704 O O . LEU B 1 277 ? -0.959 -24.484 -0.343 1 98.56 277 LEU B O 1
ATOM 4708 N N . GLU B 1 278 ? -1.874 -26.188 0.743 1 98.44 278 GLU B N 1
ATOM 4709 C CA . GLU B 1 278 ? -0.709 -27.047 0.554 1 98.44 278 GLU B CA 1
ATOM 4710 C C . GLU B 1 278 ? -0.42 -27.266 -0.928 1 98.44 278 GLU B C 1
ATOM 4712 O O . GLU B 1 278 ? 0.702 -27.047 -1.388 1 98.44 278 GLU B O 1
ATOM 4717 N N . PRO B 1 279 ? -1.45 -27.656 -1.724 1 98.81 279 PRO B N 1
ATOM 4718 C CA . PRO B 1 279 ? -1.172 -27.797 -3.154 1 98.81 279 PRO B CA 1
ATOM 4719 C C . PRO B 1 279 ? -0.703 -26.5 -3.801 1 98.81 279 PRO B C 1
ATOM 4721 O O . PRO B 1 279 ? 0.159 -26.516 -4.684 1 98.81 279 PRO B O 1
ATOM 4724 N N . ALA B 1 280 ? -1.268 -25.406 -3.414 1 98.88 280 ALA B N 1
ATOM 4725 C CA . ALA B 1 280 ? -0.872 -24.125 -4 1 98.88 280 ALA B CA 1
ATOM 4726 C C . ALA B 1 280 ? 0.598 -23.828 -3.721 1 98.88 280 ALA B C 1
ATOM 4728 O O . ALA B 1 280 ? 1.327 -23.391 -4.613 1 98.88 280 ALA B O 1
ATOM 4729 N N . LEU B 1 281 ? 1.027 -24.047 -2.484 1 98.69 281 LEU B N 1
ATOM 4730 C CA . LEU B 1 281 ? 2.422 -23.828 -2.113 1 98.69 281 LEU B CA 1
ATOM 4731 C C . LEU B 1 281 ? 3.344 -24.75 -2.91 1 98.69 281 LEU B C 1
ATOM 4733 O O . LEU B 1 281 ? 4.391 -24.312 -3.391 1 98.69 281 LEU B O 1
ATOM 4737 N N . GLN B 1 282 ? 2.959 -25.953 -3.092 1 98.44 282 GLN B N 1
ATOM 4738 C CA . GLN B 1 282 ? 3.758 -26.922 -3.85 1 98.44 282 GLN B CA 1
ATOM 4739 C C . GLN B 1 282 ? 3.811 -26.547 -5.328 1 98.44 282 GLN B C 1
ATOM 4741 O O . GLN B 1 282 ? 4.875 -26.594 -5.949 1 98.44 282 GLN B O 1
ATOM 4746 N N . ASN B 1 283 ? 2.705 -26.172 -5.824 1 98.88 283 ASN B N 1
ATOM 4747 C CA . ASN B 1 283 ? 2.588 -25.938 -7.258 1 98.88 283 ASN B CA 1
ATOM 4748 C C . ASN B 1 283 ? 3.344 -24.688 -7.688 1 98.88 283 ASN B C 1
ATOM 4750 O O . ASN B 1 283 ? 3.943 -24.656 -8.766 1 98.88 283 ASN B O 1
ATOM 4754 N N . VAL B 1 284 ? 3.26 -23.656 -6.871 1 98.75 284 VAL B N 1
ATOM 4755 C CA . VAL B 1 284 ? 3.994 -22.438 -7.242 1 98.75 284 VAL B CA 1
ATOM 4756 C C . VAL B 1 284 ? 5.496 -22.719 -7.195 1 98.75 284 VAL B C 1
ATOM 4758 O O . VAL B 1 284 ? 6.258 -22.156 -7.988 1 98.75 284 VAL B O 1
ATOM 4761 N N . TYR B 1 285 ? 5.934 -23.594 -6.316 1 98.31 285 TYR B N 1
ATOM 4762 C CA . TYR B 1 285 ? 7.324 -24.031 -6.285 1 98.31 285 TYR B CA 1
ATOM 4763 C C . TYR B 1 285 ? 7.664 -24.844 -7.527 1 98.31 285 TYR B C 1
ATOM 4765 O O . TYR B 1 285 ? 8.695 -24.609 -8.164 1 98.31 285 TYR B O 1
ATOM 4773 N N . LEU B 1 286 ? 6.84 -25.812 -7.863 1 98.25 286 LEU B N 1
ATOM 4774 C CA . LEU B 1 286 ? 7.09 -26.703 -9 1 98.25 286 LEU B CA 1
ATOM 4775 C C . LEU B 1 286 ? 7.227 -25.891 -10.289 1 98.25 286 LEU B C 1
ATOM 4777 O O . LEU B 1 286 ? 8.18 -26.094 -11.055 1 98.25 286 LEU B O 1
ATOM 4781 N N . VAL B 1 287 ? 6.293 -25.031 -10.508 1 98.81 287 VAL B N 1
ATOM 4782 C CA . VAL B 1 287 ? 6.309 -24.219 -11.719 1 98.81 287 VAL B CA 1
ATOM 4783 C C . VAL B 1 287 ? 7.508 -23.266 -11.695 1 98.81 287 VAL B C 1
ATOM 4785 O O . VAL B 1 287 ? 8.219 -23.125 -12.688 1 98.81 287 VAL B O 1
ATOM 4788 N N . GLY B 1 288 ? 7.738 -22.609 -10.555 1 98.31 288 GLY B N 1
ATOM 4789 C CA . GLY B 1 288 ? 8.891 -21.734 -10.414 1 98.31 288 GLY B CA 1
ATOM 4790 C C . GLY B 1 288 ? 10.211 -22.438 -10.664 1 98.31 288 GLY B C 1
ATOM 4791 O O . GLY B 1 288 ? 11.086 -21.891 -11.336 1 98.31 288 GLY B O 1
ATOM 4792 N N . HIS B 1 289 ? 10.328 -23.609 -10.125 1 97.44 289 HIS B N 1
ATOM 4793 C CA . HIS B 1 289 ? 11.547 -24.391 -10.312 1 97.44 289 HIS B CA 1
ATOM 4794 C C . HIS B 1 289 ? 11.781 -24.703 -11.789 1 97.44 289 HIS B C 1
ATOM 4796 O O . HIS B 1 289 ? 12.906 -24.594 -12.281 1 97.44 289 HIS B O 1
ATOM 4802 N N . GLU B 1 290 ? 10.766 -25.125 -12.469 1 97.69 290 GLU B N 1
ATOM 4803 C CA . GLU B 1 290 ? 10.883 -25.438 -13.891 1 97.69 290 GLU B CA 1
ATOM 4804 C C . GLU B 1 290 ? 11.297 -24.203 -14.688 1 97.69 290 GLU B C 1
ATOM 4806 O O . GLU B 1 290 ? 12.125 -24.297 -15.594 1 97.69 290 GLU B O 1
ATOM 4811 N N . ILE B 1 291 ? 10.742 -23.094 -14.352 1 98.38 291 ILE B N 1
ATOM 4812 C CA . ILE B 1 291 ? 11.039 -21.844 -15.047 1 98.38 291 ILE B CA 1
ATOM 4813 C C . ILE B 1 291 ? 12.492 -21.438 -14.805 1 98.38 291 ILE B C 1
ATOM 4815 O O . ILE B 1 291 ? 13.227 -21.125 -15.742 1 98.38 291 ILE B O 1
ATOM 4819 N N . VAL B 1 292 ? 12.914 -21.5 -13.57 1 98.25 292 VAL B N 1
ATOM 4820 C CA . VAL B 1 292 ? 14.289 -21.156 -13.227 1 98.25 292 VAL B CA 1
ATOM 4821 C C . VAL B 1 292 ? 15.258 -22.078 -13.961 1 98.25 292 VAL B C 1
ATOM 4823 O O . VAL B 1 292 ? 16.234 -21.625 -14.555 1 98.25 292 VAL B O 1
ATOM 4826 N N . THR B 1 293 ? 14.977 -23.359 -13.984 1 97.19 293 THR B N 1
ATOM 4827 C CA . THR B 1 293 ? 15.828 -24.344 -14.641 1 97.19 293 THR B CA 1
ATOM 4828 C C . THR B 1 293 ? 15.898 -24.078 -16.141 1 97.19 293 THR B C 1
ATOM 4830 O O . THR B 1 293 ? 16.984 -24.125 -16.734 1 97.19 293 THR B O 1
ATOM 4833 N N . HIS B 1 294 ? 14.773 -23.781 -16.703 1 97.88 294 HIS B N 1
ATOM 4834 C CA . HIS B 1 294 ? 14.734 -23.516 -18.141 1 97.88 294 HIS B CA 1
ATOM 4835 C C . HIS B 1 294 ? 15.562 -22.281 -18.5 1 97.88 294 HIS B C 1
ATOM 4837 O O . HIS B 1 294 ? 16.297 -22.297 -19.484 1 97.88 294 HIS B O 1
ATOM 4843 N N . ILE B 1 295 ? 15.422 -21.219 -17.719 1 98.56 295 ILE B N 1
ATOM 4844 C CA . ILE B 1 295 ? 16.172 -20 -17.953 1 98.56 295 ILE B CA 1
ATOM 4845 C C . ILE B 1 295 ? 17.656 -20.266 -17.859 1 98.56 295 ILE B C 1
ATOM 4847 O O . ILE B 1 295 ? 18.438 -19.844 -18.703 1 98.56 295 ILE B O 1
ATOM 4851 N N . LEU B 1 296 ? 18.078 -21.047 -16.875 1 97.94 296 LEU B N 1
ATOM 4852 C CA . LEU B 1 296 ? 19.5 -21.344 -16.672 1 97.94 296 LEU B CA 1
ATOM 4853 C C . LEU B 1 296 ? 20.016 -22.25 -17.797 1 97.94 296 LEU B C 1
ATOM 4855 O O . LEU B 1 296 ? 21.109 -22.016 -18.328 1 97.94 296 LEU B O 1
ATOM 4859 N N . ASP B 1 297 ? 19.219 -23.234 -18.156 1 97.81 297 ASP B N 1
ATOM 4860 C CA . ASP B 1 297 ? 19.641 -24.188 -19.172 1 97.81 297 ASP B CA 1
ATOM 4861 C C . ASP B 1 297 ? 19.797 -23.516 -20.547 1 97.81 297 ASP B C 1
ATOM 4863 O O . ASP B 1 297 ? 20.688 -23.859 -21.312 1 97.81 297 ASP B O 1
ATOM 4867 N N . ASP B 1 298 ? 18.969 -22.578 -20.812 1 98.25 298 ASP B N 1
ATOM 4868 C CA . ASP B 1 298 ? 18.969 -21.938 -22.109 1 98.25 298 ASP B CA 1
ATOM 4869 C C . ASP B 1 298 ? 19.562 -20.531 -22.031 1 98.25 298 ASP B C 1
ATOM 4871 O O . ASP B 1 298 ? 19.188 -19.641 -22.781 1 98.25 298 ASP B O 1
ATOM 4875 N N . TRP B 1 299 ? 20.391 -20.266 -21.047 1 98.25 299 TRP B N 1
ATOM 4876 C CA . TRP B 1 299 ? 20.906 -18.922 -20.781 1 98.25 299 TRP B CA 1
ATOM 4877 C C . TRP B 1 299 ? 21.641 -18.375 -22 1 98.25 299 TRP B C 1
ATOM 4879 O O . TRP B 1 299 ? 21.266 -17.328 -22.547 1 98.25 299 TRP B O 1
ATOM 4889 N N . SER B 1 300 ? 22.641 -19.062 -22.484 1 98.06 300 SER B N 1
ATOM 4890 C CA . SER B 1 300 ? 23.516 -18.547 -23.547 1 98.06 300 SER B CA 1
ATOM 4891 C C . SER B 1 300 ? 22.781 -18.453 -24.875 1 98.06 300 SER B C 1
ATOM 4893 O O . SER B 1 300 ? 23.031 -17.531 -25.656 1 98.06 300 SER B O 1
ATOM 4895 N N . LEU B 1 301 ? 21.844 -19.297 -25.031 1 97.19 301 LEU B N 1
ATOM 4896 C CA . LEU B 1 301 ? 21.156 -19.359 -26.312 1 97.19 301 LEU B CA 1
ATOM 4897 C C . LEU B 1 301 ? 20.047 -18.312 -26.391 1 97.19 301 LEU B C 1
ATOM 4899 O O . LEU B 1 301 ? 19.781 -17.75 -27.453 1 97.19 301 LEU B O 1
ATOM 4903 N N . THR B 1 302 ? 19.422 -18.109 -25.234 1 97.38 302 THR B N 1
ATOM 4904 C CA . THR B 1 302 ? 18.172 -17.344 -25.328 1 97.38 302 THR B CA 1
ATOM 4905 C C . THR B 1 302 ? 18.156 -16.219 -24.297 1 97.38 302 THR B C 1
ATOM 4907 O O . THR B 1 302 ? 18.016 -15.047 -24.641 1 97.38 302 THR B O 1
ATOM 4910 N N . PHE B 1 303 ? 18.453 -16.469 -23.062 1 98.62 303 PHE B N 1
ATOM 4911 C CA . PHE B 1 303 ? 17.984 -15.594 -21.984 1 98.62 303 PHE B CA 1
ATOM 4912 C C . PHE B 1 303 ? 19.031 -14.547 -21.641 1 98.62 303 PHE B C 1
ATOM 4914 O O . PHE B 1 303 ? 18.703 -13.492 -21.094 1 98.62 303 PHE B O 1
ATOM 4921 N N . GLU B 1 304 ? 20.266 -14.836 -22.016 1 98.38 304 GLU B N 1
ATOM 4922 C CA . GLU B 1 304 ? 21.297 -13.852 -21.75 1 98.38 304 GLU B CA 1
ATOM 4923 C C . GLU B 1 304 ? 21.016 -12.531 -22.453 1 98.38 304 GLU B C 1
ATOM 4925 O O . GLU B 1 304 ? 21.141 -11.461 -21.844 1 98.38 304 GLU B O 1
ATOM 4930 N N . GLU B 1 305 ? 20.594 -12.594 -23.672 1 97.69 305 GLU B N 1
ATOM 4931 C CA . GLU B 1 305 ? 20.344 -11.398 -24.469 1 97.69 305 GLU B CA 1
ATOM 4932 C C . GLU B 1 305 ? 18.922 -10.875 -24.25 1 97.69 305 GLU B C 1
ATOM 4934 O O . GLU B 1 305 ? 18.609 -9.75 -24.641 1 97.69 305 GLU B O 1
ATOM 4939 N N . GLY B 1 306 ? 18.109 -11.648 -23.594 1 97.62 306 GLY B N 1
ATOM 4940 C CA . GLY B 1 306 ? 16.734 -11.25 -23.312 1 97.62 306 GLY B CA 1
ATOM 4941 C C . GLY B 1 306 ? 15.781 -11.57 -24.453 1 97.62 306 GLY B C 1
ATOM 4942 O O . GLY B 1 306 ? 16.203 -11.75 -25.594 1 97.62 306 GLY B O 1
ATOM 4943 N N . LEU B 1 307 ? 14.523 -11.727 -24.141 1 98.31 307 LEU B N 1
ATOM 4944 C CA . LEU B 1 307 ? 13.453 -11.859 -25.125 1 98.31 307 LEU B CA 1
ATOM 4945 C C . LEU B 1 307 ? 12.773 -10.523 -25.359 1 98.31 307 LEU B C 1
ATOM 4947 O O . LEU B 1 307 ? 12.07 -10.008 -24.484 1 98.31 307 LEU B O 1
ATOM 4951 N N . GLN B 1 308 ? 12.875 -9.977 -26.531 1 97.69 308 GLN B N 1
ATOM 4952 C CA . GLN B 1 308 ? 12.32 -8.664 -26.859 1 97.69 308 GLN B CA 1
ATOM 4953 C C . GLN B 1 308 ? 10.797 -8.695 -26.844 1 97.69 308 GLN B C 1
ATOM 4955 O O . GLN B 1 308 ? 10.172 -9.508 -27.516 1 97.69 308 GLN B O 1
ATOM 4960 N N . PRO B 1 309 ? 10.195 -7.777 -26.047 1 98.12 309 PRO B N 1
ATOM 4961 C CA . PRO B 1 309 ? 8.734 -7.75 -26.031 1 98.12 309 PRO B CA 1
ATOM 4962 C C . PRO B 1 309 ? 8.141 -7.305 -27.375 1 98.12 309 PRO B C 1
ATOM 4964 O O . PRO B 1 309 ? 8.727 -6.465 -28.062 1 98.12 309 PRO B O 1
ATOM 4967 N N . GLU B 1 310 ? 6.957 -7.832 -27.688 1 96.94 310 GLU B N 1
ATOM 4968 C CA . GLU B 1 310 ? 6.16 -7.371 -28.812 1 96.94 310 GLU B CA 1
ATOM 4969 C C . GLU B 1 310 ? 5.055 -6.422 -28.375 1 96.94 310 GLU B C 1
ATOM 4971 O O . GLU B 1 310 ? 4.418 -5.766 -29.203 1 96.94 310 GLU B O 1
ATOM 4976 N N . ASN B 1 311 ? 4.871 -6.383 -27.141 1 98 311 ASN B N 1
ATOM 4977 C CA . ASN B 1 311 ? 3.91 -5.477 -26.516 1 98 311 ASN B CA 1
ATOM 4978 C C . ASN B 1 311 ? 4.605 -4.391 -25.703 1 98 311 ASN B C 1
ATOM 4980 O O . ASN B 1 311 ? 5.832 -4.391 -25.578 1 98 311 ASN B O 1
ATOM 4984 N N . TYR B 1 312 ? 3.771 -3.4 -25.234 1 97.69 312 TYR B N 1
ATOM 4985 C CA . TYR B 1 312 ? 4.258 -2.436 -24.25 1 97.69 312 TYR B CA 1
ATOM 4986 C C . TYR B 1 312 ? 4.656 -3.129 -22.953 1 97.69 312 TYR B C 1
ATOM 4988 O O . TYR B 1 312 ? 4.012 -4.094 -22.531 1 97.69 312 TYR B O 1
ATOM 4996 N N . VAL B 1 313 ? 5.758 -2.684 -22.359 1 98.5 313 VAL B N 1
ATOM 4997 C CA . VAL B 1 313 ? 6.188 -3.152 -21.047 1 98.5 313 VAL B CA 1
ATOM 4998 C C . VAL B 1 313 ? 6.461 -1.958 -20.125 1 98.5 313 VAL B C 1
ATOM 5000 O O . VAL B 1 313 ? 7.195 -1.039 -20.5 1 98.5 313 VAL B O 1
ATOM 5003 N N . GLY B 1 314 ? 5.879 -1.938 -18.984 1 98.25 314 GLY B N 1
ATOM 5004 C CA . GLY B 1 314 ? 6.078 -0.837 -18.047 1 98.25 314 GLY B CA 1
ATOM 5005 C C . GLY B 1 314 ? 4.812 -0.446 -17.312 1 98.25 314 GLY B C 1
ATOM 5006 O O . GLY B 1 314 ? 3.885 -1.25 -17.188 1 98.25 314 GLY B O 1
ATOM 5007 N N . ASP B 1 315 ? 4.82 0.686 -16.734 1 97.5 315 ASP B N 1
ATOM 5008 C CA . ASP B 1 315 ? 3.684 1.201 -15.969 1 97.5 315 ASP B CA 1
ATOM 5009 C C . ASP B 1 315 ? 2.707 1.943 -16.875 1 97.5 315 ASP B C 1
ATOM 5011 O O . ASP B 1 315 ? 2.994 2.162 -18.062 1 97.5 315 ASP B O 1
ATOM 5015 N N . LEU B 1 316 ? 1.599 2.344 -16.328 1 96.06 316 LEU B N 1
ATOM 5016 C CA . LEU B 1 316 ? 0.532 2.959 -17.109 1 96.06 316 LEU B CA 1
ATOM 5017 C C . LEU B 1 316 ? 0.942 4.348 -17.594 1 96.06 316 LEU B C 1
ATOM 5019 O O . LEU B 1 316 ? 0.301 4.914 -18.484 1 96.06 316 LEU B O 1
ATOM 5023 N N . LEU B 1 317 ? 2.066 4.922 -17.047 1 94.56 317 LEU B N 1
ATOM 5024 C CA . LEU B 1 317 ? 2.48 6.277 -17.406 1 94.56 317 LEU B CA 1
ATOM 5025 C C . LEU B 1 317 ? 3.48 6.258 -18.547 1 94.56 317 LEU B C 1
ATOM 5027 O O . LEU B 1 317 ? 3.828 7.309 -19.094 1 94.56 317 LEU B O 1
ATOM 5031 N N . GLY B 1 318 ? 3.996 5.098 -18.906 1 95.88 318 GLY B N 1
ATOM 5032 C CA . GLY B 1 318 ? 5.027 5.016 -19.922 1 95.88 318 GLY B CA 1
ATOM 5033 C C . GLY B 1 318 ? 6.387 5.477 -19.438 1 95.88 318 GLY B C 1
ATOM 5034 O O . GLY B 1 318 ? 7.16 6.062 -20.203 1 95.88 318 GLY B O 1
ATOM 5035 N N . SER B 1 319 ? 6.711 5.176 -18.203 1 96.19 319 SER B N 1
ATOM 5036 C CA . SER B 1 319 ? 7.895 5.73 -17.547 1 96.19 319 SER B CA 1
ATOM 5037 C C . SER B 1 319 ? 9.172 5.188 -18.172 1 96.19 319 SER B C 1
ATOM 5039 O O . SER B 1 319 ? 10.234 5.812 -18.078 1 96.19 319 SER B O 1
ATOM 5041 N N . LEU B 1 320 ? 9.141 4.051 -18.812 1 97.06 320 LEU B N 1
ATOM 5042 C CA . LEU B 1 320 ? 10.32 3.438 -19.422 1 97.06 320 LEU B CA 1
ATOM 5043 C C . LEU B 1 320 ? 10.359 3.721 -20.922 1 97.06 320 LEU B C 1
ATOM 5045 O O . LEU B 1 320 ? 11.203 3.172 -21.641 1 97.06 320 LEU B O 1
ATOM 5049 N N . GLY B 1 321 ? 9.445 4.555 -21.328 1 94.69 321 GLY B N 1
ATOM 5050 C CA . GLY B 1 321 ? 9.266 4.785 -22.75 1 94.69 321 GLY B CA 1
ATOM 5051 C C . GLY B 1 321 ? 8.141 3.965 -23.344 1 94.69 321 GLY B C 1
ATOM 5052 O O . GLY B 1 321 ? 7.672 3 -22.734 1 94.69 321 GLY B O 1
ATOM 5053 N N . GLY B 1 322 ? 7.656 4.289 -24.438 1 92.56 322 GLY B N 1
ATOM 5054 C CA . GLY B 1 322 ? 6.504 3.652 -25.062 1 92.56 322 GLY B CA 1
ATOM 5055 C C . GLY B 1 322 ? 5.18 4.211 -24.578 1 92.56 322 GLY B C 1
ATOM 5056 O O . GLY B 1 322 ? 5.152 5.07 -23.688 1 92.56 322 GLY B O 1
ATOM 5057 N N . SER B 1 323 ? 4.16 3.783 -25.266 1 91.31 323 SER B N 1
ATOM 5058 C CA . SER B 1 323 ? 2.818 4.242 -24.922 1 91.31 323 SER B CA 1
ATOM 5059 C C . SER B 1 323 ? 1.86 3.07 -24.75 1 91.31 323 SER B C 1
ATOM 5061 O O . SER B 1 323 ? 1.565 2.35 -25.703 1 91.31 323 SER B O 1
ATOM 5063 N N . PRO B 1 324 ? 1.471 2.943 -23.5 1 94.12 324 PRO B N 1
ATOM 5064 C CA . PRO B 1 324 ? 0.437 1.917 -23.344 1 94.12 324 PRO B CA 1
ATOM 5065 C C . PRO B 1 324 ? -0.823 2.223 -24.156 1 94.12 324 PRO B C 1
ATOM 5067 O O . PRO B 1 324 ? -1.144 3.391 -24.391 1 94.12 324 PRO B O 1
ATOM 5070 N N . SER B 1 325 ? -1.508 1.203 -24.562 1 93.38 325 SER B N 1
ATOM 5071 C CA . SER B 1 325 ? -2.734 1.37 -25.328 1 93.38 325 SER B CA 1
ATOM 5072 C C . SER B 1 325 ? -3.941 1.556 -24.422 1 93.38 325 SER B C 1
ATOM 5074 O O . SER B 1 325 ? -5.086 1.427 -24.859 1 93.38 325 SER B O 1
ATOM 5076 N N . TYR B 1 326 ? -3.701 1.803 -23.141 1 93.88 326 TYR B N 1
ATOM 5077 C CA . TYR B 1 326 ? -4.703 2.066 -22.109 1 93.88 326 TYR B CA 1
ATOM 5078 C C . TYR B 1 326 ? -4.289 3.236 -21.234 1 93.88 326 TYR B C 1
ATOM 5080 O O . TYR B 1 326 ? -3.211 3.809 -21.422 1 93.88 326 TYR B O 1
ATOM 5088 N N . GLY B 1 327 ? -5.207 3.664 -20.344 1 84.88 327 GLY B N 1
ATOM 5089 C CA . GLY B 1 327 ? -4.816 4.68 -19.391 1 84.88 327 GLY B CA 1
ATOM 5090 C C . GLY B 1 327 ? -5.176 6.09 -19.828 1 84.88 327 GLY B C 1
ATOM 5091 O O . GLY B 1 327 ? -5.984 6.273 -20.734 1 84.88 327 GLY B O 1
ATOM 5092 N N . PRO B 1 328 ? -4.688 7.031 -19.078 1 70.5 328 PRO B N 1
ATOM 5093 C CA . PRO B 1 328 ? -5.062 8.438 -19.266 1 70.5 328 PRO B CA 1
ATOM 5094 C C . PRO B 1 328 ? -4.805 8.922 -20.703 1 70.5 328 PRO B C 1
ATOM 5096 O O . PRO B 1 328 ? -5.477 9.836 -21.172 1 70.5 328 PRO B O 1
ATOM 5099 N N . HIS B 1 329 ? -3.873 8.461 -21.234 1 64.19 329 HIS B N 1
ATOM 5100 C CA . HIS B 1 329 ? -3.539 8.922 -22.578 1 64.19 329 HIS B CA 1
ATOM 5101 C C . HIS B 1 329 ? -4.664 8.609 -23.562 1 64.19 329 HIS B C 1
ATOM 5103 O O . HIS B 1 329 ? -4.809 9.297 -24.578 1 64.19 329 HIS B O 1
ATOM 5109 N N . LYS B 1 330 ? -5.25 7.523 -23.281 1 57 330 LYS B N 1
ATOM 5110 C CA . LYS B 1 330 ? -6.379 7.211 -24.156 1 57 330 LYS B CA 1
ATOM 5111 C C . LYS B 1 330 ? -7.598 8.062 -23.797 1 57 330 LYS B C 1
ATOM 5113 O O . LYS B 1 330 ? -8.352 8.461 -24.688 1 57 330 LYS B O 1
ATOM 5118 N N . VAL B 1 331 ? -7.738 8.344 -22.578 1 49.06 331 VAL B N 1
ATOM 5119 C CA . VAL B 1 331 ? -8.906 9.102 -22.141 1 49.06 331 VAL B CA 1
ATOM 5120 C C . VAL B 1 331 ? -8.781 10.555 -22.594 1 49.06 331 VAL B C 1
ATOM 5122 O O . VAL B 1 331 ? -9.773 11.188 -22.953 1 49.06 331 VAL B O 1
ATOM 5125 N N . ILE B 1 332 ? -7.594 11.172 -22.453 1 45.72 332 ILE B N 1
ATOM 5126 C CA . ILE B 1 332 ? -7.434 12.539 -22.922 1 45.72 332 ILE B CA 1
ATOM 5127 C C . ILE B 1 332 ? -7.711 12.602 -24.422 1 45.72 332 ILE B C 1
ATOM 5129 O O . ILE B 1 332 ? -8.242 13.594 -24.922 1 45.72 332 ILE B O 1
ATOM 5133 N N . GLY B 1 333 ? -7.426 11.578 -25.141 1 36.25 333 GLY B N 1
ATOM 5134 C CA . GLY B 1 333 ? -7.77 11.672 -26.547 1 36.25 333 GLY B CA 1
ATOM 5135 C C . GLY B 1 333 ? -9.266 11.68 -26.797 1 36.25 333 GLY B C 1
ATOM 5136 O O . GLY B 1 333 ? -9.719 12.055 -27.875 1 36.25 333 GLY B O 1
ATOM 5137 N N . GLU B 1 334 ? -9.969 11.047 -26.047 1 35.75 334 GLU B N 1
ATOM 5138 C CA . GLU B 1 334 ? -11.398 11.047 -26.344 1 35.75 334 GLU B CA 1
ATOM 5139 C C . GLU B 1 334 ? -12.062 12.336 -25.875 1 35.75 334 GLU B C 1
ATOM 5141 O O . GLU B 1 334 ? -13.156 12.68 -26.328 1 35.75 334 GLU B O 1
ATOM 5146 N N . ASN B 1 335 ? -11.695 12.836 -24.781 1 29.05 335 ASN B N 1
ATOM 5147 C CA . ASN B 1 335 ? -12.383 14.047 -24.359 1 29.05 335 ASN B CA 1
ATOM 5148 C C . ASN B 1 335 ? -11.844 15.281 -25.094 1 29.05 335 ASN B C 1
ATOM 5150 O O . ASN B 1 335 ? -12.195 16.406 -24.75 1 29.05 335 ASN B O 1
ATOM 5154 N N . VAL B 1 336 ? -10.812 15.109 -25.938 1 22.98 336 VAL B N 1
ATOM 5155 C CA . VAL B 1 336 ? -10.617 16.297 -26.766 1 22.98 336 VAL B CA 1
ATOM 5156 C C . VAL B 1 336 ? -11.508 16.203 -28 1 22.98 336 VAL B C 1
ATOM 5158 O O . VAL B 1 336 ? -11.516 15.188 -28.688 1 22.98 336 VAL B O 1
#

Solvent-accessible surface area (backbone atoms only — not comparable to full-atom values): 34125 Å² total; per-residue (Å²): 72,37,66,78,62,44,45,59,56,72,35,89,84,30,92,56,63,62,76,34,74,44,79,50,75,45,34,29,89,92,34,52,49,34,34,17,22,82,86,58,84,48,70,48,71,44,21,38,58,31,31,49,32,13,16,35,19,43,35,31,56,64,69,31,87,90,52,87,39,54,76,46,70,45,75,48,58,40,65,21,28,12,33,42,85,65,30,25,53,17,12,33,25,43,31,44,35,37,31,42,65,35,72,21,26,33,36,42,46,86,54,43,59,85,85,52,83,53,34,64,33,41,31,68,10,67,40,76,87,34,68,48,68,60,81,77,55,57,46,34,38,35,34,21,51,52,50,48,49,55,50,44,68,67,42,50,74,57,85,56,43,75,40,72,50,26,53,59,54,25,58,62,35,84,40,70,47,17,52,46,77,42,43,56,46,80,32,13,32,33,17,24,57,45,50,64,36,26,62,55,48,49,48,48,45,41,50,52,40,23,63,59,36,67,58,72,47,48,70,22,35,38,42,34,31,58,39,20,36,49,47,28,45,47,35,31,27,72,68,62,40,29,41,66,60,39,46,43,43,36,37,3,9,18,22,60,31,41,69,66,48,91,81,63,61,73,60,71,47,74,79,63,70,51,48,13,48,66,21,6,49,50,26,42,47,54,50,48,50,53,50,53,49,49,46,64,74,37,22,89,82,46,47,65,82,50,62,78,54,87,57,64,54,38,36,50,74,23,79,77,50,71,70,53,94,27,40,64,71,53,51,56,56,64,76,96,71,36,66,78,64,45,44,59,56,74,35,88,82,31,90,56,63,63,76,34,75,43,78,50,76,45,34,28,91,92,33,52,49,33,35,17,22,82,86,58,84,48,71,48,71,45,22,37,58,32,31,53,33,14,17,35,20,44,36,30,57,63,69,32,90,88,51,88,38,52,75,45,72,46,75,48,58,41,65,22,28,12,33,40,83,64,30,24,52,16,13,32,26,43,31,44,34,36,32,43,66,38,72,20,28,32,36,43,46,86,55,43,58,86,84,53,82,52,34,65,31,42,31,66,10,67,40,76,86,34,67,49,68,60,83,76,56,57,47,35,36,35,35,20,51,53,50,48,50,54,51,45,68,66,44,51,76,56,85,56,43,74,42,72,52,25,52,58,54,25,59,62,34,85,42,70,46,17,52,47,78,42,43,57,45,79,32,12,34,35,17,24,58,46,50,64,36,26,62,54,48,49,49,48,46,39,49,50,39,24,62,58,35,67,59,72,47,48,69,21,33,38,42,34,30,57,39,20,35,50,48,30,46,47,35,30,28,72,68,61,40,29,42,66,60,39,45,42,43,38,36,4,9,18,22,61,34,40,69,66,46,91,83,63,62,72,60,71,47,72,78,64,69,51,47,13,48,66,22,5,48,51,25,43,48,53,48,48,50,52,48,53,49,49,46,64,74,37,21,89,83,46,47,66,83,49,63,78,53,86,58,65,54,39,38,50,73,23,81,76,50,70,73,54,95,28,38,65,71,52,51,57,58,64,77,98